Protein 5HZD (pdb70)

Sequence (476 aa):
VRLYSCDACPHAVVFTTHAALLAHAEEEHHADLLLPDHARLRRIAQKLNPVWNRALNARRNTITSSWGKKIFHVAAQRRDAGESSKMQEAHRARAQLECCVVRRRWHDKARVFIFGSSSVAMGVWDGTTADIDFAVVDVDAMMERGSWPPLEKNAVRSITELLRRVGFSFVNLEPISHARVPIIKHHASSPDVVARSIRFILNGPATREDRLLLEGSSVRDAVGPTGVQQVWWNRTSDMMSATLESTTAAVRAAMCSPALASASLRTKVQPAHDECCRPELYNIDFDLSFRAFFGIRNSTLLRRKYLLSHPCARPGAIVLKDWSKTTSGVNNSVNGYFTSYAINIIMWIIYYLVQKGYVPYVDPLEIPESLVNYTDFDPRYTPMIDPEITNTEREELYKAAGDMLVGFFYFYSFEFDWGHNVISLNRPGITTKRMLGWHVVEDVRHPTRYELCIEDPYEENLNLGRHIGVTKSLRVRTELYRGLLSLLKECVFAA

Radius of gyration: 26.88 Å; Cα contacts (8 Å, |Δi|>4): 848; chains: 1; bounding box: 76×57×68 Å

GO terms:
  GO:0005739 mitochondrion (C, IDA)
  GO:0032991 protein-containing complex (C, IDA)
  GO:0031123 RNA 3'-end processing (P, IDA)
  GO:0051260 protein homooligomerization (P, IDA)
  GO:0050265 RNA uridylyltransferase activity (F, IDA)
  GO:0005739 mitochondrion (C, EXP)
  GO:0031123 RNA 3'-end processing (P, IMP)
  GO:0080156 mitochondrial mRNA modification (P, IMP)
  GO:0000154 rRNA modification (P, IMP)
  GO:0050265 RNA uridylyltransferase activity (F, IMP)
  GO:0005515 protein binding (F, IPI)

InterPro domains:
  IPR002058 PAP/25A-associated [PF03828] (583-659)
  IPR043519 Nucleotidyltransferase superfamily [SSF81301] (247-491)
  IPR054708 Poly(A) RNA polymerase, mitochondrial-like, central palm domain [PF22600] (266-366)

Foldseek 3Di:
DFWADFPPDADDIDDDPVVNLVCCCVPPCVLQVCLVVLLVVVVVCVVVVVVLCVVLLVLLLVVLVVLLVLLQLQAQDDVLLVLVVLLQLLLQLLCCVVPVQKHKFWFDDCQLQQGGNNAPAIEIAIERQVCVVVVRPDDQQLVSLVVSVVSCVQQPADPVFWDFQSPDPFTKIWGHADDDPFQQQKKKKFKPAAADPQQVVQLVVQLCVQQDDQFWDDWDADPRRGMIMTTTPDLSSSSSSQSGAGDGDDPPIDIGMYRNDDRRYRSNNHYIYMYGHDCVRVLLSNVSNVQQVFALLSSSLLSLQLLLCVLLVQDDPVQQHFHSSLSSLLLSLLCLVVVVGDADASVVRPPRCVVPDPSSRHHDRSDDPPDDPVVVSVSSSVNSVSNLVSLVCVQPPDDLLFWASESNDRDTHTCVNLPNNHWDGVQTQHSSGAYADNPDRPDGSNRRQGNSNVSSVSSSSSVSNVCSSDDPSSDD

Secondary structure (DSSP, 8-state):
---EE-SSSSS-EESSHHHHHHHHHHHHGGGSTTHHHHHHHHHHHGGGHHHHHHHTHHHHHHHHHHHHHHHHHH---HHHHHHHHHHHHHHHHHHHHH-TT-EEEEESHHHHSS---S-SPEEEEEE-HHHHHTT--S--HHHHHHHHHHHHHHTT--TTTEEEETTSSS-EEEE------TGGGEEEEEESSPPPHHHHHHHHHHHHHHH-TTSEEEEEE-TTSSEEEEEESSHHHHHHHHT-----SSTT--EEEEESSSSS--GGGGS-EEEE--SHHHHHHHHHHHHHTTSTTHHHHHHHHHHHHHHHTSB-GGGTSB-HHHHHHHHHHHHHHTTSS----GGGS-S--TT---SSPPP-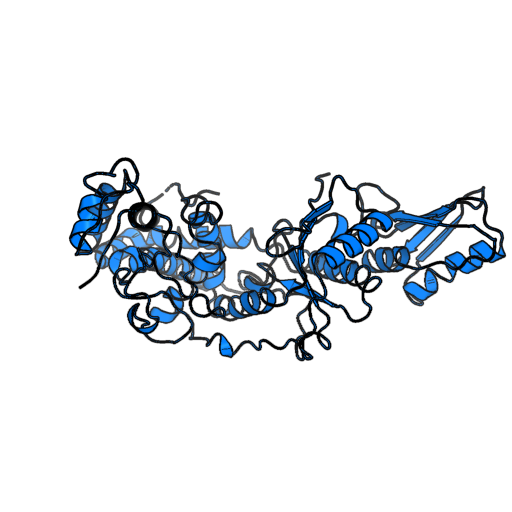-SS-TT--HHHHHHHHHHHHHHHHHHHHIIIIIS-TTTEEB-SSSSS-EEHHHHT-SS-----PPP-SS-BB-SSSTT-BTTTT--HHHHHHHHHHHHHHHHHTT---TT--

Organism: Trypanosoma brucei brucei (NCBI:txid5702)

Nearest PDB structures (foldseek):
  5hzd-assembly1_A  TM=1.002E+00  e=4.423E-84  Trypanosoma brucei
  5i49-assembly1_A  TM=1.001E+00  e=6.399E-80  Trypanosoma brucei
  5ido-assembly1_A  TM=9.994E-01  e=1.415E-78  Trypanosoma brucei
  5w0m-assembly1_A  TM=7.090E-01  e=1.244E-11  Homo sapiens
  5w0b-assembly4_B  TM=6.913E-01  e=3.608E-11  Homo sapiens

Solvent-accessible surface area: 22736 Å² total; per-residue (Å²): 180,46,93,34,15,5,47,34,22,130,136,11,87,47,87,71,55,74,36,4,64,44,14,0,66,132,123,22,39,113,64,3,93,38,19,40,107,12,94,130,75,0,67,128,44,55,111,50,24,122,178,12,57,93,69,106,134,117,21,4,36,38,20,0,126,96,4,11,119,43,0,46,109,51,31,47,23,94,84,62,0,72,48,0,36,90,0,24,24,0,0,29,18,0,0,86,114,63,62,88,97,0,73,0,0,0,31,17,30,2,9,4,11,0,1,4,31,26,100,22,77,2,37,0,0,0,0,4,29,74,4,36,93,161,69,66,36,49,52,142,22,80,68,2,0,129,43,0,23,65,14,0,130,140,2,11,7,44,175,105,23,14,72,65,44,18,141,44,207,42,13,30,0,53,5,79,30,79,103,151,122,77,58,10,50,6,3,73,2,82,9,104,19,98,6,71,155,108,0,58,92,71,0,36,26,25,0,114,129,33,20,25,141,101,0,19,102,100,32,110,47,26,212,86,22,45,46,0,7,0,4,0,75,39,20,16,3,0,4,93,0,9,16,20,87,41,76,31,56,38,100,78,14,150,35,161,21,78,3,30,82,108,109,47,37,2,26,1,18,78,14,54,2,29,0,12,0,63,18,143,17,3,43,36,7,38,0,12,44,97,0,0,59,52,33,76,1,0,15,0,3,1,6,11,0,63,69,4,0,106,89,22,29,4,7,49,59,136,84,8,28,0,52,30,38,0,3,19,0,3,2,0,2,4,0,19,58,93,62,78,6,92,63,11,46,0,136,104,13,89,116,44,11,92,138,46,110,49,58,49,3,139,54,41,52,7,53,76,111,152,41,76,111,91,79,88,91,110,31,24,121,29,4,0,64,1,2,2,19,0,0,38,16,0,4,56,75,17,60,12,32,129,22,0,0,1,2,40,68,84,39,92,1,48,15,172,103,40,42,2,60,73,13,120,55,180,180,7,69,11,27,20,4,0,0,7,16,6,53,100,156,101,37,2,19,0,77,102,0,2,2,3,61,2,13,107,3,39,6,24,0,0,62,0,0,18,24,0,7,111,161,117,32,29,64,148

Structure (mmCIF, N/CA/C/O backbone):
data_5HZD
#
_entry.id   5HZD
#
_cell.length_a   129.800
_cell.length_b   58.130
_cell.length_c   66.640
_cell.angle_alpha   90.000
_cell.angle_beta   90.000
_cell.angle_gamma   90.000
#
_symmetry.space_group_name_H-M   'P 21 21 2'
#
loop_
_entity.id
_entity.type
_entity.pdbx_description
1 polymer "3' terminal uridylyl transferase"
2 non-polymer 'ZINC ION'
3 non-polymer 'SULFATE ION'
4 non-polymer 'CHLORIDE ION'
5 water water
#
loop_
_atom_site.group_PDB
_atom_site.id
_atom_site.type_symbol
_atom_site.label_atom_id
_atom_site.label_alt_id
_atom_site.label_comp_id
_atom_site.label_asym_id
_atom_site.label_entity_id
_atom_site.label_seq_id
_atom_site.pdbx_PDB_ins_code
_atom_site.Cartn_x
_atom_site.Cartn_y
_atom_site.Cartn_z
_atom_site.occupancy
_atom_site.B_iso_or_equiv
_atom_site.auth_seq_id
_atom_site.auth_comp_id
_atom_site.auth_asym_id
_atom_site.auth_atom_id
_atom_site.pdbx_PDB_model_num
ATOM 1 N N . VAL A 1 3 ? 59.933 123.016 66.153 1.00 51.13 190 VAL A N 1
ATOM 2 C CA . VAL A 1 3 ? 60.687 122.178 67.084 1.00 46.12 190 VAL A CA 1
ATOM 3 C C . VAL A 1 3 ? 61.820 121.440 66.361 1.00 37.50 190 VAL A C 1
ATOM 4 O O . VAL A 1 3 ? 61.679 121.039 65.201 1.00 40.01 190 VAL A O 1
ATOM 8 N N . ARG A 1 4 ? 62.952 121.267 67.038 1.00 29.33 191 ARG A N 1
ATOM 9 C CA . ARG A 1 4 ? 64.105 120.616 66.411 1.00 26.60 191 ARG A CA 1
ATOM 10 C C . ARG A 1 4 ? 65.119 120.119 67.430 1.00 25.88 191 ARG A C 1
ATOM 11 O O . ARG A 1 4 ? 65.044 120.455 68.611 1.00 26.57 191 ARG A O 1
ATOM 19 N N . LEU A 1 5 ? 66.063 119.320 66.941 1.00 24.77 192 LEU A N 1
ATOM 20 C CA . LEU A 1 5 ? 67.204 118.865 67.730 1.00 26.75 192 LEU A CA 1
ATOM 21 C C . LEU A 1 5 ? 68.372 119.847 67.749 1.00 22.82 192 LEU A C 1
ATOM 22 O O . LEU A 1 5 ? 68.716 120.503 66.728 1.00 21.31 192 LEU A O 1
ATOM 27 N N . TYR A 1 6 ? 69.007 119.927 68.920 1.00 20.37 193 TYR A N 1
ATOM 28 C CA . TYR A 1 6 ? 70.230 120.690 69.099 1.00 19.65 193 TYR A CA 1
ATOM 29 C C . TYR A 1 6 ? 71.210 119.744 69.756 1.00 23.94 193 TYR A C 1
ATOM 30 O O . TYR A 1 6 ? 70.831 118.969 70.626 1.00 29.63 193 TYR A O 1
ATOM 39 N N . SER A 1 7 ? 72.462 119.773 69.318 1.00 19.82 194 SER A N 1
ATOM 40 C CA . SER A 1 7 ? 73.442 118.879 69.911 1.00 20.61 194 SER A CA 1
ATOM 41 C C . SER A 1 7 ? 74.671 119.676 70.33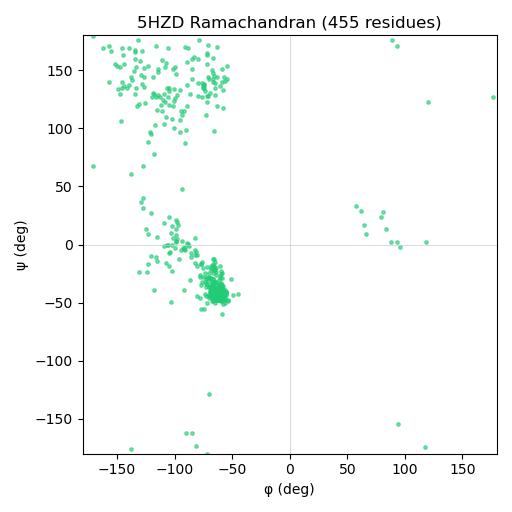3 1.00 19.23 194 SER A C 1
ATOM 42 O O . SER A 1 7 ? 75.058 120.666 69.700 1.00 18.61 194 SER A O 1
ATOM 45 N N . CYS A 1 8 ? 75.268 119.213 71.431 1.00 19.65 195 CYS A N 1
ATOM 46 C CA . CYS A 1 8 ? 76.513 119.781 71.958 1.00 19.30 195 CYS A CA 1
ATOM 47 C C . CYS A 1 8 ? 77.705 119.434 71.068 1.00 22.83 195 CYS A C 1
ATOM 48 O O . CYS A 1 8 ? 77.753 118.346 70.479 1.00 23.05 195 CYS A O 1
ATOM 51 N N . ASP A 1 9 ? 78.658 120.371 70.938 1.00 18.29 196 ASP A N 1
ATOM 52 C CA . ASP A 1 9 ? 79.883 120.142 70.162 1.00 19.72 196 ASP A CA 1
ATOM 53 C C . ASP A 1 9 ? 81.074 119.737 71.046 1.00 22.29 196 ASP A C 1
ATOM 54 O O . ASP A 1 9 ? 82.186 119.589 70.542 1.00 25.93 196 ASP A O 1
ATOM 59 N N . ALA A 1 10 ? 80.837 119.557 72.340 1.00 22.11 197 ALA A N 1
ATOM 60 C CA . ALA A 1 10 ? 81.926 119.318 73.303 1.00 23.52 197 ALA A CA 1
ATOM 61 C C . ALA A 1 10 ? 81.784 117.995 74.032 1.00 27.09 197 ALA A C 1
ATOM 62 O O . ALA A 1 10 ? 82.673 117.576 74.771 1.00 31.56 197 ALA A O 1
ATOM 64 N N . CYS A 1 11 ? 80.641 117.344 73.868 1.00 23.29 198 CYS A N 1
ATOM 65 C CA . CYS A 1 11 ? 80.513 115.973 74.328 1.00 24.71 198 CYS A CA 1
ATOM 66 C C . CYS A 1 11 ? 79.627 115.246 73.333 1.00 29.41 198 CYS A C 1
ATOM 67 O O . CYS A 1 11 ? 78.859 115.880 72.615 1.00 30.38 198 CYS A O 1
ATOM 70 N N . PRO A 1 12 ? 79.763 113.918 73.251 1.00 36.93 199 PRO A N 1
ATOM 71 C CA . PRO A 1 12 ? 79.122 113.246 72.117 1.00 40.16 199 PRO A CA 1
ATOM 72 C C . PRO A 1 12 ? 77.676 112.842 72.377 1.00 39.51 199 PRO A C 1
ATOM 73 O O . PRO A 1 12 ? 77.047 112.322 71.465 1.00 46.31 199 PRO A O 1
ATOM 77 N N . HIS A 1 13 ? 77.150 113.091 73.571 1.00 38.77 200 HIS A N 1
ATOM 78 C CA . HIS A 1 13 ? 75.868 112.507 73.961 1.00 45.20 200 HIS A CA 1
ATOM 79 C C . HIS A 1 13 ? 74.725 113.488 74.227 1.00 40.84 200 HIS A C 1
ATOM 80 O O . HIS A 1 13 ? 73.577 113.074 74.370 1.00 44.06 200 HIS A O 1
ATOM 87 N N . ALA A 1 14 ? 75.016 114.778 74.308 1.00 31.13 201 ALA A N 1
ATOM 88 C CA . ALA A 1 14 ? 74.019 115.706 74.809 1.00 26.89 201 ALA A CA 1
ATOM 89 C C . ALA A 1 14 ? 73.201 116.328 73.673 1.00 23.99 201 ALA A C 1
ATOM 90 O O . ALA A 1 14 ? 73.718 117.069 72.851 1.00 23.52 201 ALA A O 1
ATOM 92 N N . VAL A 1 15 ? 71.920 115.953 73.633 1.00 26.41 202 VAL A N 1
ATOM 93 C CA A VAL A 1 15 ? 71.007 116.503 72.644 0.54 26.13 202 VAL A CA 1
ATOM 94 C CA B VAL A 1 15 ? 70.994 116.466 72.633 0.46 26.08 202 VAL A CA 1
ATOM 95 C C . VAL A 1 15 ? 69.790 117.098 73.326 1.00 24.38 202 VAL A C 1
ATOM 96 O O . VAL A 1 15 ? 69.313 116.596 74.345 1.00 26.43 202 VAL A O 1
ATOM 103 N N . PHE A 1 16 ? 69.308 118.202 72.777 1.00 22.22 203 PHE A N 1
ATOM 104 C CA . PHE A 1 16 ? 68.210 118.906 73.412 1.00 23.15 203 PHE A CA 1
ATOM 105 C C . PHE A 1 16 ? 67.168 119.293 72.396 1.00 24.56 203 PHE A C 1
ATOM 106 O O . PHE A 1 16 ? 67.428 119.276 71.188 1.00 25.09 203 PHE A O 1
ATOM 114 N N . THR A 1 17 ? 65.997 119.675 72.889 1.00 26.75 204 THR A N 1
ATOM 115 C CA . THR A 1 17 ? 64.928 120.083 71.994 1.00 28.31 204 THR A CA 1
ATOM 116 C C . THR A 1 17 ? 64.703 121.584 71.986 1.00 28.41 204 THR A C 1
ATOM 117 O O . THR A 1 17 ? 63.837 122.064 71.266 1.00 28.04 204 THR A O 1
ATOM 121 N N . THR A 1 18 ? 65.482 122.326 72.777 1.00 25.82 205 THR A N 1
ATOM 122 C CA . THR A 1 18 ? 65.447 123.789 72.745 1.00 23.88 205 THR A CA 1
ATOM 123 C C . THR A 1 18 ? 66.839 124.389 72.747 1.00 24.42 205 THR A C 1
ATOM 124 O O . THR A 1 18 ? 67.787 123.812 73.309 1.00 24.57 205 THR A O 1
ATOM 128 N N . HIS A 1 19 ? 66.967 125.552 72.114 1.00 24.23 206 HIS A N 1
ATOM 129 C CA . HIS A 1 19 ? 68.226 126.249 72.118 1.00 20.02 206 HIS A CA 1
ATOM 130 C C . HIS A 1 19 ? 68.643 126.676 73.519 1.00 23.60 206 HIS A C 1
ATOM 131 O O . HIS A 1 19 ? 69.824 126.621 73.854 1.00 21.06 206 HIS A O 1
ATOM 138 N N . ALA A 1 20 ? 67.679 127.125 74.318 1.00 26.83 207 ALA A N 1
ATOM 139 C CA . ALA A 1 20 ? 67.940 127.530 75.696 1.00 29.12 207 ALA A CA 1
ATOM 140 C C . ALA A 1 20 ? 68.617 126.404 76.465 1.00 28.55 207 ALA A C 1
ATOM 141 O O . ALA A 1 20 ? 69.572 126.626 77.211 1.00 26.69 207 ALA A O 1
ATOM 143 N N . ALA A 1 21 ? 68.132 125.187 76.264 1.00 28.30 208 ALA A N 1
ATOM 144 C CA . ALA A 1 21 ? 68.668 124.036 76.980 1.00 24.45 208 ALA A CA 1
ATOM 145 C C . ALA A 1 21 ? 70.098 123.742 76.512 1.00 24.54 208 ALA A C 1
ATOM 146 O O . ALA A 1 21 ? 70.955 123.335 77.310 1.00 24.41 208 ALA A O 1
ATOM 148 N N . LEU A 1 22 ? 70.345 123.931 75.219 1.00 22.25 209 LEU A N 1
ATOM 149 C CA . LEU A 1 22 ? 71.682 123.737 74.673 1.00 19.63 209 LEU A CA 1
ATOM 150 C C . LEU A 1 22 ? 72.659 124.738 75.281 1.00 22.08 209 LEU A C 1
ATOM 151 O O . LEU A 1 22 ? 73.749 124.365 75.711 1.00 20.90 209 LEU A O 1
ATOM 156 N N . LEU A 1 23 ? 72.259 126.004 75.338 1.00 20.68 210 LEU A N 1
ATOM 157 C CA . LEU A 1 23 ? 73.150 127.055 75.845 1.00 22.37 210 LEU A CA 1
ATOM 158 C C . LEU A 1 23 ? 73.420 126.836 77.329 1.00 24.37 210 LEU A C 1
ATOM 159 O O . LEU A 1 23 ? 74.563 126.966 77.791 1.00 24.25 210 LEU A O 1
ATOM 164 N N . ALA A 1 24 ? 72.367 126.523 78.083 1.00 26.70 211 ALA A N 1
ATOM 165 C CA . ALA A 1 24 ? 72.520 126.211 79.502 1.00 25.40 211 ALA A CA 1
ATOM 166 C C . ALA A 1 24 ? 73.447 125.029 79.713 1.00 26.81 211 ALA A C 1
ATOM 167 O O . ALA A 1 24 ? 74.265 125.038 80.628 1.00 26.40 211 ALA A O 1
ATOM 169 N N . HIS A 1 25 ? 73.341 124.016 78.858 1.00 24.97 212 HIS A N 1
ATOM 170 C CA . HIS A 1 25 ? 74.222 122.865 78.978 1.00 27.51 212 HIS A CA 1
ATOM 171 C C . HIS A 1 25 ? 75.676 123.286 78.762 1.00 26.96 212 HIS A C 1
ATOM 172 O O . HIS A 1 25 ? 76.584 122.831 79.466 1.00 24.62 212 HIS A O 1
ATOM 179 N N . ALA A 1 26 ? 75.894 124.147 77.782 1.00 23.33 213 ALA A N 1
ATOM 180 C CA . ALA A 1 26 ? 77.261 124.617 77.472 1.00 19.25 213 ALA A CA 1
ATOM 181 C C . ALA A 1 26 ? 77.925 125.325 78.673 1.00 25.86 213 ALA A C 1
ATOM 182 O O . ALA A 1 26 ? 79.058 125.010 79.025 1.00 24.59 213 ALA A O 1
ATOM 184 N N . GLU A 1 27 ? 77.228 126.242 79.341 1.00 28.26 214 GLU A N 1
ATOM 185 C CA A GLU A 1 27 ? 77.780 126.884 80.535 0.50 31.76 214 GLU A CA 1
ATOM 186 C CA B GLU A 1 27 ? 77.813 126.881 80.523 0.50 31.65 214 GLU A CA 1
ATOM 187 C C . GLU A 1 27 ? 77.926 125.922 81.712 1.00 32.69 214 GLU A C 1
ATOM 188 O O . GLU A 1 27 ? 78.953 125.901 82.401 1.00 33.31 214 GLU A O 1
ATOM 199 N N . GLU A 1 28 ? 76.893 125.121 81.955 1.00 26.44 215 GLU A N 1
ATOM 200 C CA . GLU A 1 28 ? 76.907 124.235 83.122 1.00 29.56 215 GLU A CA 1
ATOM 201 C C . GLU A 1 28 ? 77.915 123.071 83.044 1.00 29.19 215 GLU A C 1
ATOM 202 O O . GLU A 1 28 ? 78.522 122.692 84.049 1.00 35.19 215 GLU A O 1
ATOM 208 N N . HIS A 1 29 ? 78.097 122.500 81.864 1.00 24.72 216 HIS A N 1
ATOM 209 C CA . HIS A 1 29 ? 78.976 121.345 81.724 1.00 30.45 216 HIS A CA 1
ATOM 210 C C . HIS A 1 29 ? 80.315 121.664 81.070 1.00 28.76 216 HIS A C 1
ATOM 211 O O . HIS A 1 29 ? 81.275 120.890 81.186 1.00 27.41 216 HIS A O 1
ATOM 218 N N . HIS A 1 30 ? 80.398 122.796 80.382 1.00 26.18 217 HIS A N 1
ATOM 219 C CA . HIS A 1 30 ? 81.610 123.093 79.627 1.00 20.40 217 HIS A CA 1
ATOM 220 C C . HIS A 1 30 ? 82.193 124.444 79.931 1.00 21.30 217 HIS A C 1
ATOM 221 O O . HIS A 1 30 ? 82.841 125.051 79.075 1.00 22.08 217 HIS A O 1
ATOM 228 N N . ALA A 1 31 ? 82.007 124.897 81.165 1.00 22.98 218 ALA A N 1
ATOM 229 C CA . ALA A 1 31 ? 82.542 126.213 81.508 1.00 26.47 218 ALA A CA 1
ATOM 230 C C . ALA A 1 31 ? 84.062 126.248 81.339 1.00 26.83 218 ALA A C 1
ATOM 231 O O . ALA A 1 31 ? 84.614 127.298 81.033 1.00 27.90 218 ALA A O 1
ATOM 233 N N . ASP A 1 32 ? 84.730 125.103 81.476 1.00 27.67 219 ASP A N 1
ATOM 234 C CA . ASP A 1 32 ? 86.179 125.047 81.196 1.00 28.81 219 ASP A CA 1
ATOM 235 C C . ASP A 1 32 ? 86.553 125.452 79.770 1.00 29.49 219 ASP A C 1
ATOM 236 O O . ASP A 1 32 ? 87.682 125.882 79.501 1.00 29.71 219 ASP A O 1
ATOM 241 N N . LEU A 1 33 ? 85.610 125.323 78.841 1.00 23.77 220 LEU A N 1
ATOM 242 C CA A LEU A 1 33 ? 85.868 125.626 77.440 0.38 23.90 220 LEU A CA 1
ATOM 243 C CA B LEU A 1 33 ? 85.882 125.627 77.451 0.62 23.80 220 LEU A CA 1
ATOM 244 C C . LEU A 1 33 ? 85.582 127.087 77.129 1.00 23.68 220 LEU A C 1
ATOM 245 O O . LEU A 1 33 ? 86.055 127.620 76.129 1.00 26.09 220 LEU A O 1
ATOM 254 N N . LEU A 1 34 ? 84.790 127.722 77.985 1.00 23.57 221 LEU A N 1
ATOM 255 C CA . LEU A 1 34 ? 84.414 129.105 77.766 1.00 26.42 221 LEU A CA 1
ATOM 256 C C . LEU A 1 34 ? 84.479 129.836 79.103 1.00 25.70 221 LEU A C 1
ATOM 257 O O . LEU A 1 34 ? 83.475 130.378 79.578 1.00 28.37 221 LEU A O 1
ATOM 262 N N . PRO A 1 35 ? 85.681 129.869 79.717 1.00 23.26 222 PRO A N 1
ATOM 263 C CA . PRO A 1 35 ? 85.811 130.278 81.119 1.00 27.48 222 PRO A CA 1
ATOM 264 C C . PRO A 1 35 ? 85.469 131.735 81.423 1.00 29.04 222 PRO A C 1
ATOM 265 O O . PRO A 1 35 ? 85.173 132.043 82.579 1.00 29.93 222 PRO A O 1
ATOM 269 N N . ASP A 1 36 ? 85.516 132.613 80.425 1.00 25.93 223 ASP A N 1
ATOM 270 C CA . ASP A 1 36 ? 85.257 134.032 80.683 1.00 25.02 223 ASP A CA 1
ATOM 271 C C . ASP A 1 36 ? 83.906 134.473 80.159 1.00 23.54 223 ASP A C 1
ATOM 272 O O . ASP A 1 36 ? 83.546 135.642 80.300 1.00 25.00 223 ASP A O 1
ATOM 277 N N . HIS A 1 37 ? 83.155 133.564 79.546 1.00 21.90 224 HIS A N 1
ATOM 278 C CA . HIS A 1 37 ? 81.900 133.961 78.906 1.00 19.66 224 HIS A CA 1
ATOM 279 C C . HIS A 1 37 ? 80.900 134.607 79.860 1.00 25.36 224 HIS A C 1
ATOM 280 O O . HIS A 1 37 ? 80.469 135.741 79.645 1.00 23.14 224 HIS A O 1
ATOM 287 N N . ALA A 1 38 ? 80.496 133.878 80.894 1.00 31.31 225 ALA A N 1
ATOM 288 C CA . ALA A 1 38 ? 79.453 134.367 81.787 1.00 30.17 225 ALA A CA 1
ATOM 289 C C . ALA A 1 38 ? 79.860 135.671 82.471 1.00 27.08 225 ALA A C 1
ATOM 290 O O . ALA A 1 38 ? 79.045 136.579 82.620 1.00 25.69 225 ALA A O 1
ATOM 292 N N . ARG A 1 39 ? 81.130 135.758 82.849 1.00 24.79 226 ARG A N 1
ATOM 293 C CA . ARG A 1 39 ? 81.694 136.914 83.543 1.00 26.23 226 ARG A CA 1
ATOM 294 C C . ARG A 1 39 ? 81.744 138.181 82.695 1.00 27.08 226 ARG A C 1
ATOM 295 O O . ARG A 1 39 ? 81.339 139.261 83.136 1.00 29.66 226 ARG A O 1
ATOM 303 N N . LEU A 1 40 ? 82.255 138.064 81.476 1.00 24.80 227 LEU A N 1
ATOM 304 C CA . LEU A 1 40 ? 82.316 139.245 80.621 1.00 21.71 227 LEU A CA 1
ATOM 305 C C . LEU A 1 40 ? 80.929 139.636 80.132 1.00 24.49 227 LEU A C 1
ATOM 306 O O . LEU A 1 40 ? 80.655 140.821 79.926 1.00 23.37 227 LEU A O 1
ATOM 311 N N . ARG A 1 41 ? 80.062 138.647 79.909 1.00 22.17 228 ARG A N 1
ATOM 312 C CA . ARG A 1 41 ? 78.678 138.927 79.525 1.00 21.42 228 ARG A CA 1
ATOM 313 C C . ARG A 1 41 ? 78.005 139.745 80.598 1.00 21.20 228 ARG A C 1
ATOM 314 O O . ARG A 1 41 ? 77.275 140.696 80.300 1.00 25.41 228 ARG A O 1
ATOM 322 N N . ARG A 1 42 ? 78.226 139.362 81.852 1.00 23.71 229 ARG A N 1
ATOM 323 C CA . ARG A 1 42 ? 77.626 140.100 82.959 1.00 26.24 229 ARG A CA 1
ATOM 324 C C . ARG A 1 42 ? 78.133 141.533 83.037 1.00 27.39 229 ARG A C 1
ATOM 325 O O . ARG A 1 42 ? 77.342 142.463 83.240 1.00 28.96 229 ARG A O 1
ATOM 333 N N . ILE A 1 43 ? 79.443 141.721 82.875 1.00 23.60 230 ILE A N 1
ATOM 334 C CA . ILE A 1 43 ? 80.009 143.077 82.869 1.00 20.69 230 ILE A CA 1
ATOM 335 C C . ILE A 1 43 ? 79.406 143.922 81.753 1.00 24.88 230 ILE A C 1
ATOM 336 O O . ILE A 1 43 ? 78.955 145.052 81.988 1.00 25.13 230 ILE A O 1
ATOM 341 N N . ALA A 1 44 ? 79.362 143.376 80.539 1.00 24.15 231 ALA A N 1
ATOM 342 C CA . ALA A 1 44 ? 78.829 144.141 79.416 1.00 23.35 231 ALA A CA 1
ATOM 343 C C . ALA A 1 44 ? 77.339 144.406 79.591 1.00 24.96 231 ALA A C 1
ATOM 344 O O . ALA A 1 44 ? 76.857 145.468 79.214 1.00 29.96 231 ALA A O 1
ATOM 346 N N . GLN A 1 45 ? 76.606 143.458 80.176 1.00 23.92 232 GLN A N 1
ATOM 347 C CA . GLN A 1 45 ? 75.172 143.662 80.439 1.00 23.68 232 GLN A CA 1
ATOM 348 C C . GLN A 1 45 ? 74.873 144.782 81.426 1.00 27.14 232 GLN A C 1
ATOM 349 O O . GLN A 1 45 ? 73.777 145.361 81.391 1.00 28.82 232 GLN A O 1
ATOM 355 N N . LYS A 1 46 ? 75.818 145.083 82.312 1.00 28.79 233 LYS A N 1
ATOM 356 C CA . LYS A 1 46 ? 75.634 146.212 83.226 1.00 31.71 233 LYS A CA 1
ATOM 357 C C . LYS A 1 46 ? 75.661 147.521 82.439 1.00 31.26 233 LYS A C 1
ATOM 358 O O . LYS A 1 46 ? 74.959 148.479 82.76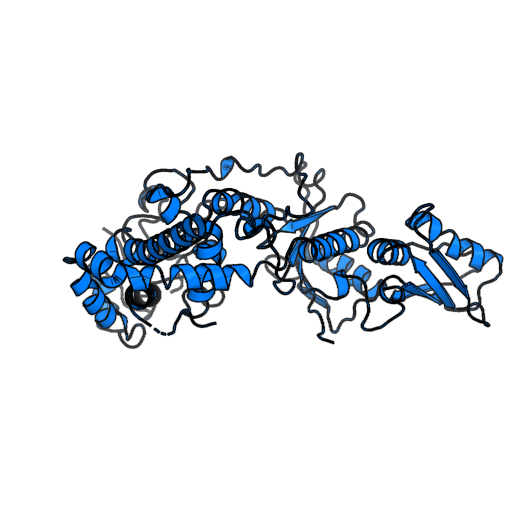5 1.00 31.23 233 LYS A O 1
ATOM 364 N N . LEU A 1 47 ? 7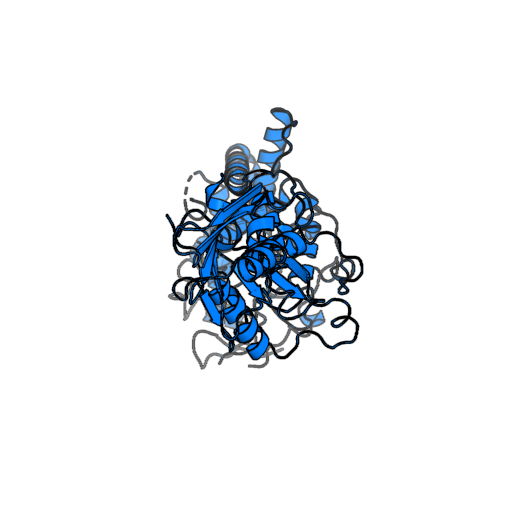6.480 147.550 81.398 1.00 29.36 234 LEU A N 1
ATOM 365 C CA . LEU A 1 47 ? 76.653 148.751 80.583 1.00 29.18 234 LEU A CA 1
ATOM 366 C C . LEU A 1 47 ? 75.482 149.027 79.644 1.00 30.86 234 LEU A C 1
ATOM 367 O O . LEU A 1 47 ? 75.194 150.178 79.309 1.00 28.81 234 LEU A O 1
ATOM 372 N N . ASN A 1 48 ? 74.785 147.973 79.235 1.00 29.49 235 ASN A N 1
ATOM 373 C CA . ASN A 1 48 ? 73.723 148.125 78.247 1.00 33.07 235 ASN A CA 1
ATOM 374 C C . ASN A 1 48 ? 72.596 149.133 78.602 1.00 29.48 235 ASN A C 1
ATOM 375 O O . ASN A 1 48 ? 72.282 150.016 77.798 1.00 31.60 235 ASN A O 1
ATOM 380 N N . PRO A 1 49 ? 72.005 149.038 79.800 1.00 31.76 236 PRO A N 1
ATOM 381 C CA . PRO A 1 49 ? 70.958 150.029 80.087 1.00 33.30 236 PRO A CA 1
ATOM 382 C C . PRO A 1 49 ? 71.466 151.468 80.202 1.00 34.77 236 PRO A C 1
ATOM 383 O O . PRO A 1 49 ? 70.654 152.391 80.208 1.00 35.25 236 PRO A O 1
ATOM 387 N N . VAL A 1 50 ? 72.783 151.653 80.296 1.00 29.87 237 VAL A N 1
ATOM 388 C CA . VAL A 1 50 ? 73.367 152.986 80.407 1.00 27.46 237 VAL A CA 1
ATOM 389 C C . VAL A 1 50 ? 74.331 153.249 79.251 1.00 26.36 237 VAL A C 1
ATOM 390 O O . VAL A 1 50 ? 75.248 154.066 79.357 1.00 26.36 237 VAL A O 1
ATOM 394 N N . TRP A 1 51 ? 74.097 152.587 78.124 1.00 25.53 238 TRP A N 1
ATOM 395 C CA . TRP A 1 51 ? 75.025 152.675 77.001 1.00 24.51 238 TRP A CA 1
ATOM 396 C C . TRP A 1 51 ? 75.305 154.086 76.486 1.00 24.93 238 TRP A C 1
ATOM 397 O O . TRP A 1 51 ? 76.463 154.451 76.297 1.00 22.65 238 TRP A O 1
ATOM 408 N N . ASN A 1 52 ? 74.272 154.887 76.260 1.00 25.10 239 ASN A N 1
ATOM 409 C CA . ASN A 1 52 ? 74.532 156.236 75.784 1.00 25.08 239 ASN A CA 1
ATOM 410 C C . ASN A 1 52 ? 75.336 157.055 76.784 1.00 21.75 239 ASN A C 1
ATOM 411 O O . ASN A 1 52 ? 76.215 157.812 76.386 1.00 23.63 239 ASN A O 1
ATOM 416 N N . ARG A 1 53 ? 75.030 156.897 78.064 1.00 22.99 240 ARG A N 1
ATOM 417 C CA . ARG A 1 53 ? 75.804 157.550 79.114 1.00 25.23 240 ARG A CA 1
ATOM 418 C C . ARG A 1 53 ? 77.272 157.115 79.061 1.00 22.05 240 ARG A C 1
ATOM 419 O O . ARG A 1 53 ? 78.176 157.931 79.262 1.00 22.09 240 ARG A O 1
ATOM 427 N N . ALA A 1 54 ? 77.502 155.830 78.811 1.00 21.77 241 ALA A N 1
ATOM 428 C CA . ALA A 1 54 ? 78.859 155.302 78.772 1.00 20.40 241 ALA A CA 1
ATOM 429 C C . ALA A 1 54 ? 79.602 155.894 77.584 1.00 20.17 241 ALA A C 1
ATOM 430 O O . ALA A 1 54 ? 80.748 156.335 77.702 1.00 19.99 241 ALA A O 1
ATOM 432 N N . LEU A 1 55 ? 78.962 155.894 76.414 1.00 19.96 242 LEU A N 1
ATOM 433 C CA . LEU A 1 55 ? 79.571 156.490 75.232 1.00 19.09 242 LEU A CA 1
ATOM 434 C C . LEU A 1 55 ? 79.930 157.944 75.454 1.00 18.62 242 LEU A C 1
ATOM 435 O O . LEU A 1 55 ? 80.982 158.416 75.022 1.00 19.50 242 LEU A O 1
ATOM 440 N N . ASN A 1 56 ? 79.057 158.667 76.140 1.00 18.27 243 ASN A N 1
ATOM 441 C CA . ASN A 1 56 ? 79.343 160.067 76.375 1.00 20.46 243 ASN A CA 1
ATOM 442 C C . ASN A 1 56 ? 80.537 160.226 77.310 1.00 19.19 243 ASN A C 1
ATOM 443 O O . ASN A 1 56 ? 81.443 161.026 77.047 1.00 20.48 243 ASN A O 1
ATOM 448 N N . ALA A 1 57 ? 80.521 159.496 78.416 1.00 18.30 244 ALA A N 1
ATOM 449 C CA . ALA A 1 57 ? 81.600 159.642 79.392 1.00 18.72 244 ALA A CA 1
ATOM 450 C C . ALA A 1 57 ? 82.939 159.243 78.807 1.00 18.38 244 ALA A C 1
ATOM 451 O O . ALA A 1 57 ? 83.962 159.866 79.120 1.00 18.75 244 ALA A O 1
ATOM 453 N N . ARG A 1 58 ? 82.935 158.208 77.964 1.00 17.73 245 ARG A N 1
ATOM 454 C CA . ARG A 1 58 ? 84.180 157.656 77.434 1.00 17.40 245 ARG A CA 1
ATOM 455 C C . ARG A 1 58 ? 84.491 158.201 76.045 1.00 17.95 245 ARG A C 1
ATOM 456 O O . ARG A 1 58 ? 85.327 157.650 75.331 1.00 16.68 245 ARG A O 1
ATOM 464 N N . ARG A 1 59 ? 83.878 159.325 75.686 1.00 17.28 246 ARG A N 1
ATOM 465 C CA . ARG A 1 59 ? 84.118 159.911 74.353 1.00 18.19 246 ARG A CA 1
ATOM 466 C C . ARG A 1 59 ? 85.593 160.197 74.009 1.00 17.10 246 ARG A C 1
ATOM 467 O O . ARG A 1 59 ? 86.029 159.890 72.907 1.00 16.67 246 ARG A O 1
ATOM 475 N N . ASN A 1 60 ? 86.371 160.707 74.962 1.00 17.64 247 ASN A N 1
ATOM 476 C CA . ASN A 1 60 ? 87.776 161.001 74.689 1.00 17.77 247 ASN A CA 1
ATOM 477 C C . ASN A 1 60 ? 88.555 159.724 74.440 1.00 18.72 247 ASN A C 1
ATOM 478 O O . ASN A 1 60 ? 89.438 159.688 73.583 1.00 17.42 247 ASN A O 1
ATOM 483 N N . THR A 1 61 ? 88.224 158.681 75.194 1.00 17.17 248 THR A N 1
ATOM 484 C CA . THR A 1 61 ? 88.908 157.397 75.051 1.00 16.77 248 THR A CA 1
ATOM 485 C C . THR A 1 61 ? 88.566 156.770 73.714 1.00 16.57 248 THR A C 1
ATOM 486 O O . THR A 1 61 ? 89.429 156.209 73.027 1.00 15.78 248 THR A O 1
ATOM 490 N N . ILE A 1 62 ? 87.296 156.863 73.324 1.00 16.60 249 ILE A N 1
ATOM 491 C CA . ILE A 1 62 ? 86.869 156.269 72.074 1.00 15.69 249 ILE A CA 1
ATOM 492 C C . ILE A 1 62 ? 87.547 156.972 70.886 1.00 15.70 249 ILE A C 1
ATOM 493 O O . ILE A 1 62 ? 88.042 156.327 69.959 1.00 16.57 249 ILE A O 1
ATOM 498 N N . THR A 1 63 ? 87.658 158.293 70.957 1.00 15.65 250 THR A N 1
ATOM 499 C CA . THR A 1 63 ? 88.407 159.028 69.943 1.00 15.84 250 THR A CA 1
ATOM 500 C C . THR A 1 63 ? 89.889 158.655 69.908 1.00 15.67 250 THR A C 1
ATOM 501 O O . THR A 1 63 ? 90.495 158.544 68.846 1.00 17.81 250 THR A O 1
ATOM 505 N N . SER A 1 64 ? 90.471 158.457 71.083 1.00 16.31 251 SER A N 1
ATOM 506 C CA A SER A 1 64 ? 91.849 158.000 71.172 0.56 17.52 251 SER A CA 1
ATOM 507 C CA B SER A 1 64 ? 91.850 158.017 71.138 0.44 17.38 251 SER A CA 1
ATOM 508 C C . SER A 1 64 ? 91.995 156.656 70.482 1.00 17.42 251 SER A C 1
ATOM 509 O O . SER A 1 64 ? 92.980 156.417 69.785 1.00 15.98 251 SER A O 1
ATOM 514 N N . TRP A 1 65 ? 91.002 155.774 70.654 1.00 15.55 252 TRP A N 1
ATOM 515 C CA . TRP A 1 65 ? 91.059 154.485 69.956 1.00 16.86 252 TRP A CA 1
ATOM 516 C C . TRP A 1 65 ? 90.991 154.705 68.438 1.00 14.77 252 TRP A C 1
ATOM 517 O O . TRP A 1 65 ? 91.709 154.049 67.689 1.00 14.62 252 TRP A O 1
ATOM 528 N N . GLY A 1 66 ? 90.205 155.671 67.960 1.00 14.25 253 GLY A N 1
ATOM 529 C CA . GLY A 1 66 ? 90.222 155.992 66.536 1.00 14.02 253 GLY A CA 1
ATOM 530 C C . GLY A 1 66 ? 91.569 156.455 65.999 1.00 15.17 253 GLY A C 1
ATOM 531 O O . GLY A 1 66 ? 91.953 156.122 64.887 1.00 14.53 253 GLY A O 1
ATOM 532 N N . LYS A 1 67 ? 92.287 157.238 66.784 1.00 14.68 254 LYS A N 1
ATOM 533 C CA . LYS A 1 67 ? 93.635 157.629 66.391 1.00 15.20 254 LYS A CA 1
ATOM 534 C C . LYS A 1 67 ? 94.535 156.403 66.284 1.00 16.22 254 LYS A C 1
ATOM 535 O O . LYS A 1 67 ? 95.342 156.283 65.352 1.00 14.51 254 LYS A O 1
ATOM 541 N N . LYS A 1 68 ? 94.419 155.496 67.248 1.00 14.52 255 LYS A N 1
ATOM 542 C CA . LYS A 1 68 ? 95.191 154.244 67.197 1.00 15.13 255 LYS A CA 1
ATOM 543 C C . LYS A 1 68 ? 94.849 153.378 66.008 1.00 16.80 255 LYS A C 1
ATOM 544 O O . LYS A 1 68 ? 95.739 152.774 65.393 1.00 17.74 255 LYS A O 1
ATOM 550 N N . ILE A 1 69 ? 93.557 153.311 65.674 1.00 13.42 256 ILE A N 1
ATOM 551 C CA . ILE A 1 69 ? 93.079 152.584 64.499 1.00 14.82 256 ILE A CA 1
ATOM 552 C C . ILE A 1 69 ? 93.726 153.112 63.227 1.00 12.90 256 ILE A C 1
ATOM 553 O O . ILE A 1 69 ? 94.239 152.331 62.412 1.00 14.36 256 ILE A O 1
ATOM 558 N N . PHE A 1 70 ? 93.764 154.437 63.074 1.00 13.45 257 PHE A N 1
ATOM 559 C CA . PHE A 1 70 ? 94.387 154.993 61.881 1.00 13.55 257 PHE A CA 1
ATOM 560 C C . PHE A 1 70 ? 95.901 154.779 61.875 1.00 14.60 257 PHE A C 1
ATOM 561 O O . PHE A 1 70 ? 96.494 154.633 60.799 1.00 16.81 257 PHE A O 1
ATOM 569 N N . HIS A 1 71 ? 96.529 154.711 63.046 1.00 13.71 258 HIS A N 1
ATOM 570 C CA . HIS A 1 71 ? 97.972 154.466 63.094 1.00 18.15 258 HIS A CA 1
ATOM 571 C C . HIS A 1 71 ? 98.288 153.045 62.632 1.00 16.85 258 HIS A C 1
ATOM 572 O O . HIS A 1 71 ? 99.215 152.835 61.842 1.00 18.48 258 HIS A O 1
ATOM 579 N N . VAL A 1 72 ? 97.529 152.072 63.124 1.00 13.71 259 VAL A N 1
ATOM 580 C CA . VAL A 1 72 ? 97.683 150.686 62.681 1.00 15.87 259 VAL A CA 1
ATOM 581 C C . VAL A 1 72 ? 97.461 150.593 61.172 1.00 19.81 259 VAL A C 1
ATOM 582 O O . VAL A 1 72 ? 98.241 149.949 60.454 1.00 18.84 259 VAL A O 1
ATOM 586 N N . ALA A 1 73 ? 96.422 151.257 60.672 1.00 14.18 260 ALA A N 1
ATOM 587 C CA . ALA A 1 73 ? 96.130 151.203 59.231 1.00 14.29 260 ALA A CA 1
ATOM 588 C C . ALA A 1 73 ? 97.248 151.843 58.410 1.00 18.73 260 ALA A C 1
ATOM 589 O O . ALA A 1 73 ? 97.583 151.367 57.306 1.00 17.33 260 ALA A O 1
ATOM 591 N N . ALA A 1 74 ? 97.835 152.920 58.924 1.00 15.09 261 ALA A N 1
ATOM 592 C CA . ALA A 1 74 ? 98.923 153.598 58.220 1.00 17.54 261 ALA A CA 1
ATOM 593 C C . ALA A 1 74 ? 100.140 152.681 58.031 1.00 19.71 261 ALA A C 1
ATOM 594 O O . ALA A 1 74 ? 100.830 152.780 57.018 1.00 18.79 261 ALA A O 1
ATOM 596 N N . GLN A 1 75 ? 100.400 151.786 58.986 1.00 17.77 262 GLN A N 1
ATOM 597 C CA . GLN A 1 75 ? 101.505 150.833 58.834 1.00 19.05 262 GLN A CA 1
ATOM 598 C C . GLN A 1 75 ? 101.321 149.854 57.699 1.00 20.59 262 GLN A C 1
ATOM 599 O O . GLN A 1 75 ? 102.308 149.255 57.223 1.00 20.85 262 GLN A O 1
ATOM 605 N N . ARG A 1 76 ? 100.071 149.635 57.274 1.00 15.02 263 ARG A N 1
ATOM 606 C CA A ARG A 1 76 ? 99.825 148.730 56.165 0.51 15.54 263 ARG A CA 1
ATOM 607 C CA B ARG A 1 76 ? 99.815 148.741 56.163 0.49 15.55 263 ARG A CA 1
ATOM 608 C C . ARG A 1 76 ? 99.993 149.441 54.813 1.00 15.78 263 ARG A C 1
ATOM 609 O O . ARG A 1 76 ? 100.063 148.783 53.767 1.00 19.73 263 ARG A O 1
ATOM 624 N N . ASP A 1 77 ? 100.045 150.771 54.839 1.00 14.17 264 ASP A N 1
ATOM 625 C CA . ASP A 1 77 ? 100.122 151.596 53.620 1.00 15.53 264 ASP A CA 1
ATOM 626 C C . ASP A 1 77 ? 101.565 152.040 53.414 1.00 14.53 264 ASP A C 1
ATOM 627 O O . ASP A 1 77 ? 102.014 153.004 54.044 1.00 20.04 264 ASP A O 1
ATOM 632 N N . ALA A 1 78 ? 102.276 151.348 52.523 1.00 14.43 265 ALA A N 1
ATOM 633 C CA . ALA A 1 78 ? 103.681 151.649 52.294 1.00 16.80 265 ALA A CA 1
ATOM 634 C C . ALA A 1 78 ? 103.887 152.525 51.058 1.00 19.38 265 ALA A C 1
ATOM 635 O O . ALA A 1 78 ? 105.014 152.686 50.579 1.00 21.79 265 ALA A O 1
ATOM 637 N N . GLY A 1 79 ? 102.799 153.108 50.545 1.00 16.51 266 GLY A N 1
ATOM 638 C CA . GLY A 1 79 ? 102.901 154.076 49.470 1.00 13.64 266 GLY A CA 1
ATOM 639 C C . GLY A 1 79 ? 102.766 153.443 48.090 1.00 13.46 266 GLY A C 1
ATOM 640 O O . GLY A 1 79 ? 102.828 152.223 47.936 1.00 13.30 266 GLY A O 1
ATOM 641 N N . GLU A 1 80 ? 102.659 154.299 47.083 1.00 14.99 267 GLU A N 1
ATOM 642 C CA . GLU A 1 80 ? 102.387 153.786 45.737 1.00 14.35 267 GLU A CA 1
ATOM 643 C C . GLU A 1 80 ? 103.606 153.048 45.180 1.00 14.75 267 GLU A C 1
ATOM 644 O O . GLU A 1 80 ? 103.473 152.054 44.448 1.00 16.31 267 GLU A O 1
ATOM 650 N N . SER A 1 81 ? 104.807 153.518 45.496 1.00 14.31 268 SER A N 1
ATOM 651 C CA A SER A 1 81 ? 106.005 152.870 44.951 0.55 15.73 268 SER A CA 1
ATOM 652 C CA B SER A 1 81 ? 105.990 152.875 44.925 0.45 15.65 268 SER A CA 1
ATOM 653 C C . SER A 1 81 ? 106.147 151.432 45.393 1.00 14.94 268 SER A C 1
ATOM 654 O O . SER A 1 81 ? 106.564 150.567 44.622 1.00 15.61 268 SER A O 1
ATOM 659 N N . LYS A 1 82 ? 105.809 151.160 46.647 1.00 14.93 269 LYS A N 1
ATOM 660 C CA . LYS A 1 82 ? 105.817 149.794 47.142 1.00 15.93 269 LYS A CA 1
ATOM 661 C C . LYS A 1 82 ? 104.755 148.953 46.437 1.00 14.79 269 LYS A C 1
ATOM 662 O O . LYS A 1 82 ? 105.005 147.816 46.068 1.00 14.95 269 LYS A O 1
ATOM 668 N N . MET A 1 83 ? 103.566 149.508 46.219 1.00 12.58 270 MET A N 1
ATOM 669 C CA . MET A 1 83 ? 102.562 148.770 45.453 1.00 13.36 270 MET A CA 1
ATOM 670 C C . MET A 1 83 ? 103.091 148.422 44.063 1.00 13.30 270 MET A C 1
ATOM 671 O O . MET A 1 83 ? 102.832 147.318 43.535 1.00 15.05 270 MET A O 1
ATOM 676 N N . GLN A 1 84 ? 103.834 149.345 43.464 1.00 13.59 271 GLN A N 1
ATOM 677 C CA . GLN A 1 84 ? 104.329 149.094 42.113 1.00 15.65 271 GLN A CA 1
ATOM 678 C C . GLN A 1 84 ? 105.387 147.984 42.077 1.00 15.42 271 GLN A C 1
ATOM 679 O O . GLN A 1 84 ? 105.569 147.341 41.035 1.00 13.03 271 GLN A O 1
ATOM 685 N N . GLU A 1 85 ? 106.030 147.680 43.216 1.00 13.63 272 GLU A N 1
ATOM 686 C CA . GLU A 1 85 ? 106.885 146.510 43.252 1.00 14.73 272 GLU A CA 1
ATOM 687 C C . GLU A 1 85 ? 106.111 145.224 43.033 1.00 13.62 272 GLU A C 1
ATOM 688 O O . GLU A 1 85 ? 106.601 144.315 42.338 1.00 13.44 272 GLU A O 1
ATOM 694 N N . ALA A 1 86 ? 104.898 145.138 43.601 1.00 12.28 273 ALA A N 1
ATOM 695 C CA . ALA A 1 86 ? 104.030 143.981 43.348 1.00 12.67 273 ALA A CA 1
ATOM 696 C C . ALA A 1 86 ? 103.588 143.937 41.871 1.00 11.91 273 ALA A C 1
ATOM 697 O O . ALA A 1 86 ? 103.496 142.864 41.284 1.00 12.37 273 ALA A O 1
ATOM 699 N N . HIS A 1 87 ? 103.323 145.099 41.285 1.00 12.16 274 HIS A N 1
ATOM 700 C CA . HIS A 1 87 ? 102.997 145.174 39.858 1.00 13.78 274 HIS A CA 1
ATOM 701 C C . HIS A 1 87 ? 104.123 144.593 39.003 1.00 15.09 274 HIS A C 1
ATOM 702 O O . HIS A 1 87 ? 103.878 143.854 38.030 1.00 14.05 274 HIS A O 1
ATOM 709 N N . ARG A 1 88 ? 105.355 144.942 39.338 1.00 12.78 275 ARG A N 1
ATOM 710 C CA . ARG A 1 88 ? 106.477 144.423 38.569 1.00 13.03 275 ARG A CA 1
ATOM 711 C C . ARG A 1 88 ? 106.599 142.917 38.758 1.00 13.12 275 ARG A C 1
ATOM 712 O O . ARG A 1 88 ? 106.854 142.171 37.788 1.00 14.09 275 ARG A O 1
ATOM 720 N N . ALA A 1 89 ? 106.432 142.437 39.998 1.00 12.46 276 ALA A N 1
ATOM 721 C CA . ALA A 1 89 ? 106.472 140.998 40.222 1.00 12.25 276 ALA A CA 1
ATOM 722 C C . ALA A 1 89 ? 105.421 140.251 39.408 1.00 12.12 276 ALA A C 1
ATOM 723 O O . ALA A 1 89 ? 105.684 139.172 38.871 1.00 12.87 276 ALA A O 1
ATOM 725 N N . ARG A 1 90 ? 104.223 140.834 39.306 1.00 12.66 277 ARG A N 1
ATOM 726 C CA . ARG A 1 90 ? 103.134 140.235 38.539 1.00 13.65 277 ARG A CA 1
ATOM 727 C C . ARG A 1 90 ? 103.538 140.115 37.072 1.00 12.30 277 ARG A C 1
ATOM 728 O O . ARG A 1 90 ? 103.325 139.077 36.462 1.00 12.33 277 ARG A O 1
ATOM 736 N N . ALA A 1 91 ? 104.105 141.188 36.502 1.00 12.61 278 ALA A N 1
ATOM 737 C CA . ALA A 1 91 ? 104.516 141.144 35.104 1.00 14.05 278 ALA A CA 1
ATOM 738 C C . ALA A 1 91 ? 105.610 140.119 34.911 1.00 13.08 278 ALA A C 1
ATOM 739 O O . ALA A 1 91 ? 105.627 139.419 33.880 1.00 13.66 278 ALA A O 1
ATOM 741 N N . GLN A 1 92 ? 106.517 140.013 35.880 1.00 12.97 279 GLN A N 1
ATOM 742 C CA . GLN A 1 92 ? 107.580 138.988 35.821 1.00 13.08 279 GLN A CA 1
ATOM 743 C C . GLN A 1 92 ? 106.994 137.586 35.797 1.00 12.89 279 GLN A C 1
ATOM 744 O O . GLN A 1 92 ? 107.361 136.750 34.974 1.00 13.73 279 GLN A O 1
ATOM 750 N N . LEU A 1 93 ? 106.056 137.322 36.701 1.00 12.53 280 LEU A N 1
ATOM 751 C CA . LEU A 1 93 ? 105.419 136.015 36.738 1.00 12.39 280 LEU A CA 1
ATOM 752 C C . LEU A 1 93 ? 104.679 135.737 35.438 1.00 12.58 280 LEU A C 1
ATOM 753 O O . LEU A 1 93 ? 104.699 134.605 34.944 1.00 12.69 280 LEU A O 1
ATOM 758 N N . GLU A 1 94 ? 104.092 136.767 34.828 1.00 12.68 281 GLU A N 1
ATOM 759 C CA . GLU A 1 94 ? 103.333 136.519 33.607 1.00 12.92 281 GLU A CA 1
ATOM 760 C C . GLU A 1 94 ? 104.242 136.066 32.488 1.00 13.31 281 GLU A C 1
ATOM 761 O O . GLU A 1 94 ? 103.868 135.201 31.695 1.00 13.81 281 GLU A O 1
ATOM 767 N N . CYS A 1 95 ? 105.465 136.581 32.438 1.00 13.47 282 CYS A N 1
ATOM 768 C CA A CYS A 1 95 ? 106.341 136.100 31.377 0.44 13.88 282 CYS A CA 1
ATOM 769 C CA B CYS A 1 95 ? 106.471 136.122 31.463 0.56 13.87 282 CYS A CA 1
ATOM 770 C C . CYS A 1 95 ? 106.755 134.650 31.611 1.00 14.76 282 CYS A C 1
ATOM 771 O O . CYS A 1 95 ? 106.952 133.917 30.632 1.00 18.61 282 CYS A O 1
ATOM 776 N N . VAL A 1 96 ? 106.815 134.209 32.863 1.00 13.49 283 VAL A N 1
ATOM 777 C CA . VAL A 1 96 ? 107.128 132.813 33.118 1.00 13.50 283 VAL A CA 1
ATOM 778 C C . VAL A 1 96 ? 105.942 131.944 32.719 1.00 13.49 283 VAL A C 1
ATOM 779 O O . VAL A 1 96 ? 106.101 130.958 31.966 1.00 13.86 283 VAL A O 1
ATOM 783 N N . VAL A 1 97 ? 104.730 132.289 33.185 1.00 13.21 284 VAL A N 1
ATOM 784 C CA . VAL A 1 97 ? 103.615 131.375 32.941 1.00 13.55 284 VAL A CA 1
ATOM 785 C C . VAL A 1 97 ? 103.194 131.330 31.482 1.00 13.62 284 VAL A C 1
ATOM 786 O O . VAL A 1 97 ? 102.655 130.311 31.049 1.00 14.14 284 VAL A O 1
ATOM 790 N N . ARG A 1 98 ? 103.457 132.389 30.710 1.00 13.82 285 ARG A N 1
ATOM 791 C CA . ARG A 1 98 ? 103.138 132.310 29.273 1.00 14.32 285 ARG A CA 1
ATOM 792 C C . ARG A 1 98 ? 103.974 131.302 28.519 1.00 14.65 285 ARG A C 1
ATOM 793 O O . ARG A 1 98 ? 103.599 130.893 27.437 1.00 17.16 285 ARG A O 1
ATOM 801 N N . ARG A 1 99 ? 105.104 130.879 29.061 1.00 14.57 286 ARG A N 1
ATOM 802 C CA A ARG A 1 99 ? 105.874 129.809 28.430 0.46 14.94 286 ARG A CA 1
ATOM 803 C CA B ARG A 1 99 ? 105.869 129.809 28.411 0.54 14.94 286 ARG A CA 1
ATOM 804 C C . ARG A 1 99 ? 105.143 128.472 28.553 1.00 14.97 286 ARG A C 1
ATOM 805 O O . ARG A 1 99 ? 105.259 127.608 27.690 1.00 19.63 286 ARG A O 1
ATOM 820 N N . TRP A 1 100 ? 104.362 128.323 29.628 1.00 14.88 287 TRP A N 1
ATOM 821 C CA . TRP A 1 100 ? 103.539 127.137 29.832 1.00 16.04 287 TRP A CA 1
ATOM 822 C C . TRP A 1 100 ? 102.240 127.226 29.021 1.00 19.05 287 TRP A C 1
ATOM 823 O O . TRP A 1 100 ? 101.835 126.277 28.336 1.00 21.05 287 TRP A O 1
ATOM 834 N N . HIS A 1 101 ? 101.611 128.386 29.056 1.00 14.63 288 HIS A N 1
ATOM 835 C CA . HIS A 1 101 ? 100.349 128.566 28.355 1.00 16.32 288 HIS A CA 1
ATOM 836 C C . HIS A 1 101 ? 100.261 129.995 27.854 1.00 14.88 288 HIS A C 1
ATOM 837 O O . HIS A 1 101 ? 100.059 130.918 28.631 1.00 15.46 288 HIS A O 1
ATOM 844 N N . ASP A 1 102 ? 100.425 130.180 26.538 1.00 17.56 289 ASP A N 1
ATOM 845 C CA . ASP A 1 102 ? 100.609 131.524 26.011 1.00 15.51 289 ASP A CA 1
ATOM 846 C C . ASP A 1 102 ? 99.474 132.493 26.305 1.00 15.35 289 ASP A C 1
ATOM 847 O O . ASP A 1 102 ? 99.695 133.711 26.440 1.00 17.20 289 ASP A O 1
ATOM 852 N N . LYS A 1 103 ? 98.266 131.964 26.439 1.00 17.54 290 LYS A N 1
ATOM 853 C CA . LYS A 1 103 ? 97.121 132.836 26.638 1.00 16.02 290 LYS A CA 1
ATOM 854 C C . LYS A 1 103 ? 96.795 133.079 28.116 1.00 15.53 290 LYS A C 1
ATOM 855 O O . LYS A 1 103 ? 95.882 133.834 28.419 1.00 18.44 290 LYS A O 1
ATOM 861 N N . ALA A 1 104 ? 97.533 132.443 29.014 1.00 15.11 291 ALA A N 1
ATOM 862 C CA . ALA A 1 104 ? 97.371 132.737 30.434 1.00 15.34 291 ALA A CA 1
ATOM 863 C C . ALA A 1 104 ? 97.821 134.156 30.789 1.00 14.04 291 ALA A C 1
ATOM 864 O O . ALA A 1 104 ? 98.831 134.657 30.273 1.00 15.73 291 ALA A O 1
ATOM 866 N N . ARG A 1 105 ? 97.083 134.782 31.709 1.00 14.38 292 ARG A N 1
ATOM 867 C CA . ARG A 1 105 ? 97.452 136.080 32.248 1.00 13.63 292 ARG A CA 1
ATOM 868 C C . ARG A 1 105 ? 97.399 135.999 33.761 1.00 13.31 292 ARG A C 1
ATOM 869 O O . ARG A 1 105 ? 96.746 135.115 34.320 1.00 13.84 292 ARG A O 1
ATOM 877 N N . VAL A 1 106 ? 98.119 136.896 34.416 1.00 12.45 293 VAL A N 1
ATOM 878 C CA . VAL A 1 106 ? 98.268 136.843 35.871 1.00 12.05 293 VAL A CA 1
ATOM 879 C C . VAL A 1 106 ? 97.481 137.993 36.494 1.00 11.91 293 VAL A C 1
ATOM 880 O O . VAL A 1 106 ? 97.628 139.143 36.092 1.00 12.60 293 VAL A O 1
ATOM 884 N N . PHE A 1 107 ? 96.640 137.667 37.482 1.00 11.65 294 PHE A N 1
ATOM 885 C CA . PHE A 1 107 ? 95.811 138.660 38.174 1.00 12.22 294 PHE A CA 1
ATOM 886 C C . PHE A 1 107 ? 96.227 138.667 39.633 1.00 13.48 294 PHE A C 1
ATOM 887 O O . PHE A 1 107 ? 96.284 137.599 40.244 1.00 13.14 294 PHE A O 1
ATOM 895 N N . ILE A 1 108 ? 96.517 139.829 40.219 1.00 11.78 295 ILE A N 1
ATOM 896 C CA . ILE A 1 108 ? 96.722 139.878 41.680 1.00 12.07 295 ILE A CA 1
ATOM 897 C C . ILE A 1 108 ? 95.368 139.883 42.396 1.00 14.85 295 ILE A C 1
ATOM 898 O O . ILE A 1 108 ? 94.437 140.572 41.965 1.00 14.16 295 ILE A O 1
ATOM 903 N N . PHE A 1 109 ? 95.259 139.132 43.488 1.00 12.21 296 PHE A N 1
ATOM 904 C CA . PHE A 1 109 ? 94.080 139.305 44.362 1.00 10.83 296 PHE A CA 1
ATOM 905 C C . PHE A 1 109 ? 94.509 139.287 45.803 1.00 10.25 296 PHE A C 1
ATOM 906 O O . PHE A 1 109 ? 95.704 139.271 46.088 1.00 12.70 296 PHE A O 1
ATOM 914 N N . GLY A 1 110 ? 93.533 139.351 46.713 1.00 11.75 297 GLY A N 1
ATOM 915 C CA . GLY A 1 110 ? 93.863 139.496 48.118 1.00 14.27 297 GLY A CA 1
ATOM 916 C C . GLY A 1 110 ? 93.871 140.919 48.622 1.00 12.90 297 GLY A C 1
ATOM 917 O O . GLY A 1 110 ? 93.202 141.784 48.061 1.00 12.40 297 GLY A O 1
ATOM 918 N N . SER A 1 111 ? 94.640 141.161 49.685 1.00 13.47 298 SER A N 1
ATOM 919 C CA A SER A 1 111 ? 94.531 142.438 50.390 0.77 15.16 298 SER A CA 1
ATOM 920 C CA B SER A 1 111 ? 94.540 142.436 50.390 0.23 15.12 298 SER A CA 1
ATOM 921 C C . SER A 1 111 ? 95.002 143.654 49.603 1.00 13.90 298 SER A C 1
ATOM 922 O O . SER A 1 111 ? 94.566 144.763 49.879 1.00 14.35 298 SER A O 1
ATOM 927 N N . SER A 1 112 ? 95.886 143.473 48.611 1.00 13.91 299 SER A N 1
ATOM 928 C CA . SER A 1 112 ? 96.323 144.643 47.877 1.00 14.29 299 SER A CA 1
ATOM 929 C C . SER A 1 112 ? 95.185 145.161 47.018 1.00 11.21 299 SER A C 1
ATOM 930 O O . SER A 1 112 ? 95.127 146.378 46.755 1.00 13.75 299 SER A O 1
ATOM 933 N N . VAL A 1 113 ? 94.272 144.262 46.603 1.00 11.15 300 VAL A N 1
ATOM 934 C CA . VAL A 1 113 ? 93.056 144.659 45.925 1.00 10.70 300 VAL A CA 1
ATOM 935 C C . VAL A 1 113 ? 92.063 145.193 46.942 1.00 12.00 300 VAL A C 1
ATOM 936 O O . VAL A 1 113 ? 91.612 146.325 46.822 1.00 15.03 300 VAL A O 1
ATOM 940 N N . ALA A 1 114 ? 91.757 144.398 47.953 1.00 14.27 301 ALA A N 1
ATOM 941 C CA . ALA A 1 114 ? 90.709 144.763 48.911 1.00 14.32 301 ALA A CA 1
ATOM 942 C C . ALA A 1 114 ? 90.994 146.070 49.656 1.00 14.97 301 ALA A C 1
ATOM 943 O O . ALA A 1 114 ? 90.059 146.852 49.876 1.00 14.74 301 ALA A O 1
ATOM 945 N N . MET A 1 115 ? 92.259 146.328 50.004 1.00 13.37 302 MET A N 1
ATOM 946 C CA . MET A 1 115 ? 92.623 147.510 50.813 1.00 14.09 302 MET A CA 1
ATOM 947 C C . MET A 1 115 ? 93.282 148.605 50.005 1.00 18.45 302 MET A C 1
ATOM 948 O O . MET A 1 115 ? 93.543 149.678 50.541 1.00 17.75 302 MET A O 1
ATOM 953 N N . GLY A 1 116 ? 93.587 148.346 48.734 1.00 12.76 303 GLY A N 1
ATOM 954 C CA . GLY A 1 116 ? 94.186 149.357 47.874 1.00 12.61 303 GLY A CA 1
ATOM 955 C C . GLY A 1 116 ? 95.570 149.815 48.294 1.00 14.59 303 GLY A C 1
ATOM 956 O O . GLY A 1 116 ? 96.041 150.845 47.834 1.00 13.91 303 GLY A O 1
ATOM 957 N N . VAL A 1 117 ? 96.223 149.029 49.154 1.00 13.22 304 VAL A N 1
ATOM 958 C CA . VAL A 1 117 ? 97.586 149.309 49.586 1.00 13.03 304 VAL A CA 1
ATOM 959 C C . VAL A 1 117 ? 98.311 147.974 49.783 1.00 13.25 304 VAL A C 1
ATOM 960 O O . VAL A 1 117 ? 97.662 146.922 49.910 1.00 14.27 304 VAL A O 1
ATOM 964 N N . TRP A 1 118 ? 99.647 148.024 49.828 1.00 13.96 305 TRP A N 1
ATOM 965 C CA . TRP A 1 118 ? 100.448 146.840 50.164 1.00 12.22 305 TRP A CA 1
ATOM 966 C C . TRP A 1 118 ? 101.660 147.281 50.993 1.00 16.50 305 TRP A C 1
ATOM 967 O O . TRP A 1 118 ? 102.303 148.271 50.658 1.00 22.02 305 TRP A O 1
ATOM 978 N N . ASP A 1 119 ? 101.975 146.549 52.070 1.00 18.16 306 ASP A N 1
ATOM 979 C CA . ASP A 1 119 ? 103.038 146.968 52.988 1.00 20.75 306 ASP A CA 1
ATOM 980 C C . ASP A 1 119 ? 104.413 146.409 52.632 1.00 23.81 306 ASP A C 1
ATOM 981 O O . ASP A 1 119 ? 105.441 146.758 53.244 1.00 23.38 306 ASP A O 1
ATOM 986 N N . GLY A 1 120 ? 104.441 145.555 51.622 1.00 20.88 307 GLY A N 1
ATOM 987 C CA . GLY A 1 120 ? 105.702 145.053 51.110 1.00 20.38 307 GLY A CA 1
ATOM 988 C C . GLY A 1 120 ? 106.007 143.722 51.760 1.00 20.84 307 GLY A C 1
ATOM 989 O O . GLY A 1 120 ? 107.000 143.078 51.435 1.00 27.13 307 GLY A O 1
ATOM 990 N N . THR A 1 121 ? 105.141 143.292 52.663 1.00 18.44 308 THR A N 1
ATOM 991 C CA A THR A 1 121 ? 105.370 142.058 53.424 0.60 20.16 308 THR A CA 1
ATOM 992 C CA B THR A 1 121 ? 105.400 142.042 53.368 0.40 18.37 308 THR A CA 1
ATOM 993 C C . THR A 1 121 ? 104.229 141.048 53.343 1.00 20.12 308 THR A C 1
ATOM 994 O O . THR A 1 121 ? 104.464 139.835 53.297 1.00 24.57 308 THR A O 1
ATOM 1001 N N . ALA A 1 122 ? 102.982 141.533 53.335 1.00 18.86 309 ALA A N 1
ATOM 1002 C CA . ALA A 1 122 ? 101.817 140.643 53.253 1.00 19.21 309 ALA A CA 1
ATOM 1003 C C . ALA A 1 122 ? 101.926 139.726 52.029 1.00 19.01 309 ALA A C 1
ATOM 1004 O O . ALA A 1 122 ? 102.388 140.158 50.965 1.00 18.71 309 ALA A O 1
ATOM 1006 N N . ASP A 1 123 ? 101.502 138.471 52.165 1.00 20.16 310 ASP A N 1
ATOM 1007 C CA . ASP A 1 123 ? 101.519 137.570 51.003 1.00 18.57 310 ASP A CA 1
ATOM 1008 C C . ASP A 1 123 ? 100.714 138.165 49.838 1.00 16.96 310 ASP A C 1
ATOM 1009 O O . ASP A 1 123 ? 99.654 138.744 50.042 1.00 21.45 310 ASP A O 1
ATOM 1014 N N . ILE A 1 124 ? 101.216 137.994 48.604 1.00 15.29 311 ILE A N 1
ATOM 1015 C CA . ILE A 1 124 ? 100.484 138.400 47.406 1.00 12.22 311 ILE A CA 1
ATOM 1016 C C . ILE A 1 124 ? 99.856 137.143 46.839 1.00 14.28 311 ILE A C 1
ATOM 1017 O O . ILE A 1 124 ? 100.519 136.116 46.784 1.00 14.26 311 ILE A O 1
ATOM 1022 N N . ASP A 1 125 ? 98.579 137.199 46.471 1.00 11.02 312 ASP A N 1
ATOM 1023 C CA . ASP A 1 125 ? 97.958 136.090 45.737 1.00 11.79 312 ASP A CA 1
ATOM 1024 C C . ASP A 1 125 ? 97.996 136.368 44.248 1.00 10.50 312 ASP A C 1
ATOM 1025 O O . ASP A 1 125 ? 97.646 137.465 43.801 1.00 12.04 312 ASP A O 1
ATOM 1030 N N . PHE A 1 126 ? 98.415 135.371 43.473 1.00 12.03 313 PHE A N 1
ATOM 1031 C CA . PHE A 1 126 ? 98.423 135.509 42.018 1.00 11.66 313 PHE A CA 1
ATOM 1032 C C . PHE A 1 126 ? 97.507 134.436 41.470 1.00 14.19 313 PHE A C 1
ATOM 1033 O O . PHE A 1 126 ? 97.669 133.254 41.794 1.00 14.60 313 PHE A O 1
ATOM 1041 N N . ALA A 1 127 ? 96.545 134.827 40.647 1.00 11.00 314 ALA A N 1
ATOM 1042 C CA . ALA A 1 127 ? 95.707 133.860 39.928 1.00 11.18 314 ALA A CA 1
ATOM 1043 C C . ALA A 1 127 ? 96.161 133.819 38.476 1.00 11.47 314 ALA A C 1
ATOM 1044 O O . ALA A 1 127 ? 96.348 134.861 37.859 1.00 12.25 314 ALA A O 1
ATOM 1046 N N . VAL A 1 128 ? 96.310 132.624 37.920 1.00 11.67 315 VAL A N 1
ATOM 1047 C CA . VAL A 1 128 ? 96.753 132.466 36.525 1.00 12.00 315 VAL A CA 1
ATOM 1048 C C . VAL A 1 128 ? 95.570 131.926 35.730 1.00 13.05 315 VAL A C 1
ATOM 1049 O O . VAL A 1 128 ? 95.132 130.805 35.962 1.00 13.87 315 VAL A O 1
ATOM 1053 N N . VAL A 1 129 ? 95.050 132.713 34.785 1.00 12.59 316 VAL A N 1
ATOM 1054 C CA . VAL A 1 129 ? 93.803 132.393 34.108 1.00 12.81 316 VAL A CA 1
ATOM 1055 C C . VAL A 1 129 ? 93.898 132.770 32.634 1.00 13.24 316 VAL A C 1
ATOM 1056 O O . VAL A 1 129 ? 94.370 133.878 32.291 1.00 13.94 316 VAL A O 1
ATOM 1060 N N . ASP A 1 130 ? 93.433 131.851 31.786 1.00 13.77 317 ASP A N 1
ATOM 1061 C CA . ASP A 1 130 ? 93.185 132.087 30.366 1.00 16.91 317 ASP A CA 1
ATOM 1062 C C . ASP A 1 130 ? 91.709 132.431 30.277 1.00 16.60 317 ASP A C 1
ATOM 1063 O O . ASP A 1 130 ? 90.841 131.548 30.408 1.00 17.51 317 ASP A O 1
ATOM 1068 N N . VAL A 1 131 ? 91.444 133.710 30.039 1.00 15.92 318 VAL A N 1
ATOM 1069 C CA . VAL A 1 131 ? 90.076 134.239 30.070 1.00 15.69 318 VAL A CA 1
ATOM 1070 C C . VAL A 1 131 ? 89.198 133.645 28.968 1.00 17.88 318 VAL A C 1
ATOM 1071 O O . VAL A 1 131 ? 88.053 133.265 29.251 1.00 17.35 318 VAL A O 1
ATOM 1075 N N . ASP A 1 132 ? 89.717 133.538 27.744 1.00 19.78 319 ASP A N 1
ATOM 1076 C CA . ASP A 1 132 ? 88.999 132.871 26.657 1.00 22.84 319 ASP A CA 1
ATOM 1077 C C . ASP A 1 132 ? 88.573 131.469 27.090 1.00 20.03 319 ASP A C 1
ATOM 1078 O O . ASP A 1 132 ? 87.416 131.072 26.896 1.00 22.02 319 ASP A O 1
ATOM 1083 N N . ALA A 1 133 ? 89.508 130.720 27.676 1.00 16.65 320 ALA A N 1
ATOM 1084 C CA . ALA A 1 133 ? 89.207 129.344 28.068 1.00 17.89 320 ALA A CA 1
ATOM 1085 C C . ALA A 1 133 ? 88.168 129.309 29.178 1.00 17.77 320 ALA A C 1
ATOM 1086 O O . ALA A 1 133 ? 87.254 128.472 29.139 1.00 20.10 320 ALA A O 1
ATOM 1088 N N . MET A 1 134 ? 88.286 130.222 30.138 1.00 16.44 321 MET A N 1
ATOM 1089 C CA A MET A 1 134 ? 87.323 130.301 31.226 0.54 16.07 321 MET A CA 1
ATOM 1090 C CA B MET A 1 134 ? 87.326 130.279 31.229 0.46 16.11 321 MET A CA 1
ATOM 1091 C C . MET A 1 134 ? 85.926 130.529 30.655 1.00 19.78 321 MET A C 1
ATOM 1092 O O . MET A 1 134 ? 84.953 129.913 31.092 1.00 22.44 321 MET A O 1
ATOM 1101 N N . GLU A 1 135 ? 85.832 131.402 29.651 1.00 20.25 322 GLU A N 1
ATOM 1102 C CA . GLU A 1 135 ? 84.537 131.689 29.031 1.00 21.49 322 GLU A CA 1
ATOM 1103 C C . GLU A 1 135 ? 83.929 130.469 28.327 1.00 25.20 322 GLU A C 1
ATOM 1104 O O . GLU A 1 135 ? 82.695 130.321 28.294 1.00 27.66 322 GLU A O 1
ATOM 1110 N N . ARG A 1 136 ? 84.778 129.591 27.782 1.00 20.51 323 ARG A N 1
ATOM 1111 C CA . ARG A 1 136 ? 84.290 128.371 27.138 1.00 25.04 323 ARG A CA 1
ATOM 1112 C C . ARG A 1 136 ? 83.996 127.273 28.147 1.00 24.15 323 ARG A C 1
ATOM 1113 O O . ARG A 1 136 ? 83.550 126.193 27.760 1.00 28.09 323 ARG A O 1
ATOM 1121 N N . GLY A 1 137 ? 84.296 127.516 29.419 1.00 24.49 324 GLY A N 1
ATOM 1122 C CA . GLY A 1 137 ? 84.108 126.516 30.457 1.00 24.26 324 GLY A CA 1
ATOM 1123 C C . GLY A 1 137 ? 85.233 125.497 30.524 1.00 25.24 324 GLY A C 1
ATOM 1124 O O . GLY A 1 137 ? 85.024 124.363 30.936 1.00 27.46 324 GLY A O 1
ATOM 1125 N N . SER A 1 138 ? 86.439 125.898 30.120 1.00 21.20 325 SER A N 1
ATOM 1126 C CA . SER A 1 138 ? 87.586 124.992 30.077 1.00 19.58 325 SER A CA 1
ATOM 1127 C C . SER A 1 138 ? 88.784 125.561 30.821 1.00 21.84 325 SER A C 1
ATOM 1128 O O . SER A 1 138 ? 89.911 125.425 30.358 1.00 24.99 325 SER A O 1
ATOM 1131 N N . TRP A 1 139 ? 88.554 126.197 31.963 1.00 19.12 326 TRP A N 1
ATOM 1132 C CA . TRP A 1 139 ? 89.653 126.661 32.810 1.00 17.96 326 TRP A CA 1
ATOM 1133 C C . TRP A 1 139 ? 89.274 126.394 34.258 1.00 20.50 326 TRP A C 1
ATOM 1134 O O . TRP A 1 139 ? 88.120 126.612 34.645 1.00 23.31 326 TRP A O 1
ATOM 1145 N N . PRO A 1 140 ? 90.220 125.902 35.070 1.00 19.83 327 PRO A N 1
ATOM 1146 C CA . PRO A 1 140 ? 91.622 125.596 34.790 1.00 17.74 327 PRO A CA 1
ATOM 1147 C C . PRO A 1 140 ? 91.838 124.231 34.159 1.00 14.56 327 PRO A C 1
ATOM 1148 O O . PRO A 1 140 ? 90.956 123.343 34.234 1.00 17.33 327 PRO A O 1
ATOM 1152 N N . PRO A 1 141 ? 93.016 124.044 33.539 1.00 16.52 328 PRO A N 1
ATOM 1153 C CA . PRO A 1 141 ? 93.390 122.699 33.117 1.00 16.32 328 PRO A CA 1
ATOM 1154 C C . PRO A 1 141 ? 93.733 121.898 34.363 1.00 17.21 328 PRO A C 1
ATOM 1155 O O . PRO A 1 141 ? 93.680 122.464 35.450 1.00 20.38 328 PRO A O 1
ATOM 1159 N N . LEU A 1 142 ? 94.106 120.631 34.223 1.00 17.15 329 LEU A N 1
ATOM 1160 C CA . LEU A 1 142 ? 94.313 119.826 35.430 1.00 18.68 329 LEU A CA 1
ATOM 1161 C C . LEU A 1 142 ? 95.365 120.461 36.315 1.00 16.22 329 LEU A C 1
ATOM 1162 O O . LEU A 1 142 ? 96.526 120.667 35.914 1.00 15.93 329 LEU A O 1
ATOM 1167 N N . GLU A 1 143 ? 94.939 120.851 37.509 1.00 15.23 330 GLU A N 1
ATOM 1168 C CA . GLU A 1 143 ? 95.758 121.745 38.301 1.00 15.98 330 GLU A CA 1
ATOM 1169 C C . GLU A 1 143 ? 97.000 121.111 38.896 1.00 14.04 330 GLU A C 1
ATOM 1170 O O . GLU A 1 143 ? 97.989 121.812 39.092 1.00 13.41 330 GLU A O 1
ATOM 1176 N N . LYS A 1 144 ? 96.963 119.807 39.198 1.00 14.29 331 LYS A N 1
ATOM 1177 C CA . LYS A 1 144 ? 98.169 119.169 39.699 1.00 14.16 331 LYS A CA 1
ATOM 1178 C C . LYS A 1 144 ? 99.292 119.302 38.654 1.00 14.28 331 LYS A C 1
ATOM 1179 O O . LYS A 1 144 ? 100.480 119.497 38.980 1.00 14.19 331 LYS A O 1
ATOM 1185 N N . ASN A 1 145 ? 98.909 119.199 37.380 1.00 14.86 332 ASN A N 1
ATOM 1186 C CA . ASN A 1 145 ? 99.939 119.250 36.344 1.00 14.71 332 ASN A CA 1
ATOM 1187 C C . ASN A 1 145 ? 100.405 120.667 36.104 1.00 14.32 332 ASN A C 1
ATOM 1188 O O . ASN A 1 145 ? 101.592 120.904 35.847 1.00 14.48 332 ASN A O 1
ATOM 1193 N N . ALA A 1 146 ? 99.485 121.626 36.209 1.00 14.00 333 ALA A N 1
ATOM 1194 C CA . ALA A 1 146 ? 99.818 123.037 36.089 1.00 13.65 333 ALA A CA 1
ATOM 1195 C C . ALA A 1 146 ? 100.818 123.425 37.186 1.00 13.36 333 ALA A C 1
ATOM 1196 O O . ALA A 1 146 ? 101.816 124.113 36.940 1.00 13.29 333 ALA A O 1
ATOM 1198 N N . VAL A 1 147 ? 100.558 122.969 38.410 1.00 13.25 334 VAL A N 1
ATOM 1199 C CA . VAL A 1 147 ? 101.481 123.252 39.510 1.00 13.06 334 VAL A CA 1
ATOM 1200 C C . VAL A 1 147 ? 102.875 122.712 39.219 1.00 13.34 334 VAL A C 1
ATOM 1201 O O . VAL A 1 147 ? 103.866 123.437 39.413 1.00 13.39 334 VAL A O 1
ATOM 1205 N N . ARG A 1 148 ? 102.965 121.473 38.725 1.00 13.76 335 ARG A N 1
ATOM 1206 C CA . ARG A 1 148 ? 104.283 120.869 38.439 1.00 14.09 335 ARG A CA 1
ATOM 1207 C C . ARG A 1 148 ? 104.952 121.599 37.267 1.00 14.68 335 ARG A C 1
ATOM 1208 O O . ARG A 1 148 ? 106.141 121.879 37.330 1.00 15.73 335 ARG A O 1
ATOM 1216 N N . SER A 1 149 ? 104.180 121.938 36.235 1.00 14.13 336 SER A N 1
ATOM 1217 C CA . SER A 1 149 ? 104.758 122.634 35.069 1.00 14.23 336 SER A CA 1
ATOM 1218 C C . SER A 1 149 ? 105.347 123.974 35.436 1.00 13.90 336 SER A C 1
ATOM 1219 O O . SER A 1 149 ? 106.493 124.289 35.047 1.00 14.14 336 SER A O 1
ATOM 1222 N N . ILE A 1 150 ? 104.600 124.781 36.179 1.00 13.50 337 ILE A N 1
ATOM 1223 C CA . ILE A 1 150 ? 105.089 126.118 36.510 1.00 13.23 337 ILE A CA 1
ATOM 1224 C C . ILE A 1 150 ? 106.221 126.067 37.545 1.00 13.20 337 ILE A C 1
ATOM 1225 O O . ILE A 1 150 ? 107.158 126.870 37.490 1.00 13.86 337 ILE A O 1
ATOM 1230 N N . THR A 1 151 ? 106.155 125.106 38.472 1.00 13.24 338 THR A N 1
ATOM 1231 C CA . THR A 1 151 ? 107.284 124.920 39.384 1.00 13.33 338 THR A CA 1
ATOM 1232 C C . THR A 1 151 ? 108.589 124.707 38.626 1.00 13.92 338 THR A C 1
ATOM 1233 O O . THR A 1 151 ? 109.587 125.330 38.956 1.00 15.04 338 THR A O 1
ATOM 1237 N N . GLU A 1 152 ? 108.554 123.886 37.584 1.00 14.01 339 GLU A N 1
ATOM 1238 C CA . GLU A 1 152 ? 109.772 123.594 36.828 1.00 14.40 339 GLU A CA 1
ATOM 1239 C C . GLU A 1 152 ? 110.269 124.819 36.075 1.00 15.34 339 GLU A C 1
ATOM 1240 O O . GLU A 1 152 ? 111.466 125.074 36.021 1.00 15.70 339 GLU A O 1
ATOM 1246 N N . LEU A 1 153 ? 109.356 125.587 35.502 1.00 14.13 340 LEU A N 1
ATOM 1247 C CA . LEU A 1 153 ? 109.772 126.827 34.833 1.00 14.12 340 LEU A CA 1
ATOM 1248 C C . LEU A 1 153 ? 110.426 127.806 35.807 1.00 13.93 340 LEU A C 1
ATOM 1249 O O . LEU A 1 153 ? 111.447 128.459 35.480 1.00 16.09 340 LEU A O 1
ATOM 1254 N N . LEU A 1 154 ? 109.861 127.927 37.006 1.00 13.60 341 LEU A N 1
ATOM 1255 C CA . LEU A 1 154 ? 110.452 128.792 38.016 1.00 15.21 341 LEU A CA 1
ATOM 1256 C C . LEU A 1 154 ? 111.847 128.310 38.452 1.00 16.21 341 LEU A C 1
ATOM 1257 O O . LEU A 1 154 ? 112.764 129.106 38.560 1.00 14.80 341 LEU A O 1
ATOM 1262 N N . ARG A 1 155 ? 112.014 127.007 38.639 1.00 14.00 342 ARG A N 1
ATOM 1263 C CA . ARG A 1 155 ? 113.314 126.429 38.984 1.00 16.99 342 ARG A CA 1
ATOM 1264 C C . ARG A 1 155 ? 114.331 126.808 37.898 1.00 17.70 342 ARG A C 1
ATOM 1265 O O . ARG A 1 155 ? 115.472 127.157 38.202 1.00 20.87 342 ARG A O 1
ATOM 1273 N N . ARG A 1 156 ? 113.909 126.778 36.641 1.00 16.19 343 ARG A N 1
ATOM 1274 C CA . ARG A 1 156 ? 114.853 126.963 35.527 1.00 19.22 343 ARG A CA 1
ATOM 1275 C C . ARG A 1 156 ? 115.232 128.440 35.335 1.00 23.19 343 ARG A C 1
ATOM 1276 O O . ARG A 1 156 ? 116.213 128.761 34.658 1.00 29.40 343 ARG A O 1
ATOM 1284 N N . VAL A 1 157 ? 114.454 129.351 35.903 1.00 17.75 344 VAL A N 1
ATOM 1285 C CA . VAL A 1 157 ? 114.781 130.792 35.796 1.00 21.11 344 VAL A CA 1
ATOM 1286 C C . VAL A 1 157 ? 115.487 131.263 37.072 1.00 26.42 344 VAL A C 1
ATOM 1287 O O . VAL A 1 157 ? 115.810 132.446 37.212 1.00 31.15 344 VAL A O 1
ATOM 1291 N N . GLY A 1 158 ? 115.744 130.334 37.991 1.00 22.89 345 GLY A N 1
ATOM 1292 C CA . GLY A 1 158 ? 116.564 130.599 39.162 1.00 26.02 345 GLY A CA 1
ATOM 1293 C C . GLY A 1 158 ? 115.945 130.458 40.544 1.00 24.28 345 GLY A C 1
ATOM 1294 O O . GLY A 1 158 ? 116.606 130.714 41.552 1.00 29.08 345 GLY A O 1
ATOM 1295 N N . PHE A 1 159 ? 114.681 130.052 40.624 1.00 19.59 346 PHE A N 1
ATOM 1296 C CA . PHE A 1 159 ? 114.091 129.823 41.946 1.00 19.40 346 PHE A CA 1
ATOM 1297 C C . PHE A 1 159 ? 114.632 128.529 42.535 1.00 24.59 346 PHE A C 1
ATOM 1298 O O . PHE A 1 159 ? 114.716 127.521 41.838 1.00 26.40 346 PHE A O 1
ATOM 1306 N N . SER A 1 160 ? 115.016 128.567 43.810 1.00 23.53 347 SER A N 1
ATOM 1307 C CA . SER A 1 160 ? 115.509 127.383 44.508 1.00 23.44 347 SER A CA 1
ATOM 1308 C C . SER A 1 160 ? 114.420 126.494 45.121 1.00 24.04 347 SER A C 1
ATOM 1309 O O . SER A 1 160 ? 113.379 126.989 45.557 1.00 18.50 347 SER A O 1
ATOM 1312 N N . PHE A 1 161 ? 114.667 125.190 45.229 1.00 24.06 348 PHE A N 1
ATOM 1313 C CA . PHE A 1 161 ? 113.743 124.324 45.948 1.00 26.04 348 PHE A CA 1
ATOM 1314 C C . PHE A 1 161 ? 113.570 124.732 47.419 1.00 22.40 348 PHE A C 1
ATOM 1315 O O . PHE A 1 161 ? 112.567 124.405 48.037 1.00 26.76 348 PHE A O 1
ATOM 1323 N N . VAL A 1 162 ? 114.547 125.441 47.984 1.00 18.30 349 VAL A N 1
ATOM 1324 C CA . VAL A 1 162 ? 114.446 125.983 49.347 1.00 23.11 349 VAL A CA 1
ATOM 1325 C C . VAL A 1 162 ? 113.232 126.925 49.460 1.00 21.48 349 VAL A C 1
ATOM 1326 O O . VAL A 1 162 ? 112.557 126.999 50.485 1.00 23.57 349 VAL A O 1
ATOM 1330 N N . ASN A 1 163 ? 112.944 127.640 48.383 1.00 17.07 350 ASN A N 1
ATOM 1331 C CA . ASN A 1 163 ? 111.944 128.692 48.431 1.00 15.07 350 ASN A CA 1
ATOM 1332 C C . ASN A 1 163 ? 110.602 128.290 47.833 1.00 15.83 350 ASN A C 1
ATOM 1333 O O . ASN A 1 163 ? 109.557 128.908 48.127 1.00 19.12 350 ASN A O 1
ATOM 1338 N N . LEU A 1 164 ? 110.608 127.296 46.958 1.00 16.47 351 LEU A N 1
ATOM 1339 C CA . LEU A 1 164 ? 109.384 126.896 46.269 1.00 15.87 351 LEU A CA 1
ATOM 1340 C C . LEU A 1 164 ? 108.711 125.704 46.899 1.00 16.63 351 LEU A C 1
ATOM 1341 O O . LEU A 1 164 ? 109.343 124.651 47.092 1.00 23.66 351 LEU A O 1
ATOM 1346 N N . GLU A 1 165 ? 107.427 125.835 47.185 1.00 15.26 352 GLU A N 1
ATOM 1347 C CA . GLU A 1 165 ? 106.665 124.698 47.710 1.00 15.74 352 GLU A CA 1
ATOM 1348 C C . GLU A 1 165 ? 105.496 124.402 46.774 1.00 16.03 352 GLU A C 1
ATOM 1349 O O . GLU A 1 165 ? 104.458 125.037 46.872 1.00 16.64 352 GLU A O 1
ATOM 1355 N N . PRO A 1 166 ? 105.660 123.430 45.866 1.00 16.50 353 PRO A N 1
ATOM 1356 C CA . PRO A 1 166 ? 104.525 122.983 45.045 1.00 12.99 353 PRO A CA 1
ATOM 1357 C C . PRO A 1 166 ? 103.553 122.221 45.927 1.00 18.60 353 PRO A C 1
ATOM 1358 O O . PRO A 1 166 ? 103.981 121.327 46.656 1.00 24.71 353 PRO A O 1
ATOM 1362 N N . ILE A 1 167 ? 102.288 122.588 45.903 1.00 15.18 354 ILE A N 1
ATOM 1363 C CA . ILE A 1 167 ? 101.265 121.837 46.625 1.00 15.44 354 ILE A CA 1
ATOM 1364 C C . ILE A 1 167 ? 100.269 121.289 45.628 1.00 17.84 354 ILE A C 1
ATOM 1365 O O . ILE A 1 167 ? 99.194 121.836 45.453 1.00 21.46 354 ILE A O 1
ATOM 1370 N N . SER A 1 168 ? 100.645 120.212 44.955 1.00 23.38 355 SER A N 1
ATOM 1371 C CA . SER A 1 168 ? 99.874 119.752 43.790 1.00 25.82 355 SER A CA 1
ATOM 1372 C C . SER A 1 168 ? 98.597 119.025 44.194 1.00 32.53 355 SER A C 1
ATOM 1373 O O . SER A 1 168 ? 97.671 118.878 43.375 1.00 29.78 355 SER A O 1
ATOM 1376 N N . HIS A 1 169 ? 98.535 118.610 45.461 1.00 30.30 356 HIS A N 1
ATOM 1377 C CA . HIS A 1 169 ? 97.458 117.735 45.932 1.00 38.11 356 HIS A CA 1
ATOM 1378 C C . HIS A 1 169 ? 96.507 118.321 46.989 1.00 40.33 356 HIS A C 1
ATOM 1379 O O . HIS A 1 169 ? 95.644 117.616 47.501 1.00 46.92 356 HIS A O 1
ATOM 1386 N N . ALA A 1 170 ? 96.647 119.603 47.302 1.00 34.27 357 ALA A N 1
ATOM 1387 C CA . ALA A 1 170 ? 95.662 120.281 48.137 1.00 32.62 357 ALA A CA 1
ATOM 1388 C C . ALA A 1 170 ? 94.305 120.297 47.425 1.00 34.04 357 ALA A C 1
ATOM 1389 O O . ALA A 1 170 ? 94.218 119.967 46.241 1.00 34.04 357 ALA A O 1
ATOM 1391 N N . ARG A 1 171 ? 93.251 120.692 48.136 1.00 36.92 358 ARG A N 1
ATOM 1392 C CA . ARG A 1 171 ? 91.917 120.749 47.543 1.00 38.72 358 ARG A CA 1
ATOM 1393 C C . ARG A 1 171 ? 91.943 121.737 46.382 1.00 35.04 358 ARG A C 1
ATOM 1394 O O . ARG A 1 171 ? 91.305 121.533 45.344 1.00 34.81 358 ARG A O 1
ATOM 1402 N N . VAL A 1 172 ? 92.696 122.812 46.578 1.00 32.22 359 VAL A N 1
ATOM 1403 C CA . VAL A 1 172 ? 92.997 123.754 45.514 1.00 30.85 359 VAL A CA 1
ATOM 1404 C C . VAL A 1 172 ? 94.517 123.698 45.338 1.00 22.67 359 VAL A C 1
ATOM 1405 O O . VAL A 1 172 ? 95.248 124.237 46.169 1.00 21.91 359 VAL A O 1
ATOM 1409 N N . PRO A 1 173 ? 95.004 123.006 44.288 1.00 20.65 360 PRO A N 1
ATOM 1410 C CA . PRO A 1 173 ? 96.463 122.953 44.148 1.00 16.21 360 PRO A CA 1
ATOM 1411 C C . PRO A 1 173 ? 97.047 124.324 43.871 1.00 16.83 360 PRO A C 1
ATOM 1412 O O . PRO A 1 173 ? 96.481 125.119 43.115 1.00 18.14 360 PRO A O 1
ATOM 1416 N N . ILE A 1 174 ? 98.175 124.618 44.508 1.00 13.87 361 ILE A N 1
ATOM 1417 C CA . ILE A 1 174 ? 98.808 125.927 44.382 1.00 13.08 361 ILE A CA 1
ATOM 1418 C C . ILE A 1 174 ? 100.318 125.755 44.434 1.00 12.18 361 ILE A C 1
ATOM 1419 O O . ILE A 1 174 ? 100.825 124.666 44.722 1.00 13.65 361 ILE A O 1
ATOM 1424 N N . ILE A 1 175 ? 101.029 126.832 44.100 1.00 11.73 362 ILE A N 1
ATOM 1425 C CA . ILE A 1 175 ? 102.458 126.929 44.361 1.00 11.84 362 ILE A CA 1
ATOM 1426 C C . ILE A 1 175 ? 102.651 128.006 45.407 1.00 14.32 362 ILE A C 1
ATOM 1427 O O . ILE A 1 175 ? 102.165 129.112 45.252 1.00 14.10 362 ILE A O 1
ATOM 1432 N N . LYS A 1 176 ? 103.345 127.687 46.489 1.00 13.03 363 LYS A N 1
ATOM 1433 C CA . LYS A 1 176 ? 103.676 128.703 47.487 1.00 13.93 363 LYS A CA 1
ATOM 1434 C C . LYS A 1 176 ? 105.127 129.062 47.336 1.00 13.51 363 LYS A C 1
ATOM 1435 O O . LYS A 1 176 ? 105.997 128.183 47.245 1.00 18.09 363 LYS A O 1
ATOM 1441 N N . HIS A 1 177 ? 105.426 130.356 47.296 1.00 11.65 364 HIS A N 1
ATOM 1442 C CA . HIS A 1 177 ? 106.805 130.795 47.311 1.00 11.87 364 HIS A CA 1
ATOM 1443 C C . HIS A 1 177 ? 107.126 131.477 48.628 1.00 14.55 364 HIS A C 1
ATOM 1444 O O . HIS A 1 177 ? 106.421 132.403 49.055 1.00 14.63 364 HIS A O 1
ATOM 1451 N N . HIS A 1 178 ? 108.153 130.976 49.305 1.00 14.26 365 HIS A N 1
ATOM 1452 C CA . HIS A 1 178 ? 108.577 131.511 50.597 1.00 15.17 365 HIS A CA 1
ATOM 1453 C C . HIS A 1 178 ? 109.884 132.276 50.400 1.00 15.78 365 HIS A C 1
ATOM 1454 O O . HIS A 1 178 ? 110.931 131.681 50.173 1.00 20.51 365 HIS A O 1
ATOM 1461 N N . ALA A 1 179 ? 109.838 133.600 50.516 1.00 17.14 366 ALA A N 1
ATOM 1462 C CA . ALA A 1 179 ? 111.037 134.403 50.289 1.00 18.67 366 ALA A CA 1
ATOM 1463 C C . ALA A 1 179 ? 112.019 134.307 51.420 1.00 17.53 366 ALA A C 1
ATOM 1464 O O . ALA A 1 179 ? 111.636 134.347 52.589 1.00 21.22 366 ALA A O 1
ATOM 1466 N N . SER A 1 180 ? 113.290 134.197 51.071 1.00 15.43 367 SER A N 1
ATOM 1467 C CA . SER A 1 180 ? 114.358 134.263 52.060 1.00 18.69 367 SER A CA 1
ATOM 1468 C C . SER A 1 180 ? 114.507 135.698 52.560 1.00 25.29 367 SER A C 1
ATOM 1469 O O . SER A 1 180 ? 114.135 136.653 51.874 1.00 28.52 367 SER A O 1
ATOM 1472 N N . SER A 1 181 ? 115.039 135.864 53.758 1.00 25.43 368 SER A N 1
ATOM 1473 C CA . SER A 1 181 ? 115.307 137.216 54.237 1.00 35.46 368 SER A CA 1
ATOM 1474 C C . SER A 1 181 ? 116.804 137.421 54.179 1.00 41.81 368 SER A C 1
ATOM 1475 O O . SER A 1 181 ? 117.563 136.538 54.564 1.00 45.76 368 SER A O 1
ATOM 1478 N N . PRO A 1 182 ? 117.238 138.580 53.668 1.00 47.99 369 PRO A N 1
ATOM 1479 C CA . PRO A 1 182 ? 118.665 138.838 53.444 1.00 51.26 369 PRO A CA 1
ATOM 1480 C C . PRO A 1 182 ? 119.439 138.998 54.752 1.00 52.22 369 PRO A C 1
ATOM 1481 O O . PRO A 1 182 ? 120.388 138.245 54.985 1.00 54.35 369 PRO A O 1
ATOM 1485 N N . ASP A 1 193 ? 118.925 149.592 40.386 1.00 45.53 380 ASP A N 1
ATOM 1486 C CA . ASP A 1 193 ? 120.072 148.773 40.735 1.00 46.76 380 ASP A CA 1
ATOM 1487 C C . ASP A 1 193 ? 120.405 147.781 39.623 1.00 43.04 380 ASP A C 1
ATOM 1488 O O . ASP A 1 193 ? 119.581 146.942 39.223 1.00 38.08 380 ASP A O 1
ATOM 1493 N N . VAL A 1 194 ? 121.638 147.880 39.152 1.00 37.62 381 VAL A N 1
ATOM 1494 C CA . VAL A 1 194 ? 122.074 147.187 37.949 1.00 32.98 381 VAL A CA 1
ATOM 1495 C C . VAL A 1 194 ? 122.170 145.658 38.120 1.00 31.11 381 VAL A C 1
ATOM 1496 O O . VAL A 1 194 ? 121.806 144.906 37.221 1.00 28.91 381 VAL A O 1
ATOM 1500 N N . VAL A 1 195 ? 122.660 145.207 39.265 1.00 27.82 382 VAL A N 1
ATOM 1501 C CA . VAL A 1 195 ? 122.844 143.775 39.518 1.00 31.16 382 VAL A CA 1
ATOM 1502 C C . VAL A 1 195 ? 121.510 143.017 39.499 1.00 26.32 382 VAL A C 1
ATOM 1503 O O . VAL A 1 195 ? 121.409 141.904 38.974 1.00 24.59 382 VAL A O 1
ATOM 1507 N N . ALA A 1 196 ? 120.484 143.629 40.073 1.00 23.25 383 ALA A N 1
ATOM 1508 C CA . ALA A 1 196 ? 119.166 143.005 40.115 1.00 24.17 383 ALA A CA 1
ATOM 1509 C C . ALA A 1 196 ? 118.522 142.866 38.732 1.00 23.21 383 ALA A C 1
ATOM 1510 O O . ALA A 1 196 ? 117.662 142.002 38.525 1.00 20.54 383 ALA A O 1
ATOM 1512 N N . ARG A 1 197 ? 118.921 143.707 37.781 1.00 23.68 384 ARG A N 1
ATOM 1513 C CA . ARG A 1 197 ? 118.391 143.578 36.428 1.00 22.22 384 ARG A CA 1
ATOM 1514 C C . ARG A 1 197 ? 119.408 142.965 35.481 1.00 21.30 384 ARG A C 1
ATOM 1515 O O . ARG A 1 197 ? 119.303 143.123 34.265 1.00 21.17 384 ARG A O 1
ATOM 1523 N N . SER A 1 198 ? 120.353 142.225 36.046 1.00 21.68 385 SER A N 1
ATOM 1524 C CA . SER A 1 198 ? 121.320 141.472 35.243 1.00 19.09 385 SER A CA 1
ATOM 1525 C C . SER A 1 198 ? 121.155 139.969 35.408 1.00 21.15 385 SER A C 1
ATOM 1526 O O . SER A 1 198 ? 120.771 139.484 36.478 1.00 20.08 385 SER A O 1
ATOM 1529 N N . ILE A 1 199 ? 121.466 139.238 34.346 1.00 19.56 386 ILE A N 1
ATOM 1530 C CA . ILE A 1 199 ? 121.364 137.777 34.359 1.00 20.18 386 ILE A CA 1
ATOM 1531 C C . ILE A 1 199 ? 122.618 137.169 33.746 1.00 21.40 386 ILE A C 1
ATOM 1532 O O . ILE A 1 199 ? 123.417 137.857 33.109 1.00 19.84 386 ILE A O 1
ATOM 1537 N N . ARG A 1 200 ? 122.784 135.866 33.919 1.00 18.42 387 ARG A N 1
ATOM 1538 C CA . ARG A 1 200 ? 123.938 135.173 33.413 1.00 19.87 387 ARG A CA 1
ATOM 1539 C C . ARG A 1 200 ? 123.488 133.897 32.732 1.00 19.65 387 ARG A C 1
ATOM 1540 O O . ARG A 1 200 ? 122.748 133.115 33.322 1.00 20.09 387 ARG A O 1
ATOM 1548 N N . PHE A 1 201 ? 123.958 133.677 31.514 1.00 18.63 388 PHE A N 1
ATOM 1549 C CA . PHE A 1 201 ? 123.749 132.387 30.885 1.00 18.66 388 PHE A CA 1
ATOM 1550 C C . PHE A 1 201 ? 125.025 131.560 31.010 1.00 20.80 388 PHE A C 1
ATOM 1551 O O . PHE A 1 201 ? 126.074 131.987 30.537 1.00 22.27 388 PHE A O 1
ATOM 1559 N N . ILE A 1 202 ? 124.952 130.362 31.607 1.00 20.66 389 ILE A N 1
ATOM 1560 C CA . ILE A 1 202 ? 126.091 129.449 31.606 1.00 19.62 389 ILE A CA 1
ATOM 1561 C C . ILE A 1 202 ? 125.869 128.416 30.512 1.00 20.84 389 ILE A C 1
ATOM 1562 O O . ILE A 1 202 ? 124.815 127.771 30.487 1.00 21.21 389 ILE A O 1
ATOM 1567 N N . LEU A 1 203 ? 126.840 128.276 29.624 1.00 20.91 390 LEU A N 1
ATOM 1568 C CA . LEU A 1 203 ? 126.728 127.331 28.517 1.00 20.69 390 LEU A CA 1
ATOM 1569 C C . LEU A 1 203 ? 127.476 126.057 28.832 1.00 23.93 390 LEU A C 1
ATOM 1570 O O . LEU A 1 203 ? 128.471 126.076 29.568 1.00 26.24 390 LEU A O 1
ATOM 1575 N N . ASN A 1 204 ? 127.045 124.944 28.238 1.00 21.34 391 ASN A N 1
ATOM 1576 C CA . ASN A 1 204 ? 127.722 123.671 28.478 1.00 22.42 391 ASN A CA 1
ATOM 1577 C C . ASN A 1 204 ? 128.979 123.409 27.641 1.00 22.95 391 ASN A C 1
ATOM 1578 O O . ASN A 1 204 ? 129.573 122.328 27.693 1.00 26.65 391 ASN A O 1
ATOM 1583 N N . GLY A 1 205 ? 129.398 124.402 26.856 1.00 22.63 392 GLY A N 1
ATOM 1584 C CA . GLY A 1 205 ? 130.620 124.323 26.090 1.00 23.40 392 GLY A CA 1
ATOM 1585 C C . GLY A 1 205 ? 130.856 125.709 25.535 1.00 23.48 392 GLY A C 1
ATOM 1586 O O . GLY A 1 205 ? 130.060 126.602 25.778 1.00 23.24 392 GLY A O 1
ATOM 1587 N N . PRO A 1 206 ? 131.947 125.889 24.803 1.00 25.57 393 PRO A N 1
ATOM 1588 C CA . PRO A 1 206 ? 132.269 127.204 24.238 1.00 30.13 393 PRO A CA 1
ATOM 1589 C C . PRO A 1 206 ? 131.382 127.509 23.028 1.00 25.67 393 PRO A C 1
ATOM 1590 O O . PRO A 1 206 ? 131.126 126.614 22.212 1.00 31.87 393 PRO A O 1
ATOM 1594 N N . ALA A 1 207 ? 130.928 128.758 22.931 1.00 24.85 394 ALA A N 1
ATOM 1595 C CA . ALA A 1 207 ? 130.099 129.210 21.823 1.00 23.97 394 ALA A CA 1
ATOM 1596 C C . ALA A 1 207 ? 130.978 129.723 20.693 1.00 24.76 394 ALA A C 1
ATOM 1597 O O . ALA A 1 207 ? 131.940 130.449 20.937 1.00 26.49 394 ALA A O 1
ATOM 1599 N N . THR A 1 208 ? 130.645 129.365 19.462 1.00 25.06 395 THR A N 1
ATOM 1600 C CA . THR A 1 208 ? 131.277 129.987 18.309 1.00 25.80 395 THR A CA 1
ATOM 1601 C C . THR A 1 208 ? 130.785 131.419 18.172 1.00 25.64 395 THR A C 1
ATOM 1602 O O . THR A 1 208 ? 129.870 131.848 18.858 1.00 24.96 395 THR A O 1
ATOM 1606 N N . ARG A 1 209 ? 131.402 132.168 17.268 1.00 26.33 396 ARG A N 1
ATOM 1607 C CA . ARG A 1 209 ? 130.955 133.531 17.022 1.00 26.30 396 ARG A CA 1
ATOM 1608 C C . ARG A 1 209 ? 129.492 133.563 16.568 1.00 25.84 396 ARG A C 1
ATOM 1609 O O . ARG A 1 209 ? 128.722 134.423 17.002 1.00 25.38 396 ARG A O 1
ATOM 1617 N N . GLU A 1 210 ? 129.102 132.610 15.728 1.00 26.00 397 GLU A N 1
ATOM 1618 C CA . GLU A 1 210 ? 127.734 132.544 15.252 1.00 25.66 397 GLU A CA 1
ATOM 1619 C C . GLU A 1 210 ? 126.821 132.247 16.433 1.00 24.73 397 GLU A C 1
ATOM 1620 O O . GLU A 1 210 ? 125.750 132.840 16.556 1.00 24.29 397 GLU A O 1
ATOM 1626 N N . ASP A 1 211 ? 127.253 131.340 17.310 1.00 24.48 398 ASP A N 1
ATOM 1627 C CA . ASP A 1 211 ? 126.449 130.996 18.502 1.00 23.64 398 ASP A CA 1
ATOM 1628 C C . ASP A 1 211 ? 126.236 132.218 19.393 1.00 23.21 398 ASP A C 1
ATOM 1629 O O . ASP A 1 211 ? 125.124 132.436 19.914 1.00 22.57 398 ASP A O 1
ATOM 1634 N N . ARG A 1 212 ? 127.297 132.997 19.606 1.00 23.58 399 ARG A N 1
ATOM 1635 C CA . ARG A 1 212 ? 127.205 134.198 20.453 1.00 23.28 399 ARG A CA 1
ATOM 1636 C C . ARG A 1 212 ? 126.182 135.178 19.890 1.00 23.16 399 ARG A C 1
ATOM 1637 O O . ARG A 1 212 ? 125.388 135.750 20.648 1.00 22.59 399 ARG A O 1
ATOM 1645 N N . LEU A 1 213 ? 126.187 135.368 18.575 1.00 23.73 400 LEU A N 1
ATOM 1646 C CA . LEU A 1 213 ? 125.224 136.279 17.950 1.00 23.73 400 LEU A CA 1
ATOM 1647 C C . LEU A 1 213 ? 123.799 135.763 18.063 1.00 23.10 400 LEU A C 1
ATOM 1648 O O . LEU A 1 213 ? 122.855 136.550 18.220 1.00 24.85 400 LEU A O 1
ATOM 1653 N N . LEU A 1 214 ? 123.636 134.447 18.025 1.00 22.95 401 LEU A N 1
ATOM 1654 C CA . LEU A 1 214 ? 122.310 133.860 18.151 1.00 22.41 401 LEU A CA 1
ATOM 1655 C C . LEU A 1 214 ? 121.780 134.039 19.561 1.00 21.69 401 LEU A C 1
ATOM 1656 O O . LEU A 1 214 ? 120.606 134.371 19.747 1.00 21.78 401 LEU A O 1
ATOM 1661 N N . LEU A 1 215 ? 122.618 133.819 20.575 1.00 21.46 402 LEU A N 1
ATOM 1662 C CA . LEU A 1 215 ? 122.142 133.976 21.950 1.00 20.75 402 LEU A CA 1
ATOM 1663 C C . LEU A 1 215 ? 121.774 135.430 22.214 1.00 20.62 402 LEU A C 1
ATOM 1664 O O . LEU A 1 215 ? 120.726 135.725 22.806 1.00 20.06 402 LEU A O 1
ATOM 1669 N N . GLU A 1 216 ? 122.644 136.346 21.799 1.00 21.16 403 GLU A N 1
ATOM 1670 C CA . GLU A 1 216 ? 122.355 137.769 22.011 1.00 21.13 403 GLU A CA 1
ATOM 1671 C C . GLU A 1 216 ? 121.072 138.164 21.287 1.00 21.04 403 GLU A C 1
ATOM 1672 O O . GLU A 1 216 ? 120.258 138.953 21.815 1.00 21.19 403 GLU A O 1
ATOM 1678 N N . GLY A 1 217 ? 120.899 137.612 20.092 1.00 21.43 404 GLY A N 1
ATOM 1679 C CA . GLY A 1 217 ? 119.705 137.829 19.292 1.00 25.78 404 GLY A CA 1
ATOM 1680 C C . GLY A 1 217 ? 118.448 137.368 20.002 1.00 25.33 404 GLY A C 1
ATOM 1681 O O . GLY A 1 217 ? 117.428 138.057 19.968 1.00 27.82 404 GLY A O 1
ATOM 1682 N N . SER A 1 218 ? 118.511 136.193 20.628 1.00 21.57 405 SER A N 1
ATOM 1683 C CA A SER A 1 218 ? 117.380 135.660 21.383 0.51 22.13 405 SER A CA 1
ATOM 1684 C CA B SER A 1 218 ? 117.365 135.668 21.367 0.49 22.08 405 SER A CA 1
ATOM 1685 C C . SER A 1 218 ? 116.996 136.578 22.524 1.00 23.93 405 SER A C 1
ATOM 1686 O O . SER A 1 218 ? 115.798 136.807 22.791 1.00 24.00 405 SER A O 1
ATOM 1691 N N . VAL A 1 219 ? 118.005 137.092 23.217 1.00 19.19 406 VAL A N 1
ATOM 1692 C CA . VAL A 1 219 ? 117.742 138.015 24.314 1.00 18.79 406 VAL A CA 1
ATOM 1693 C C . VAL A 1 219 ? 117.103 139.302 23.789 1.00 25.49 406 VAL A C 1
ATOM 1694 O O . VAL A 1 219 ? 116.079 139.769 24.323 1.00 24.04 406 VAL A O 1
ATOM 1698 N N . ARG A 1 220 ? 117.690 139.864 22.735 1.00 22.41 407 ARG A N 1
ATOM 1699 C CA . ARG A 1 220 ? 117.161 141.111 22.167 1.00 22.43 407 ARG A CA 1
ATOM 1700 C C . ARG A 1 220 ? 115.736 140.955 21.664 1.00 24.01 407 ARG A C 1
ATOM 1701 O O . ARG A 1 220 ? 114.906 141.860 21.831 1.00 26.38 407 ARG A O 1
ATOM 1709 N N . ASP A 1 221 ? 115.436 139.805 21.084 1.00 23.97 408 ASP A N 1
ATOM 1710 C CA . ASP A 1 221 ? 114.115 139.580 20.521 1.00 28.61 408 ASP A CA 1
ATOM 1711 C C . ASP A 1 221 ? 113.083 139.447 21.631 1.00 30.58 408 ASP A C 1
ATOM 1712 O O . ASP A 1 221 ? 111.913 139.782 21.428 1.00 32.57 408 ASP A O 1
ATOM 1717 N N . ALA A 1 222 ? 113.512 138.965 22.799 1.00 26.92 409 ALA A N 1
ATOM 1718 C CA . ALA A 1 222 ? 112.588 138.776 23.920 1.00 23.29 409 ALA A CA 1
ATOM 1719 C C . ALA A 1 222 ? 112.198 140.085 24.558 1.00 28.80 409 ALA A C 1
ATOM 1720 O O . ALA A 1 222 ? 111.082 140.207 25.067 1.00 35.86 409 ALA A O 1
ATOM 1722 N N . VAL A 1 223 ? 113.099 141.064 24.568 1.00 23.13 410 VAL A N 1
ATOM 1723 C CA . VAL A 1 223 ? 112.849 142.262 25.361 1.00 25.33 410 VAL A CA 1
ATOM 1724 C C . VAL A 1 223 ? 112.504 143.472 24.505 1.00 34.05 410 VAL A C 1
ATOM 1725 O O . VAL A 1 223 ? 111.991 144.472 25.009 1.00 37.40 410 VAL A O 1
ATOM 1729 N N . GLY A 1 224 ? 112.786 143.386 23.209 1.00 34.23 411 GLY A N 1
ATOM 1730 C CA . GLY A 1 224 ? 112.563 144.529 22.339 1.00 41.18 411 GLY A CA 1
ATOM 1731 C C . GLY A 1 224 ? 113.772 145.440 22.270 1.00 44.95 411 GLY A C 1
ATOM 1732 O O . GLY A 1 224 ? 114.754 145.215 22.974 1.00 43.05 411 GLY A O 1
ATOM 1733 N N . PRO A 1 225 ? 113.697 146.487 21.423 1.00 49.24 412 PRO A N 1
ATOM 1734 C CA . PRO A 1 225 ? 114.831 147.338 21.035 1.00 49.78 412 PRO A CA 1
ATOM 1735 C C . PRO A 1 225 ? 115.439 148.178 22.159 1.00 45.21 412 PRO A C 1
ATOM 1736 O O . PRO A 1 225 ? 116.592 148.585 22.043 1.00 40.55 412 PRO A O 1
ATOM 1740 N N . THR A 1 226 ? 114.697 148.442 23.225 1.00 45.56 413 THR A N 1
ATOM 1741 C CA . THR A 1 226 ? 115.256 149.241 24.315 1.00 48.82 413 THR A CA 1
ATOM 1742 C C . THR A 1 226 ? 115.640 148.391 25.524 1.00 41.31 413 THR A C 1
ATOM 1743 O O . THR A 1 226 ? 116.245 148.890 26.479 1.00 41.42 413 THR A O 1
ATOM 1747 N N . GLY A 1 227 ? 115.302 147.106 25.472 1.00 36.58 414 GLY A N 1
ATOM 1748 C CA . GLY A 1 227 ? 115.430 146.246 26.638 1.00 31.85 414 GLY A CA 1
ATOM 1749 C C . GLY A 1 227 ? 116.839 145.854 27.050 1.00 29.23 414 GLY A C 1
ATOM 1750 O O . GLY A 1 227 ? 117.086 145.566 28.209 1.00 30.81 414 GLY A O 1
ATOM 1751 N N . VAL A 1 228 ? 117.770 145.810 26.108 1.00 31.27 415 VAL A N 1
ATOM 1752 C CA . VAL A 1 228 ? 119.107 145.339 26.435 1.00 29.05 415 VAL A CA 1
ATOM 1753 C C . VAL A 1 228 ? 120.070 146.495 26.602 1.00 32.03 415 VAL A C 1
ATOM 1754 O O . VAL A 1 228 ? 120.309 147.256 25.656 1.00 38.37 415 VAL A O 1
ATOM 1758 N N . GLN A 1 229 ? 120.648 146.629 27.790 1.00 28.91 416 GLN A N 1
ATOM 1759 C CA . GLN A 1 229 ? 121.603 147.711 28.021 1.00 31.36 416 GLN A CA 1
ATOM 1760 C C . GLN A 1 229 ? 123.041 147.315 27.746 1.00 34.73 416 GLN A C 1
ATOM 1761 O O . GLN A 1 229 ? 123.800 148.100 27.186 1.00 33.37 416 GLN A O 1
ATOM 1767 N N . GLN A 1 230 ? 123.419 146.092 28.109 1.00 27.44 417 GLN A N 1
ATOM 1768 C CA . GLN A 1 230 ? 124.790 145.670 27.946 1.00 25.86 417 GLN A CA 1
ATOM 1769 C C . GLN A 1 230 ? 124.806 144.152 27.885 1.00 26.02 417 GLN A C 1
ATOM 1770 O O . GLN A 1 230 ? 124.052 143.499 28.611 1.00 26.27 417 GLN A O 1
ATOM 1776 N N . VAL A 1 231 ? 125.626 143.608 27.004 1.00 25.42 418 VAL A N 1
ATOM 1777 C CA . VAL A 1 231 ? 125.822 142.171 26.922 1.00 26.57 418 VAL A CA 1
ATOM 1778 C C . VAL A 1 231 ? 127.321 141.928 26.845 1.00 27.31 418 VAL A C 1
ATOM 1779 O O . VAL A 1 231 ? 128.015 142.634 26.097 1.00 31.24 418 VAL A O 1
ATOM 1783 N N . TRP A 1 232 ? 127.833 140.963 27.614 1.00 25.67 419 TRP A N 1
ATOM 1784 C CA . TRP A 1 232 ? 129.259 140.639 27.550 1.00 27.69 419 TRP A CA 1
ATOM 1785 C C . TRP A 1 232 ? 129.595 139.161 27.809 1.00 29.08 419 TRP A C 1
ATOM 1786 O O . TRP A 1 232 ? 128.861 138.458 28.501 1.00 29.24 419 TRP A O 1
ATOM 1797 N N . TRP A 1 233 ? 130.701 138.696 27.240 1.00 27.58 420 TRP A N 1
ATOM 1798 C CA . TRP A 1 233 ? 131.083 137.289 27.337 1.00 25.43 420 TRP A CA 1
ATOM 1799 C C . TRP A 1 233 ? 132.371 137.084 28.119 1.00 31.02 420 TRP A C 1
ATOM 1800 O O . TRP A 1 233 ? 133.250 137.951 28.127 1.00 33.16 420 TRP A O 1
ATOM 1811 N N . ASN A 1 234 ? 132.501 135.926 28.761 1.00 30.25 421 ASN A N 1
ATOM 1812 C CA . ASN A 1 234 ? 133.768 135.603 29.410 1.00 30.95 421 ASN A CA 1
ATOM 1813 C C . ASN A 1 234 ? 134.837 135.112 28.433 1.00 34.60 421 ASN A C 1
ATOM 1814 O O . ASN A 1 234 ? 134.577 134.936 27.235 1.00 36.94 421 ASN A O 1
ATOM 1819 N N . ARG A 1 235 ? 136.040 134.882 28.943 1.00 34.50 422 ARG A N 1
ATOM 1820 C CA . ARG A 1 235 ? 137.204 134.710 28.073 1.00 35.11 422 ARG A CA 1
ATOM 1821 C C . ARG A 1 235 ? 137.065 133.398 27.309 1.00 36.11 422 ARG A C 1
ATOM 1822 O O . ARG A 1 235 ? 137.554 133.263 26.193 1.00 40.07 422 ARG A O 1
ATOM 1830 N N . THR A 1 236 ? 136.372 132.438 27.922 1.00 35.68 423 THR A N 1
ATOM 1831 C CA . THR A 1 236 ? 136.217 131.101 27.351 1.00 30.52 423 THR A CA 1
ATOM 1832 C C . THR A 1 236 ? 134.934 130.932 26.516 1.00 33.53 423 THR A C 1
ATOM 1833 O O . THR A 1 236 ? 134.660 129.832 26.011 1.00 32.69 423 THR A O 1
ATOM 1837 N N . SER A 1 237 ? 134.179 132.020 26.362 1.00 31.95 424 SER A N 1
ATOM 1838 C CA . SER A 1 237 ? 132.956 132.027 25.557 1.00 30.46 424 SER A CA 1
ATOM 1839 C C . SER A 1 237 ? 131.932 131.010 26.028 1.00 27.53 424 SER A C 1
ATOM 1840 O O . SER A 1 237 ? 131.196 130.443 25.203 1.00 25.72 424 SER A O 1
ATOM 1843 N N . ASP A 1 238 ? 131.876 130.764 27.332 1.00 23.47 425 ASP A N 1
ATOM 1844 C CA . ASP A 1 238 ? 130.887 129.823 27.872 1.00 23.98 425 ASP A CA 1
ATOM 1845 C C . ASP A 1 238 ? 130.018 130.422 28.957 1.00 24.46 425 ASP A C 1
ATOM 1846 O O . ASP A 1 238 ? 129.278 129.723 29.654 1.00 24.63 425 ASP A O 1
ATOM 1851 N N . MET A 1 239 ? 130.074 131.744 29.078 1.00 24.40 426 MET A N 1
ATOM 1852 C CA . MET A 1 239 ? 129.157 132.452 29.922 1.00 24.68 426 MET A CA 1
ATOM 1853 C C . MET A 1 239 ? 128.883 133.805 29.302 1.00 25.84 426 MET A C 1
ATOM 1854 O O . MET A 1 239 ? 129.806 134.520 28.928 1.00 26.53 426 MET A O 1
ATOM 1859 N N . MET A 1 240 ? 127.612 134.145 29.174 1.00 20.77 427 MET A N 1
ATOM 1860 C CA . MET A 1 240 ? 127.224 135.465 28.690 1.00 22.47 427 MET A CA 1
ATOM 1861 C C . MET A 1 240 ? 126.428 136.154 29.775 1.00 23.56 427 MET A C 1
ATOM 1862 O O . MET A 1 240 ? 125.481 135.606 30.323 1.00 19.94 427 MET A O 1
ATOM 1867 N N . SER A 1 241 ? 126.797 137.386 30.089 1.00 24.20 428 SER A N 1
ATOM 1868 C CA . SER A 1 241 ? 126.020 138.167 31.041 1.00 26.82 428 SER A CA 1
ATOM 1869 C C . SER A 1 241 ? 125.278 139.263 30.291 1.00 24.84 428 SER A C 1
ATOM 1870 O O . SER A 1 241 ? 125.724 139.703 29.233 1.00 22.99 428 SER A O 1
ATOM 1873 N N . ALA A 1 242 ? 124.153 139.698 30.836 1.00 22.65 429 ALA A N 1
ATOM 1874 C CA . ALA A 1 242 ? 123.372 140.741 30.191 1.00 21.87 429 ALA A CA 1
ATOM 1875 C C . ALA A 1 242 ? 122.731 141.604 31.254 1.00 23.34 429 ALA A C 1
ATOM 1876 O O . ALA A 1 242 ? 122.166 141.093 32.240 1.00 22.77 429 ALA A O 1
ATOM 1878 N N . THR A 1 243 ? 122.816 142.913 31.050 1.00 22.94 430 THR A N 1
ATOM 1879 C CA . THR A 1 243 ? 122.087 143.867 31.868 1.00 21.92 430 THR A CA 1
ATOM 1880 C C . THR A 1 243 ? 120.925 144.405 31.056 1.00 23.52 430 THR A C 1
ATOM 1881 O O . THR A 1 243 ? 121.101 144.895 29.940 1.00 25.61 430 THR A O 1
ATOM 1885 N N . LEU A 1 244 ? 119.735 144.313 31.619 1.00 18.36 431 LEU A N 1
ATOM 1886 C CA . LEU A 1 244 ? 118.527 144.694 30.916 1.00 19.47 431 LEU A CA 1
ATOM 1887 C C . LEU A 1 244 ? 118.058 146.018 31.493 1.00 20.97 431 LEU A C 1
ATOM 1888 O O . LEU A 1 244 ? 118.551 146.437 32.532 1.00 24.28 431 LEU A O 1
ATOM 1893 N N . GLU A 1 245 ? 117.095 146.654 30.835 1.00 22.85 432 GLU A N 1
ATOM 1894 C CA . GLU A 1 245 ? 116.679 148.013 31.224 1.00 27.31 432 GLU A CA 1
ATOM 1895 C C . GLU A 1 245 ? 115.893 148.042 32.534 1.00 29.72 432 GLU A C 1
ATOM 1896 O O . GLU A 1 245 ? 115.784 149.096 33.186 1.00 28.28 432 GLU A O 1
ATOM 1902 N N . SER A 1 246 ? 115.350 146.892 32.924 1.00 23.73 433 SER A N 1
ATOM 1903 C CA . SER A 1 246 ? 114.522 146.812 34.124 1.00 20.67 433 SER A CA 1
ATOM 1904 C C . SER A 1 246 ? 114.566 145.390 34.659 1.00 19.87 433 SER A C 1
ATOM 1905 O O . SER A 1 246 ? 115.020 144.480 33.976 1.00 21.20 433 SER A O 1
ATOM 1908 N N . THR A 1 247 ? 114.101 145.207 35.889 1.00 19.37 434 THR A N 1
ATOM 1909 C CA . THR A 1 247 ? 113.996 143.859 36.454 1.00 18.85 434 THR A CA 1
ATOM 1910 C C . THR A 1 247 ? 112.987 143.012 35.703 1.00 16.70 434 THR A C 1
ATOM 1911 O O . THR A 1 247 ? 113.130 141.799 35.623 1.00 16.23 434 THR A O 1
ATOM 1915 N N . THR A 1 248 ? 111.935 143.621 35.168 1.00 16.58 435 THR A N 1
ATOM 1916 C CA . THR A 1 248 ? 110.967 142.851 34.407 1.00 17.81 435 THR A CA 1
ATOM 1917 C C . THR A 1 248 ? 111.585 142.394 33.076 1.00 16.76 435 THR A C 1
ATOM 1918 O O . THR A 1 248 ? 111.418 141.231 32.676 1.00 18.84 435 THR A O 1
ATOM 1922 N N . ALA A 1 249 ? 112.299 143.292 32.398 1.00 17.63 436 ALA A N 1
ATOM 1923 C CA . ALA A 1 249 ? 113.003 142.870 31.189 1.00 17.53 436 ALA A CA 1
ATOM 1924 C C . ALA A 1 249 ? 114.004 141.761 31.494 1.00 17.95 436 ALA A C 1
ATOM 1925 O O . ALA A 1 249 ? 114.233 140.892 30.656 1.00 19.47 436 ALA A O 1
ATOM 1927 N N . ALA A 1 250 ? 114.601 141.780 32.683 1.00 17.21 437 ALA A N 1
ATOM 1928 C CA . ALA A 1 250 ? 115.589 140.771 33.037 1.00 15.84 437 ALA A CA 1
ATOM 1929 C C . ALA A 1 250 ? 114.939 139.391 33.142 1.00 18.40 437 ALA A C 1
ATOM 1930 O O . ALA A 1 250 ? 115.507 138.395 32.700 1.00 16.82 437 ALA A O 1
ATOM 1932 N N . VAL A 1 251 ? 113.744 139.319 33.716 1.00 16.44 438 VAL A N 1
ATOM 1933 C CA . VAL A 1 251 ? 113.035 138.041 33.745 1.00 15.22 438 VAL A CA 1
ATOM 1934 C C . VAL A 1 251 ? 112.555 137.623 32.342 1.00 18.07 438 VAL A C 1
ATOM 1935 O O . VAL A 1 251 ? 112.636 136.459 31.972 1.00 19.02 438 VAL A O 1
ATOM 1939 N N . ARG A 1 252 ? 112.059 138.583 31.565 1.00 17.85 439 ARG A N 1
ATOM 1940 C CA . ARG A 1 252 ? 111.630 138.324 30.198 1.00 17.53 439 ARG A CA 1
ATOM 1941 C C . ARG A 1 252 ? 112.807 137.764 29.389 1.00 19.04 439 ARG A C 1
ATOM 1942 O O . ARG A 1 252 ? 112.629 136.787 28.638 1.00 19.11 439 ARG A O 1
ATOM 1950 N N . ALA A 1 253 ? 114.007 138.320 29.572 1.00 18.21 440 ALA A N 1
ATOM 1951 C CA . ALA A 1 253 ? 115.210 137.793 28.906 1.00 23.51 440 ALA A CA 1
ATOM 1952 C C . ALA A 1 253 ? 115.576 136.380 29.371 1.00 21.36 440 ALA A C 1
ATOM 1953 O O . ALA A 1 253 ? 115.951 135.533 28.564 1.00 20.77 440 ALA A O 1
ATOM 1955 N N . ALA A 1 254 ? 115.489 136.116 30.670 1.00 16.88 441 ALA A N 1
ATOM 1956 C CA . ALA A 1 254 ? 115.800 134.772 31.202 1.00 15.84 44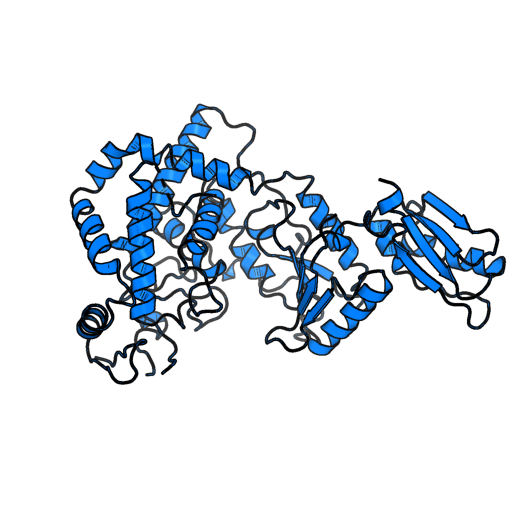1 ALA A CA 1
ATOM 1957 C C . ALA A 1 254 ? 114.807 133.715 30.731 1.00 17.75 441 ALA A C 1
ATOM 1958 O O . ALA A 1 254 ? 115.115 132.512 30.727 1.00 20.99 441 ALA A O 1
ATOM 1960 N N . MET A 1 255 ? 113.641 134.159 30.278 1.00 18.16 442 MET A N 1
ATOM 1961 C CA . MET A 1 255 ? 112.633 133.246 29.718 1.00 18.01 442 MET A CA 1
ATOM 1962 C C . MET A 1 255 ? 112.787 132.998 28.225 1.00 24.19 442 MET A C 1
ATOM 1963 O O . MET A 1 255 ? 111.992 132.265 27.645 1.00 25.41 442 MET A O 1
ATOM 1968 N N . CYS A 1 256 ? 113.795 133.594 27.587 1.00 23.89 443 CYS A N 1
ATOM 1969 C CA . CYS A 1 256 ? 113.958 133.379 26.148 1.00 25.76 443 CYS A CA 1
ATOM 1970 C C . CYS A 1 256 ? 114.328 131.922 25.889 1.00 25.40 443 CYS A C 1
ATOM 1971 O O . CYS A 1 256 ? 114.752 131.195 26.791 1.00 23.02 443 CYS A O 1
ATOM 1974 N N . SER A 1 257 ? 114.129 131.467 24.662 1.00 26.67 444 SER A N 1
ATOM 1975 C CA . SER A 1 257 ? 114.559 130.119 24.348 1.00 29.03 444 SER A CA 1
ATOM 1976 C C . SER A 1 257 ? 115.577 130.160 23.221 1.00 27.66 444 SER A C 1
ATOM 1977 O O . SER A 1 257 ? 115.219 130.189 22.036 1.00 28.32 444 SER A O 1
ATOM 1980 N N . PRO A 1 258 ? 116.869 130.157 23.586 1.00 27.45 445 PRO A N 1
ATOM 1981 C CA . PRO A 1 258 ? 117.925 130.262 22.569 1.00 26.85 445 PRO A CA 1
ATOM 1982 C C . PRO A 1 258 ? 117.923 129.080 21.609 1.00 28.23 445 PRO A C 1
ATOM 1983 O O . PRO A 1 258 ? 117.636 127.963 22.011 1.00 30.97 445 PRO A O 1
ATOM 1987 N N . ALA A 1 259 ? 118.223 129.336 20.346 1.00 24.13 446 ALA A N 1
ATOM 1988 C CA . ALA A 1 259 ? 118.380 128.285 19.358 1.00 27.23 446 ALA A CA 1
ATOM 1989 C C . ALA A 1 259 ? 119.766 128.450 18.785 1.00 30.51 446 ALA A C 1
ATOM 1990 O O . ALA A 1 259 ? 119.962 129.147 17.785 1.00 35.26 446 ALA A O 1
ATOM 1992 N N . LEU A 1 260 ? 120.738 127.818 19.423 1.00 27.85 447 LEU A N 1
ATOM 1993 C CA . LEU A 1 260 ? 122.106 128.022 19.022 1.00 25.88 447 LEU A CA 1
ATOM 1994 C C . LEU A 1 260 ? 122.409 127.072 17.877 1.00 33.21 447 LEU A C 1
ATOM 1995 O O . LEU A 1 260 ? 121.701 126.083 17.662 1.00 36.55 447 LEU A O 1
ATOM 2000 N N . ALA A 1 261 ? 123.448 127.396 17.130 1.00 23.27 448 ALA A N 1
ATOM 2001 C CA . ALA A 1 261 ? 123.815 126.621 15.939 1.00 24.84 448 ALA A CA 1
ATOM 2002 C C . ALA A 1 261 ? 124.548 125.318 16.295 1.00 28.77 448 ALA A C 1
ATOM 2003 O O . ALA A 1 261 ? 124.213 124.263 15.746 1.00 30.02 448 ALA A O 1
ATOM 2005 N N . SER A 1 262 ? 125.526 125.393 17.211 1.00 24.12 449 SER A N 1
ATOM 2006 C CA . SER A 1 262 ? 126.396 124.243 17.521 1.00 25.34 449 SER A CA 1
ATOM 2007 C C . SER A 1 262 ? 125.593 123.125 18.138 1.00 24.04 449 SER A C 1
ATOM 2008 O O . SER A 1 262 ? 124.859 123.326 19.093 1.00 23.36 449 SER A O 1
ATOM 2011 N N . ALA A 1 263 ? 125.746 121.937 17.574 1.00 24.52 450 ALA A N 1
ATOM 2012 C CA . ALA A 1 263 ? 124.990 120.804 18.061 1.00 24.27 450 ALA A CA 1
ATOM 2013 C C . ALA A 1 263 ? 125.260 120.563 19.539 1.00 23.83 450 ALA A C 1
ATOM 2014 O O . ALA A 1 263 ? 126.427 120.510 19.966 1.00 27.33 450 ALA A O 1
ATOM 2016 N N . SER A 1 264 ? 124.172 120.375 20.278 1.00 23.21 451 SER A N 1
ATOM 2017 C CA . SER A 1 264 ? 124.155 120.061 21.708 1.00 22.76 451 SER A CA 1
ATOM 2018 C C . SER A 1 264 ? 124.662 121.154 22.623 1.00 26.47 451 SER A C 1
ATOM 2019 O O . SER A 1 264 ? 124.841 120.923 23.815 1.00 23.08 451 SER A O 1
ATOM 2022 N N . LEU A 1 265 ? 124.888 122.343 22.078 1.00 22.43 452 LEU A N 1
ATOM 2023 C CA . LEU A 1 265 ? 125.203 123.474 22.945 1.00 22.07 452 LEU A CA 1
ATOM 2024 C C . LEU A 1 265 ? 123.944 123.973 23.629 1.00 22.43 452 LEU A C 1
ATOM 2025 O O . LEU A 1 265 ? 122.943 124.285 22.976 1.00 21.13 452 LEU A O 1
ATOM 2030 N N . ARG A 1 266 ? 123.987 124.075 24.953 1.00 20.90 453 ARG A N 1
ATOM 2031 C CA . ARG A 1 266 ? 122.800 124.396 25.735 1.00 20.20 453 ARG A CA 1
ATOM 2032 C C . ARG A 1 266 ? 123.155 125.465 26.752 1.00 21.43 453 ARG A C 1
ATOM 2033 O O . ARG A 1 266 ? 124.339 125.626 27.084 1.00 21.00 453 ARG A O 1
ATOM 2041 N N . THR A 1 267 ? 122.140 126.158 27.235 1.00 20.52 454 THR A N 1
ATOM 2042 C CA . THR A 1 267 ? 122.303 127.201 28.252 1.00 18.98 454 THR A CA 1
ATOM 2043 C C . THR A 1 267 ? 121.466 126.953 29.485 1.00 19.97 454 THR A C 1
ATOM 2044 O O . THR A 1 267 ? 120.419 126.296 29.431 1.00 22.35 454 THR A O 1
ATOM 2048 N N . LYS A 1 268 ? 121.930 127.480 30.615 1.00 18.27 455 LYS A N 1
ATOM 2049 C CA . LYS A 1 268 ? 121.090 127.623 31.800 1.00 17.84 455 LYS A CA 1
ATOM 2050 C C . LYS A 1 268 ? 121.208 129.083 32.200 1.00 18.47 455 LYS A C 1
ATOM 2051 O O . LYS A 1 268 ? 122.235 129.713 31.906 1.00 22.87 455 LYS A O 1
ATOM 2057 N N . VAL A 1 269 ? 120.176 129.622 32.837 1.00 17.00 456 VAL A N 1
ATOM 2058 C CA . VAL A 1 269 ? 120.164 131.062 33.134 1.00 16.86 456 VAL A CA 1
ATOM 2059 C C . VAL A 1 269 ? 119.641 131.316 34.536 1.00 25.92 456 VAL A C 1
ATOM 2060 O O . VAL A 1 269 ? 118.744 130.615 35.028 1.00 28.02 456 VAL A O 1
ATOM 2064 N N . GLN A 1 270 ? 120.209 132.316 35.201 1.00 22.15 457 GLN A N 1
ATOM 2065 C CA . GLN A 1 270 ? 119.633 132.761 36.463 1.00 23.30 457 GLN A CA 1
ATOM 2066 C C . GLN A 1 270 ? 120.064 134.196 36.715 1.00 23.47 457 GLN A C 1
ATOM 2067 O O . GLN A 1 270 ? 120.883 134.724 35.975 1.00 20.13 457 GLN A O 1
ATOM 2073 N N . PRO A 1 271 ? 119.482 134.857 37.728 1.00 21.12 458 PRO A N 1
ATOM 2074 C CA . PRO A 1 271 ? 119.960 136.224 37.991 1.00 17.45 458 PRO A CA 1
ATOM 2075 C C . PRO A 1 271 ? 121.452 136.247 38.309 1.00 21.04 458 PRO A C 1
ATOM 2076 O O . PRO A 1 271 ? 121.986 135.263 38.836 1.00 23.01 458 PRO A O 1
ATOM 2080 N N . ALA A 1 272 ? 122.119 137.358 37.985 1.00 20.51 459 ALA A N 1
ATOM 2081 C CA . ALA A 1 272 ? 123.560 137.472 38.188 1.00 22.82 459 ALA A CA 1
ATOM 2082 C C . ALA A 1 272 ? 123.964 137.415 39.665 1.00 26.72 459 ALA A C 1
ATOM 2083 O O . ALA A 1 272 ? 125.104 137.101 39.981 1.00 30.69 459 ALA A O 1
ATOM 2085 N N . HIS A 1 273 ? 123.021 137.693 40.561 1.00 24.72 460 HIS A N 1
ATOM 2086 C CA . HIS A 1 273 ? 123.294 137.684 41.999 1.00 27.99 460 HIS A CA 1
ATOM 2087 C C . HIS A 1 273 ? 122.323 136.806 42.770 1.00 29.24 460 HIS A C 1
ATOM 2088 O O . HIS A 1 273 ? 121.136 136.755 42.449 1.00 30.48 460 HIS A O 1
ATOM 2095 N N . ASP A 1 274 ? 122.822 136.137 43.805 1.00 26.86 461 ASP A N 1
ATOM 2096 C CA . ASP A 1 274 ? 122.015 135.184 44.568 1.00 31.86 461 ASP A CA 1
ATOM 2097 C C . ASP A 1 274 ? 120.969 135.804 45.481 1.00 31.50 461 ASP A C 1
ATOM 2098 O O . ASP A 1 274 ? 119.987 135.143 45.815 1.00 34.28 461 ASP A O 1
ATOM 2103 N N . GLU A 1 275 ? 121.173 137.051 45.899 1.00 32.38 462 GLU A N 1
ATOM 2104 C CA . GLU A 1 275 ? 120.212 137.712 46.789 1.00 36.10 462 GLU A CA 1
ATOM 2105 C C . GLU A 1 275 ? 119.568 138.958 46.179 1.00 34.50 462 GLU A C 1
ATOM 2106 O O . GLU A 1 275 ? 118.374 139.208 46.375 1.00 38.34 462 GLU A O 1
ATOM 2112 N N . CYS A 1 276 ? 120.362 139.733 45.446 1.00 29.41 463 CYS A N 1
ATOM 2113 C CA A CYS A 1 276 ? 119.880 140.949 44.804 0.54 27.30 463 CYS A CA 1
ATOM 2114 C CA B CYS A 1 276 ? 119.869 140.950 44.800 0.46 27.32 463 CYS A CA 1
ATOM 2115 C C . CYS A 1 276 ? 119.232 140.625 43.453 1.00 25.31 463 CYS A C 1
ATOM 2116 O O . CYS A 1 276 ? 119.921 140.500 42.437 1.00 26.96 463 CYS A O 1
ATOM 2121 N N . ARG A 1 277 ? 117.907 140.515 43.449 1.00 20.86 464 ARG A N 1
ATOM 2122 C CA . ARG A 1 277 ? 117.194 139.916 42.319 1.00 14.95 464 ARG A CA 1
ATOM 2123 C C . ARG A 1 277 ? 115.919 140.685 42.003 1.00 15.55 464 ARG A C 1
ATOM 2124 O O . ARG A 1 277 ? 115.483 141.546 42.796 1.00 17.96 464 ARG A O 1
ATOM 2132 N N . PRO A 1 278 ? 115.296 140.378 40.855 1.00 15.01 465 PRO A N 1
ATOM 2133 C CA . PRO A 1 278 ? 113.982 140.942 40.528 1.00 14.64 465 PRO A CA 1
ATOM 2134 C C . PRO A 1 278 ? 112.908 140.708 41.618 1.00 13.63 465 PRO A C 1
ATOM 2135 O O . PRO A 1 278 ? 112.989 139.731 42.392 1.00 14.59 465 PRO A O 1
ATOM 2139 N N . GLU A 1 279 ? 111.926 141.603 41.665 1.00 14.65 466 GLU A N 1
ATOM 2140 C CA . GLU A 1 279 ? 110.861 141.606 42.696 1.00 14.79 466 GLU A CA 1
ATOM 2141 C C . GLU A 1 279 ? 110.231 140.241 43.003 1.00 15.63 466 GLU A C 1
ATOM 2142 O O . GLU A 1 279 ? 109.995 139.895 44.174 1.00 16.53 466 GLU A O 1
ATOM 2148 N N . LEU A 1 280 ? 109.957 139.451 41.965 1.00 14.38 467 LEU A N 1
ATOM 2149 C CA . LEU A 1 280 ? 109.242 138.193 42.146 1.00 12.54 467 LEU A CA 1
ATOM 2150 C C . LEU A 1 280 ? 110.005 137.238 43.073 1.00 15.15 467 LEU A C 1
ATOM 2151 O O . LEU A 1 280 ? 109.401 136.417 43.789 1.00 15.63 467 LEU A O 1
ATOM 2156 N N . TYR A 1 281 ? 111.325 137.360 43.093 1.00 13.31 468 TYR A N 1
ATOM 2157 C CA . TYR A 1 281 ? 112.149 136.469 43.925 1.00 15.86 468 TYR A CA 1
ATOM 2158 C C . TYR A 1 281 ? 112.098 136.849 45.393 1.00 18.26 468 TYR A C 1
ATOM 2159 O O . TYR A 1 281 ? 112.495 136.071 46.262 1.00 19.43 468 TYR A O 1
ATOM 2168 N N . ASN A 1 282 ? 111.618 138.045 45.689 1.00 15.66 469 ASN A N 1
ATOM 2169 C CA . ASN A 1 282 ? 111.781 138.633 47.001 1.00 16.55 469 ASN A CA 1
ATOM 2170 C C . ASN A 1 282 ? 110.492 138.698 47.808 1.00 15.96 469 ASN A C 1
ATOM 2171 O O . ASN A 1 282 ? 110.493 139.175 48.944 1.00 23.01 469 ASN A O 1
ATOM 2176 N N . ILE A 1 283 ? 109.390 138.244 47.227 1.00 15.13 470 ILE A N 1
ATOM 2177 C CA . ILE A 1 283 ? 108.107 138.351 47.873 1.00 14.97 470 ILE A CA 1
ATOM 2178 C C . ILE A 1 283 ? 107.468 136.989 48.137 1.00 16.88 470 ILE A C 1
ATOM 2179 O O . ILE A 1 283 ? 107.588 136.066 47.332 1.00 18.58 470 ILE A O 1
ATOM 2184 N N . ASP A 1 284 ? 106.774 136.868 49.261 1.00 13.34 471 ASP A N 1
ATOM 2185 C CA . ASP A 1 284 ? 105.975 135.683 49.530 1.00 12.20 471 ASP A CA 1
ATOM 2186 C C . ASP A 1 284 ? 104.741 135.733 48.663 1.00 16.30 471 ASP A C 1
ATOM 2187 O O . ASP A 1 284 ? 104.068 136.775 48.601 1.00 17.31 471 ASP A O 1
ATOM 2192 N N . PHE A 1 285 ? 104.426 134.632 47.994 1.00 12.15 472 PHE A N 1
ATOM 2193 C CA . PHE A 1 285 ? 103.202 134.561 47.179 1.00 10.91 472 PHE A CA 1
ATOM 2194 C C . PHE A 1 285 ? 102.619 133.181 47.088 1.00 13.67 472 PHE A C 1
ATOM 2195 O O . PHE A 1 285 ? 103.325 132.179 47.288 1.00 15.10 472 PHE A O 1
ATOM 2203 N N . ASP A 1 286 ? 101.301 133.135 46.859 1.00 11.45 473 ASP A N 1
ATOM 2204 C CA . ASP A 1 286 ? 100.612 131.889 46.540 1.00 12.03 473 ASP A CA 1
ATOM 2205 C C . ASP A 1 286 ? 100.114 132.037 45.110 1.00 13.00 473 ASP A C 1
ATOM 2206 O O . ASP A 1 286 ? 99.445 133.026 44.779 1.00 14.12 473 ASP A O 1
ATOM 2211 N N . LEU A 1 287 ? 100.427 131.050 44.276 1.00 11.51 474 LEU A N 1
ATOM 2212 C CA . LEU A 1 287 ? 100.009 131.026 42.871 1.00 11.29 474 LEU A CA 1
ATOM 2213 C C . LEU A 1 287 ? 98.932 129.953 42.672 1.00 12.94 474 LEU A C 1
ATOM 2214 O O . LEU A 1 287 ? 99.130 128.790 42.983 1.00 13.29 474 LEU A O 1
ATOM 2219 N N . SER A 1 288 ? 97.772 130.365 42.174 1.00 11.16 475 SER A N 1
ATOM 2220 C CA . SER A 1 288 ? 96.650 129.476 41.934 1.00 11.82 475 SER A CA 1
ATOM 2221 C C . SER A 1 288 ? 96.100 129.705 40.547 1.00 12.14 475 SER A C 1
ATOM 2222 O O . SER A 1 288 ? 96.561 130.610 39.829 1.00 13.06 475 SER A O 1
ATOM 2225 N N . PHE A 1 289 ? 95.115 128.885 40.169 1.00 15.24 476 PHE A N 1
ATOM 2226 C CA . PHE A 1 289 ? 94.662 128.848 38.782 1.00 13.89 476 PHE A CA 1
ATOM 2227 C C . PHE A 1 289 ? 93.181 129.139 38.621 1.00 15.53 476 PHE A C 1
ATOM 2228 O O . PHE A 1 289 ? 92.612 128.963 37.533 1.00 15.95 476 PHE A O 1
ATOM 2236 N N . ARG A 1 290 ? 92.555 129.570 39.711 1.00 19.09 477 ARG A N 1
ATOM 2237 C CA . ARG A 1 290 ? 91.122 129.840 39.690 1.00 16.43 477 ARG A CA 1
ATOM 2238 C C . ARG A 1 290 ? 90.795 131.314 39.820 1.00 16.12 477 ARG A C 1
ATOM 2239 O O . ARG A 1 290 ? 91.592 132.102 40.318 1.00 18.69 477 ARG A O 1
ATOM 2247 N N . ALA A 1 291 ? 89.599 131.694 39.388 1.00 19.48 478 ALA A N 1
ATOM 2248 C CA . ALA A 1 291 ? 89.221 133.108 39.357 1.00 18.71 478 ALA A CA 1
ATOM 2249 C C . ALA A 1 291 ? 88.432 133.576 40.570 1.00 16.96 478 ALA A C 1
ATOM 2250 O O . ALA A 1 291 ? 88.270 134.783 40.762 1.00 18.31 478 ALA A O 1
ATOM 2252 N N . PHE A 1 292 ? 87.942 132.662 41.408 1.00 18.07 479 PHE A N 1
ATOM 2253 C CA A PHE A 1 292 ? 87.033 133.038 42.501 0.47 19.35 479 PHE A CA 1
ATOM 2254 C CA B PHE A 1 292 ? 87.003 133.071 42.451 0.53 19.12 479 PHE A CA 1
ATOM 2255 C C . PHE A 1 292 ? 87.547 134.137 43.405 1.00 19.15 479 PHE A C 1
ATOM 2256 O O . PHE A 1 292 ? 86.800 135.028 43.815 1.00 17.40 479 PHE A O 1
ATOM 2271 N N . GLY A 1 293 ? 88.826 134.060 43.755 1.00 14.21 480 GLY A N 1
ATOM 2272 C CA . GLY A 1 293 ? 89.382 135.010 44.693 1.00 13.43 480 GLY A CA 1
ATOM 2273 C C . GLY A 1 293 ? 89.436 136.423 44.150 1.00 15.03 480 GLY A C 1
ATOM 2274 O O . GLY A 1 293 ? 89.374 137.401 44.904 1.00 14.07 480 GLY A O 1
ATOM 2275 N N . ILE A 1 294 ? 89.582 136.555 42.840 1.00 12.93 481 ILE A N 1
ATOM 2276 C CA . ILE A 1 294 ? 89.538 137.872 42.206 1.00 11.33 481 ILE A CA 1
ATOM 2277 C C . ILE A 1 294 ? 88.212 138.569 42.484 1.00 13.87 481 ILE A C 1
ATOM 2278 O O . ILE A 1 294 ? 88.169 139.742 42.889 1.00 13.86 481 ILE A O 1
ATOM 2283 N N . ARG A 1 295 ? 87.120 137.846 42.265 1.00 14.52 482 ARG A N 1
ATOM 2284 C CA . ARG A 1 295 ? 85.793 138.410 42.461 1.00 12.30 482 ARG A CA 1
ATOM 2285 C C . ARG A 1 295 ? 85.576 138.773 43.927 1.00 12.17 482 ARG A C 1
ATOM 2286 O O . ARG A 1 295 ? 85.020 139.854 44.219 1.00 14.65 482 ARG A O 1
ATOM 2294 N N . ASN A 1 296 ? 86.010 137.897 44.835 1.00 13.10 483 ASN A N 1
ATOM 2295 C CA . ASN A 1 296 ? 85.854 138.154 46.271 1.00 12.99 483 ASN A CA 1
ATOM 2296 C C . ASN A 1 296 ? 86.588 139.447 46.639 1.00 14.09 483 ASN A C 1
ATOM 2297 O O . ASN A 1 296 ? 86.041 140.313 47.337 1.00 13.19 483 ASN A O 1
ATOM 2302 N N . SER A 1 297 ? 87.827 139.597 46.173 1.00 13.42 484 SER A N 1
ATOM 2303 C CA . SER A 1 297 ? 88.622 140.777 46.546 1.00 12.20 484 SER A CA 1
ATOM 2304 C C . SER A 1 297 ? 88.019 142.051 45.953 1.00 11.36 484 SER A C 1
ATOM 2305 O O . SER A 1 297 ? 88.031 143.112 46.585 1.00 12.17 484 SER A O 1
ATOM 2308 N N . THR A 1 298 ? 87.458 141.958 44.753 1.00 12.32 485 THR A N 1
ATOM 2309 C CA . THR A 1 298 ? 86.893 143.107 44.082 1.00 12.08 485 THR A CA 1
ATOM 2310 C C . THR A 1 298 ? 85.610 143.546 44.803 1.00 14.50 485 THR A C 1
ATOM 2311 O O . THR A 1 298 ? 85.370 144.749 44.963 1.00 13.97 485 THR A O 1
ATOM 2315 N N . LEU A 1 299 ? 84.827 142.592 45.307 1.00 12.24 486 LEU A N 1
ATOM 2316 C CA . LEU A 1 299 ? 83.649 142.961 46.115 1.00 14.87 486 LEU A CA 1
ATOM 2317 C C . LEU A 1 299 ? 84.073 143.698 47.396 1.00 13.44 486 LEU A C 1
ATOM 2318 O O . LEU A 1 299 ? 83.484 144.749 47.739 1.00 13.01 486 LEU A O 1
ATOM 2323 N N . LEU A 1 300 ? 85.093 143.158 48.074 1.00 12.18 487 LEU A N 1
ATOM 2324 C CA . LEU A 1 300 ? 85.602 143.802 49.287 1.00 12.21 487 LEU A CA 1
ATOM 2325 C C . LEU A 1 300 ? 86.066 145.199 48.965 1.00 10.80 487 LEU A C 1
ATOM 2326 O O . LEU A 1 300 ? 85.751 146.123 49.708 1.00 12.24 487 LEU A O 1
ATOM 2331 N N . ARG A 1 301 ? 86.806 145.374 47.864 1.00 10.87 488 ARG A N 1
ATOM 2332 C CA A ARG A 1 301 ? 87.348 146.699 47.547 0.67 11.06 488 ARG A CA 1
ATOM 2333 C CA B ARG A 1 301 ? 87.342 146.698 47.490 0.33 12.33 488 ARG A CA 1
ATOM 2334 C C . ARG A 1 301 ? 86.255 147.743 47.376 1.00 11.37 488 ARG A C 1
ATOM 2335 O O . ARG A 1 301 ? 86.359 148.876 47.906 1.00 13.17 488 ARG A O 1
ATOM 2350 N N . LYS A 1 302 ? 85.182 147.386 46.679 1.00 11.53 489 LYS A N 1
ATOM 2351 C CA . LYS A 1 302 ? 84.097 148.325 46.444 1.00 13.41 489 LYS A CA 1
ATOM 2352 C C . LYS A 1 302 ? 83.464 148.771 47.765 1.00 13.08 489 LYS A C 1
ATOM 2353 O O . LYS A 1 302 ? 83.274 149.973 48.003 1.00 14.02 489 LYS A O 1
ATOM 2359 N N . TYR A 1 303 ? 83.185 147.819 48.648 1.00 11.78 490 TYR A N 1
ATOM 2360 C CA . TYR A 1 303 ? 82.681 148.184 49.966 1.00 12.08 490 TYR A CA 1
ATOM 2361 C C . TYR A 1 303 ? 83.672 149.004 50.799 1.00 12.69 490 TYR A C 1
ATOM 2362 O O . TYR A 1 303 ? 83.304 150.034 51.386 1.00 14.39 490 TYR A O 1
ATOM 2371 N N . LEU A 1 304 ? 84.917 148.557 50.867 1.00 11.26 491 LEU A N 1
ATOM 2372 C CA . LEU A 1 304 ? 85.831 149.165 51.839 1.00 11.40 491 LEU A CA 1
ATOM 2373 C C . LEU A 1 304 ? 86.323 150.543 51.412 1.00 11.50 491 LEU A C 1
ATOM 2374 O O . LEU A 1 304 ? 86.747 151.343 52.252 1.00 13.48 491 LEU A O 1
ATOM 2379 N N . LEU A 1 305 ? 86.236 150.856 50.130 1.00 12.83 492 LEU A N 1
ATOM 2380 C CA . LEU A 1 305 ? 86.565 152.213 49.690 1.00 13.02 492 LEU A CA 1
ATOM 2381 C C . LEU A 1 305 ? 85.425 153.215 49.890 1.00 14.56 492 LEU A C 1
ATOM 2382 O O . LEU A 1 305 ? 85.591 154.423 49.669 1.00 18.10 492 LEU A O 1
ATOM 2387 N N . SER A 1 306 ? 84.254 152.732 50.298 1.00 13.68 493 SER A N 1
ATOM 2388 C CA . SER A 1 306 ? 83.082 153.591 50.310 1.00 13.24 493 SER A CA 1
ATOM 2389 C C . SER A 1 306 ? 82.837 154.377 51.607 1.00 14.35 493 SER A C 1
ATOM 2390 O O . SER A 1 306 ? 81.864 155.129 51.696 1.00 15.31 493 SER A O 1
ATOM 2393 N N . HIS A 1 307 ? 83.723 154.220 52.592 1.00 13.77 494 HIS A N 1
ATOM 2394 C CA . HIS A 1 307 ? 83.758 155.095 53.767 1.00 12.80 494 HIS A CA 1
ATOM 2395 C C . HIS A 1 307 ? 85.240 155.222 54.143 1.00 12.69 494 HIS A C 1
ATOM 2396 O O . HIS A 1 307 ? 85.957 154.223 54.113 1.00 13.46 494 HIS A O 1
ATOM 2403 N N . PRO A 1 308 ? 85.695 156.427 54.531 1.00 13.32 495 PRO A N 1
ATOM 2404 C CA . PRO A 1 308 ? 87.119 156.628 54.834 1.00 13.03 495 PRO A CA 1
ATOM 2405 C C . PRO A 1 308 ? 87.600 155.844 56.059 1.00 15.31 495 PRO A C 1
ATOM 2406 O O . PRO A 1 308 ? 88.819 155.660 56.202 1.00 17.87 495 PRO A O 1
ATOM 2410 N N . CYS A 1 309 ? 86.690 155.393 56.922 1.00 13.09 496 CYS A N 1
ATOM 2411 C CA . CYS A 1 309 ? 87.104 154.592 58.068 1.00 15.42 496 CYS A CA 1
ATOM 2412 C C . CYS A 1 309 ? 86.925 153.095 57.842 1.00 13.04 496 CYS A C 1
ATOM 2413 O O . CYS A 1 309 ? 87.238 152.256 58.730 1.00 12.43 496 CYS A O 1
ATOM 2416 N N . ALA A 1 310 ? 86.473 152.697 56.652 1.00 11.88 497 ALA A N 1
ATOM 2417 C CA . ALA A 1 310 ? 86.177 151.282 56.463 1.00 11.54 497 ALA A CA 1
ATOM 2418 C C . ALA A 1 310 ? 87.419 150.400 56.344 1.00 11.29 497 ALA A C 1
ATOM 2419 O O . ALA A 1 310 ? 87.490 149.320 56.952 1.00 11.74 497 ALA A O 1
ATOM 2421 N N . ARG A 1 311 ? 88.437 150.841 55.602 1.00 11.35 498 ARG A N 1
ATOM 2422 C CA . ARG A 1 311 ? 89.655 150.017 55.588 1.00 14.18 498 ARG A CA 1
ATOM 2423 C C . ARG A 1 311 ? 90.386 149.990 56.939 1.00 12.51 498 ARG A C 1
ATOM 2424 O O . ARG A 1 311 ? 90.799 148.912 57.381 1.00 12.91 498 ARG A O 1
ATOM 2432 N N . PRO A 1 312 ? 90.559 151.152 57.600 1.00 11.51 499 PRO A N 1
ATOM 2433 C CA . PRO A 1 312 ? 91.240 151.088 58.901 1.00 13.60 499 PRO A CA 1
ATOM 2434 C C . PRO A 1 312 ? 90.536 150.152 59.883 1.00 12.91 499 PRO A C 1
ATOM 2435 O O . PRO A 1 312 ? 91.183 149.347 60.583 1.00 12.62 499 PRO A O 1
ATOM 2439 N N . GLY A 1 313 ? 89.207 150.178 59.917 1.00 11.46 500 GLY A N 1
ATOM 2440 C CA . GLY A 1 313 ? 88.521 149.266 60.813 1.00 11.37 500 GLY A CA 1
ATOM 2441 C C . GLY A 1 313 ? 88.709 147.810 60.423 1.00 13.81 500 GLY A C 1
ATOM 2442 O O . GLY A 1 313 ? 88.824 146.962 61.294 1.00 13.21 500 GLY A O 1
ATOM 2443 N N . ALA A 1 314 ? 88.708 147.528 59.120 1.00 10.91 501 ALA A N 1
ATOM 2444 C CA . ALA A 1 314 ? 88.869 146.167 58.648 1.00 12.68 501 ALA A CA 1
ATOM 2445 C C . ALA A 1 314 ? 90.244 145.645 59.032 1.00 12.36 501 ALA A C 1
ATOM 2446 O O . ALA A 1 314 ? 90.383 144.473 59.422 1.00 12.20 501 ALA A O 1
ATOM 2448 N N . ILE A 1 315 ? 91.254 146.500 58.943 1.00 11.49 502 ILE A N 1
ATOM 2449 C CA . ILE A 1 315 ? 92.625 146.095 59.317 1.00 12.06 502 ILE A CA 1
ATOM 2450 C C . ILE A 1 315 ? 92.746 145.772 60.796 1.00 12.62 502 ILE A C 1
ATOM 2451 O O . ILE A 1 315 ? 93.287 144.712 61.192 1.00 14.35 502 ILE A O 1
ATOM 2456 N N . VAL A 1 316 ? 92.180 146.636 61.632 1.00 11.21 503 VAL A N 1
ATOM 2457 C CA . VAL A 1 316 ? 92.232 146.408 63.074 1.00 13.35 503 VAL A CA 1
ATOM 2458 C C . VAL A 1 316 ? 91.434 145.174 63.460 1.00 15.15 503 VAL A C 1
ATOM 2459 O O . VAL A 1 316 ? 91.866 144.394 64.313 1.00 13.87 503 VAL A O 1
ATOM 2463 N N . LEU A 1 317 ? 90.287 144.956 62.818 1.00 12.11 504 LEU A N 1
ATOM 2464 C CA . LEU A 1 317 ? 89.509 143.748 63.101 1.00 12.97 504 LEU A CA 1
ATOM 2465 C C . LEU A 1 317 ? 90.203 142.471 62.642 1.00 11.42 504 LEU A C 1
ATOM 2466 O O . LEU A 1 317 ? 90.062 141.436 63.279 1.00 13.38 504 LEU A O 1
ATOM 2471 N N . LYS A 1 318 ? 90.938 142.514 61.535 1.00 13.44 505 LYS A N 1
ATOM 2472 C CA . LYS A 1 318 ? 91.668 141.305 61.133 1.00 11.06 505 LYS A CA 1
ATOM 2473 C C . LYS A 1 318 ? 92.670 140.951 62.215 1.00 13.26 505 LYS A C 1
ATOM 2474 O O . LYS A 1 318 ? 92.748 139.783 62.622 1.00 14.68 505 LYS A O 1
ATOM 2480 N N . ASP A 1 319 ? 93.437 141.942 62.685 1.00 14.72 506 ASP A N 1
ATOM 2481 C CA . ASP A 1 319 ? 94.448 141.673 63.692 1.00 16.24 506 ASP A CA 1
ATOM 2482 C C . ASP A 1 319 ? 93.792 141.218 65.001 1.00 16.25 506 ASP A C 1
ATOM 2483 O O . ASP A 1 319 ? 94.247 140.262 65.619 1.00 17.09 506 ASP A O 1
ATOM 2488 N N . TRP A 1 320 ? 92.734 141.908 65.430 1.00 16.73 507 TRP A N 1
ATOM 2489 C CA . TRP A 1 320 ? 91.995 141.518 66.626 1.00 15.05 507 TRP A CA 1
ATOM 2490 C C . TRP A 1 320 ? 91.474 140.083 66.521 1.00 13.88 507 TRP A C 1
ATOM 2491 O O . TRP A 1 320 ? 91.525 139.288 67.482 1.00 14.15 507 TRP A O 1
ATOM 2502 N N . SER A 1 321 ? 90.939 139.752 65.360 1.00 14.19 508 SER A N 1
ATOM 2503 C CA . SER A 1 321 ? 90.314 138.444 65.221 1.00 13.42 508 SER A CA 1
ATOM 2504 C C . SER A 1 321 ? 91.352 137.330 65.329 1.00 15.64 508 SER A C 1
ATOM 2505 O O . SER A 1 321 ? 91.084 136.291 65.928 1.00 14.76 508 SER A O 1
ATOM 2508 N N . LYS A 1 322 ? 92.552 137.576 64.813 1.00 16.05 509 LYS A N 1
ATOM 2509 C CA . LYS A 1 322 ? 93.615 136.571 64.916 1.00 16.87 509 LYS A CA 1
ATOM 2510 C C . LYS A 1 322 ? 94.151 136.479 66.342 1.00 16.98 509 LYS A C 1
ATOM 2511 O O . LYS A 1 322 ? 94.313 135.378 66.888 1.00 19.34 509 LYS A O 1
ATOM 2517 N N . THR A 1 323 ? 94.393 137.615 66.987 1.00 15.35 510 THR A N 1
ATOM 2518 C CA A THR A 1 323 ? 94.934 137.589 68.339 0.62 17.94 510 THR A CA 1
ATOM 2519 C CA B THR A 1 323 ? 94.935 137.608 68.344 0.38 18.89 510 THR A CA 1
ATOM 2520 C C . THR A 1 323 ? 93.958 136.990 69.343 1.00 19.38 510 THR A C 1
ATOM 2521 O O . THR A 1 323 ? 94.370 136.305 70.277 1.00 21.18 510 THR A O 1
ATOM 2528 N N . SER A 1 324 ? 92.657 137.210 69.133 1.00 17.03 511 SER A N 1
ATOM 2529 C CA . SER A 1 324 ? 91.643 136.730 70.081 1.00 17.46 511 SER A CA 1
ATOM 2530 C C . SER A 1 324 ? 91.246 135.283 69.795 1.00 18.58 511 SER A C 1
ATOM 2531 O O . SER A 1 324 ? 90.555 134.661 70.596 1.00 19.66 511 SER A O 1
ATOM 2534 N N . GLY A 1 325 ? 91.678 134.758 68.653 1.00 17.25 512 GLY A N 1
ATOM 2535 C CA . GLY A 1 325 ? 91.357 133.389 68.264 1.00 19.88 512 GLY A CA 1
ATOM 2536 C C . GLY A 1 325 ? 90.064 133.154 67.503 1.00 19.79 512 GLY A C 1
ATOM 2537 O O . GLY A 1 325 ? 89.739 132.012 67.161 1.00 20.49 512 GLY A O 1
ATOM 2538 N N . VAL A 1 326 ? 89.319 134.209 67.202 1.00 16.39 513 VAL A N 1
ATOM 2539 C CA . VAL A 1 326 ? 88.051 134.014 66.493 1.00 16.63 513 VAL A CA 1
ATOM 2540 C C . VAL A 1 326 ? 88.271 133.832 64.991 1.00 14.95 513 VAL A C 1
ATOM 2541 O O . VAL A 1 326 ? 87.405 133.356 64.265 1.00 16.10 513 VAL A O 1
ATOM 2545 N N . ASN A 1 327 ? 89.459 134.244 64.525 1.00 16.34 514 ASN A N 1
ATOM 2546 C CA . ASN A 1 327 ? 89.883 134.055 63.137 1.00 18.59 514 ASN A CA 1
ATOM 2547 C C . ASN A 1 327 ? 90.988 132.999 63.207 1.00 18.06 514 ASN A C 1
ATOM 2548 O O . ASN A 1 327 ? 92.099 133.283 63.640 1.00 21.32 514 ASN A O 1
ATOM 2553 N N . ASN A 1 328 ? 90.646 131.765 62.830 1.00 19.16 515 ASN A N 1
ATOM 2554 C CA . ASN A 1 328 ? 91.547 130.620 62.981 1.00 16.61 515 ASN A CA 1
ATOM 2555 C C . ASN A 1 328 ? 90.894 129.461 62.236 1.00 17.17 515 ASN A C 1
ATOM 2556 O O . ASN A 1 328 ? 90.427 128.509 62.839 1.00 20.92 515 ASN A O 1
ATOM 2561 N N . SER A 1 329 ? 90.814 129.572 60.915 1.00 20.51 516 SER A N 1
ATOM 2562 C CA . SER A 1 329 ? 90.052 128.593 60.134 1.00 18.90 516 SER A CA 1
ATOM 2563 C C . SER A 1 329 ? 90.575 127.152 60.251 1.00 22.88 516 SER A C 1
ATOM 2564 O O . SER A 1 329 ? 89.785 126.209 60.154 1.00 24.93 516 SER A O 1
ATOM 2567 N N . VAL A 1 330 ? 91.882 126.976 60.461 1.00 26.23 517 VAL A N 1
ATOM 2568 C CA . VAL A 1 330 ? 92.410 125.604 60.578 1.00 28.34 517 VAL A CA 1
ATOM 2569 C C . VAL A 1 330 ? 91.777 124.841 61.728 1.00 29.72 517 VAL A C 1
ATOM 2570 O O . VAL A 1 330 ? 91.715 123.613 61.700 1.00 27.61 517 VAL A O 1
ATOM 2574 N N . ASN A 1 331 ? 91.295 125.561 62.737 1.00 22.36 518 ASN A N 1
ATOM 2575 C CA . ASN A 1 331 ? 90.625 124.898 63.844 1.00 21.48 518 ASN A CA 1
ATOM 2576 C C . ASN A 1 331 ? 89.136 125.146 63.849 1.00 23.05 518 ASN A C 1
ATOM 2577 O O . ASN A 1 331 ? 88.494 124.976 64.874 1.00 25.69 518 ASN A O 1
ATOM 2582 N N . GLY A 1 332 ? 88.608 125.571 62.706 1.00 22.40 519 GLY A N 1
ATOM 2583 C CA . GLY A 1 332 ? 87.164 125.622 62.506 1.00 21.47 519 GLY A CA 1
ATOM 2584 C C . GLY A 1 332 ? 86.524 126.964 62.831 1.00 22.65 519 GLY A C 1
ATOM 2585 O O . GLY A 1 332 ? 85.288 127.118 62.765 1.00 21.97 519 GLY A O 1
ATOM 2586 N N . TYR A 1 333 ? 87.342 127.944 63.205 1.00 17.88 520 TYR A N 1
ATOM 2587 C CA . TYR A 1 333 ? 86.767 129.258 63.474 1.00 16.58 520 TYR A CA 1
ATOM 2588 C C . TYR A 1 333 ? 86.665 130.012 62.153 1.00 20.32 520 TYR A C 1
ATOM 2589 O O . TYR A 1 333 ? 86.729 129.395 61.065 1.00 22.95 520 TYR A O 1
ATOM 2598 N N . PHE A 1 334 ? 86.514 131.333 62.212 1.00 14.48 521 PHE A N 1
ATOM 2599 C CA . PHE A 1 334 ? 86.290 132.094 60.980 1.00 11.91 521 PHE A CA 1
ATOM 2600 C C . PHE A 1 334 ? 87.580 132.357 60.208 1.00 15.46 521 PHE A C 1
ATOM 2601 O O . PHE A 1 334 ? 88.687 132.297 60.739 1.00 17.95 521 PHE A O 1
ATOM 2609 N N . THR A 1 335 ? 87.415 132.655 58.930 1.00 15.09 522 THR A N 1
ATOM 2610 C CA . THR A 1 335 ? 88.507 133.127 58.104 1.00 15.76 522 THR A CA 1
ATOM 2611 C C . THR A 1 335 ? 88.570 134.651 58.135 1.00 16.96 522 THR A C 1
ATOM 2612 O O . THR A 1 335 ? 87.634 135.338 58.591 1.00 14.35 522 THR A O 1
ATOM 2616 N N . SER A 1 336 ? 89.639 135.210 57.592 1.00 13.46 523 SER A N 1
ATOM 2617 C CA . SER A 1 336 ? 89.715 136.662 57.484 1.00 13.41 523 SER A CA 1
ATOM 2618 C C . SER A 1 336 ? 88.602 137.213 56.605 1.00 13.89 523 SER A C 1
ATOM 2619 O O . SER A 1 336 ? 88.050 138.298 56.874 1.00 13.61 523 SER A O 1
ATOM 2622 N N . TYR A 1 337 ? 88.233 136.481 55.565 1.00 14.94 524 TYR A N 1
ATOM 2623 C CA . TYR A 1 337 ? 87.128 136.901 54.718 1.00 14.69 524 TYR A CA 1
ATOM 2624 C C . TYR A 1 337 ? 85.842 137.001 55.542 1.00 13.79 524 TYR A C 1
ATOM 2625 O O . TYR A 1 337 ? 85.109 137.983 55.399 1.00 12.54 524 TYR A O 1
ATOM 2634 N N . ALA A 1 338 ? 85.577 136.018 56.395 1.00 12.22 525 ALA A N 1
ATOM 2635 C CA . ALA A 1 338 ? 84.358 136.048 57.224 1.00 12.11 525 ALA A CA 1
ATOM 2636 C C . ALA A 1 338 ? 84.328 137.290 58.131 1.00 11.23 525 ALA A C 1
ATOM 2637 O O . ALA A 1 338 ? 83.257 137.918 58.336 1.00 10.86 525 ALA A O 1
ATOM 2639 N N . ILE A 1 339 ? 85.483 137.642 58.696 1.00 10.91 526 ILE A N 1
ATOM 2640 C CA . ILE A 1 339 ? 85.552 138.821 59.570 1.00 10.55 526 ILE A CA 1
ATOM 2641 C C . ILE A 1 339 ? 85.260 140.085 58.757 1.00 10.67 526 ILE A C 1
ATOM 2642 O O . ILE A 1 339 ? 84.536 140.961 59.218 1.00 12.07 526 ILE A O 1
ATOM 2647 N N . ASN A 1 340 ? 85.802 140.189 57.537 1.00 11.49 527 ASN A N 1
ATOM 2648 C CA . ASN A 1 340 ? 85.484 141.354 56.707 1.00 11.66 527 ASN A CA 1
ATOM 2649 C C . ASN A 1 340 ? 83.987 141.418 56.393 1.00 10.46 527 ASN A C 1
ATOM 2650 O O . ASN A 1 340 ? 83.389 142.507 56.360 1.00 10.57 527 ASN A O 1
ATOM 2655 N N . ILE A 1 341 ? 83.353 140.253 56.182 1.00 10.51 528 ILE A N 1
ATOM 2656 C CA A ILE A 1 341 ? 81.913 140.203 55.958 0.23 10.70 528 ILE A CA 1
ATOM 2657 C CA B ILE A 1 341 ? 81.920 140.254 55.933 0.77 10.70 528 ILE A CA 1
ATOM 2658 C C . ILE A 1 341 ? 81.158 140.723 57.181 1.00 10.85 528 ILE A C 1
ATOM 2659 O O . ILE A 1 341 ? 80.187 141.485 57.059 1.00 11.32 528 ILE A O 1
ATOM 2668 N N . MET A 1 342 ? 81.581 140.289 58.368 1.00 11.13 529 MET A N 1
ATOM 2669 C CA . MET A 1 342 ? 80.962 140.792 59.583 1.00 11.01 529 MET A CA 1
ATOM 2670 C C . MET A 1 342 ? 81.046 142.319 59.641 1.00 11.03 529 MET A C 1
ATOM 2671 O O . MET A 1 342 ? 80.074 142.979 59.974 1.00 11.22 529 MET A O 1
ATOM 2676 N N . TRP A 1 343 ? 82.211 142.880 59.352 1.00 10.88 530 TRP A N 1
ATOM 2677 C CA . TRP A 1 343 ? 82.385 144.321 59.439 1.00 10.95 530 TRP A CA 1
ATOM 2678 C C . TRP A 1 343 ? 81.533 145.020 58.401 1.00 11.79 530 TRP A C 1
ATOM 2679 O O . TRP A 1 343 ? 80.824 145.982 58.705 1.00 11.25 530 TRP A O 1
ATOM 2690 N N . ILE A 1 344 ? 81.565 144.540 57.170 1.00 10.95 531 ILE A N 1
ATOM 2691 C CA A ILE A 1 344 ? 80.801 145.215 56.111 1.00 11.11 531 ILE A CA 1
ATOM 2692 C CA B ILE A 1 344 ? 80.809 145.223 56.150 0.00 12.32 531 ILE A CA 1
ATOM 2693 C C . ILE A 1 344 ? 79.290 145.106 56.352 1.00 11.36 531 ILE A C 1
ATOM 2694 O O . ILE A 1 344 ? 78.554 146.072 56.127 1.00 11.59 531 ILE A O 1
ATOM 2699 N N . TYR A 1 345 ? 78.829 143.940 56.813 1.00 11.35 532 TYR A N 1
ATOM 2700 C CA . TYR A 1 345 ? 77.392 143.779 57.087 1.00 11.63 532 TYR A CA 1
ATOM 2701 C C . TYR A 1 345 ? 76.950 144.791 58.130 1.00 12.61 532 TYR A C 1
ATOM 2702 O O . TYR A 1 345 ? 75.901 145.428 57.983 1.00 12.09 532 TYR A O 1
ATOM 2711 N N . TYR A 1 346 ? 77.754 144.948 59.174 1.00 11.69 533 TYR A N 1
ATOM 2712 C CA . TYR A 1 346 ? 77.490 145.989 60.178 1.00 11.88 533 TYR A CA 1
ATOM 2713 C C . TYR A 1 346 ? 77.446 147.386 59.540 1.00 12.01 533 TYR A C 1
ATOM 2714 O O . TYR A 1 346 ? 76.524 148.180 59.809 1.00 13.56 533 TYR A O 1
ATOM 2723 N N . LEU A 1 347 ? 78.431 147.718 58.708 1.00 11.84 534 LEU A N 1
ATOM 2724 C CA . LEU A 1 347 ? 78.438 149.020 58.056 1.00 12.02 534 LEU A CA 1
ATOM 2725 C C . LEU A 1 347 ? 77.190 149.238 57.223 1.00 12.29 534 LEU A C 1
ATOM 2726 O O . LEU A 1 347 ? 76.656 150.357 57.202 1.00 14.36 534 LEU A O 1
ATOM 2731 N N . VAL A 1 348 ? 76.728 148.207 56.511 1.00 12.24 535 VAL A N 1
ATOM 2732 C CA . VAL A 1 348 ? 75.555 148.372 55.671 1.00 12.56 535 VAL A CA 1
ATOM 2733 C C . VAL A 1 348 ? 74.331 148.543 56.542 1.00 15.04 535 VAL A C 1
ATOM 2734 O O . VAL A 1 348 ? 73.517 149.444 56.312 1.00 16.36 535 VAL A O 1
ATOM 2738 N N . GLN A 1 349 ? 74.193 147.701 57.571 1.00 16.44 536 GLN A N 1
ATOM 2739 C CA . GLN A 1 349 ? 72.951 147.697 58.365 1.00 18.59 536 GLN A CA 1
ATOM 2740 C C . GLN A 1 349 ? 72.801 148.989 59.133 1.00 20.07 536 GLN A C 1
ATOM 2741 O O . GLN A 1 349 ? 71.677 149.457 59.369 1.00 20.77 536 GLN A O 1
ATOM 2747 N N . LYS A 1 350 ? 73.929 149.587 59.491 1.00 15.76 537 LYS A N 1
ATOM 2748 C CA . LYS A 1 350 ? 73.941 150.845 60.239 1.00 17.79 537 LYS A CA 1
ATOM 2749 C C . LYS A 1 350 ? 74.000 152.085 59.353 1.00 20.02 537 LYS A C 1
ATOM 2750 O O . LYS A 1 350 ? 73.977 153.210 59.854 1.00 27.17 537 LYS A O 1
ATOM 2756 N N . GLY A 1 351 ? 74.109 151.886 58.045 1.00 16.67 538 GLY A N 1
ATOM 2757 C CA . GLY A 1 351 ? 74.040 152.981 57.079 1.00 20.01 538 GLY A CA 1
ATOM 2758 C C . GLY A 1 351 ? 75.326 153.739 56.848 1.00 22.37 538 GLY A C 1
ATOM 2759 O O . GLY A 1 351 ? 75.309 154.807 56.260 1.00 27.37 538 GLY A O 1
ATOM 2760 N N . TYR A 1 352 ? 76.447 153.205 57.314 1.00 16.20 539 TYR A N 1
ATOM 2761 C CA . TYR A 1 352 ? 77.754 153.805 57.037 1.00 15.31 539 TYR A CA 1
ATOM 2762 C C . TYR A 1 352 ? 78.228 153.675 55.589 1.00 17.92 539 TYR A C 1
ATOM 2763 O O . TYR A 1 352 ? 79.006 154.520 55.109 1.00 20.21 539 TYR A O 1
ATOM 2772 N N . VAL A 1 353 ? 77.841 152.594 54.904 1.00 16.51 540 VAL A N 1
ATOM 2773 C CA . VAL A 1 353 ? 78.197 152.426 53.487 1.00 15.72 540 VAL A CA 1
ATOM 2774 C C . VAL A 1 353 ? 76.936 151.989 52.737 1.00 16.99 540 VAL A C 1
ATOM 2775 O O . VAL A 1 353 ? 76.071 151.324 53.311 1.00 16.80 540 VAL A O 1
ATOM 2779 N N . PRO A 1 354 ? 76.857 152.317 51.441 1.00 18.37 541 PRO A N 1
ATOM 2780 C CA . PRO A 1 354 ? 75.741 151.845 50.615 1.00 18.16 541 PRO A CA 1
ATOM 2781 C C . PRO A 1 354 ? 75.796 150.334 50.406 1.00 17.70 541 PRO A C 1
ATOM 2782 O O . PRO A 1 354 ? 76.854 149.706 50.387 1.00 15.95 541 PRO A O 1
ATOM 2786 N N . TYR A 1 355 ? 74.622 149.730 50.240 1.00 14.96 542 TYR A N 1
ATOM 2787 C CA . TYR A 1 355 ? 74.579 148.312 49.887 1.00 16.72 542 TYR A CA 1
ATOM 2788 C C . TYR A 1 355 ? 75.150 148.047 48.489 1.00 17.64 542 TYR A C 1
ATOM 2789 O O . TYR A 1 355 ? 74.913 148.828 47.553 1.00 18.91 542 TYR A O 1
ATOM 2798 N N . VAL A 1 356 ? 75.906 146.959 48.347 1.00 17.26 543 VAL A N 1
ATOM 2799 C CA . VAL A 1 356 ? 76.351 146.488 47.033 1.00 16.50 543 VAL A CA 1
ATOM 2800 C C . VAL A 1 356 ? 75.939 145.025 46.871 1.00 16.79 543 VAL A C 1
ATOM 2801 O O . VAL A 1 356 ? 76.321 144.172 47.693 1.00 17.58 543 VAL A O 1
ATOM 2805 N N . ASP A 1 357 ? 75.161 144.721 45.835 1.00 20.08 544 ASP A N 1
ATOM 2806 C CA . ASP A 1 357 ? 74.820 143.321 45.580 1.00 21.53 544 ASP A CA 1
ATOM 2807 C C . ASP A 1 357 ? 76.059 142.590 45.062 1.00 18.80 544 ASP A C 1
ATOM 2808 O O . ASP A 1 357 ? 76.699 143.063 44.108 1.00 20.28 544 ASP A O 1
ATOM 2813 N N . PRO A 1 358 ? 76.434 141.457 45.682 1.00 18.90 545 PRO A N 1
ATOM 2814 C CA . PRO A 1 358 ? 77.584 140.731 45.124 1.00 18.21 545 PRO A CA 1
ATOM 2815 C C . PRO A 1 358 ? 77.461 140.475 43.608 1.00 19.49 545 PRO A C 1
ATOM 2816 O O . PRO A 1 358 ? 78.483 140.476 42.918 1.00 20.11 545 PRO A O 1
ATOM 2820 N N . LEU A 1 359 ? 76.252 140.341 43.095 1.00 17.23 546 LEU A N 1
ATOM 2821 C CA . LEU A 1 359 ? 76.043 140.118 41.648 1.00 19.64 546 LEU A CA 1
ATOM 2822 C C . LEU A 1 359 ? 76.466 141.279 40.743 1.00 21.64 546 LEU A C 1
ATOM 2823 O O . LEU A 1 359 ? 76.602 141.105 39.524 1.00 23.85 546 LEU A O 1
ATOM 2828 N N . GLU A 1 360 ? 76.685 142.456 41.337 1.00 20.82 547 GLU A N 1
ATOM 2829 C CA . GLU A 1 360 ? 77.194 143.628 40.621 1.00 18.51 547 GLU A CA 1
ATOM 2830 C C . GLU A 1 360 ? 78.641 143.509 40.155 1.00 20.74 547 GLU A C 1
ATOM 2831 O O . GLU A 1 360 ? 79.064 144.247 39.245 1.00 23.00 547 GLU A O 1
ATOM 2837 N N . ILE A 1 361 ? 79.402 142.634 40.798 1.00 16.04 548 ILE A N 1
ATOM 2838 C CA . ILE A 1 361 ? 80.775 142.333 40.394 1.00 14.09 548 ILE A CA 1
ATOM 2839 C C . ILE A 1 361 ? 80.699 141.147 39.429 1.00 15.93 548 ILE A C 1
ATOM 2840 O O . ILE A 1 361 ? 80.238 140.077 39.803 1.00 19.41 548 ILE A O 1
ATOM 2845 N N . PRO A 1 362 ? 81.078 141.350 38.158 1.00 18.18 549 PRO A N 1
ATOM 2846 C CA . PRO A 1 362 ? 80.917 140.262 37.187 1.00 17.73 549 PRO A CA 1
ATOM 2847 C C . PRO A 1 362 ? 81.809 139.074 37.513 1.00 19.67 549 PRO A C 1
ATOM 2848 O O . PRO A 1 362 ? 82.926 139.223 38.044 1.00 20.93 549 PRO A O 1
ATOM 2852 N N . GLU A 1 363 ? 81.290 137.882 37.224 1.00 18.61 550 GLU A N 1
ATOM 2853 C CA . GLU A 1 363 ? 82.068 136.666 37.314 1.00 17.91 550 GLU A CA 1
ATOM 2854 C C . GLU A 1 363 ? 83.064 136.634 36.137 1.00 20.19 550 GLU A C 1
ATOM 2855 O O . GLU A 1 363 ? 84.223 136.203 36.286 1.00 21.38 550 GLU A O 1
ATOM 2861 N N . SER A 1 364 ? 82.611 137.126 34.990 1.00 20.43 551 SER A N 1
ATOM 2862 C CA . SER A 1 364 ? 83.435 137.111 33.785 1.00 19.50 551 SER A CA 1
ATOM 2863 C C . SER A 1 364 ? 84.585 138.102 33.909 1.00 19.68 551 SER A C 1
ATOM 2864 O O . SER A 1 364 ? 84.413 139.211 34.438 1.00 19.89 551 SER A O 1
ATOM 2867 N N . LEU A 1 365 ? 85.746 137.714 33.390 1.00 15.07 552 LEU A N 1
ATOM 2868 C CA . LEU A 1 365 ? 86.939 138.558 33.442 1.00 15.59 552 LEU A CA 1
ATOM 2869 C C . LEU A 1 365 ? 87.191 139.209 32.094 1.00 17.37 552 LEU A C 1
ATOM 2870 O O . LEU A 1 365 ? 88.243 139.810 31.864 1.00 17.12 552 LEU A O 1
ATOM 2875 N N . VAL A 1 366 ? 86.238 139.090 31.179 1.00 17.38 553 VAL A N 1
ATOM 2876 C CA . VAL A 1 366 ? 86.389 139.687 29.850 1.00 17.41 553 VAL A CA 1
ATOM 2877 C C . VAL A 1 366 ? 86.686 141.196 29.883 1.00 18.55 553 VAL A C 1
ATOM 2878 O O . VAL A 1 366 ? 87.555 141.696 29.149 1.00 22.00 553 VAL A O 1
ATOM 2882 N N . ASN A 1 367 ? 86.022 141.932 30.757 1.00 19.59 554 ASN A N 1
ATOM 2883 C CA . ASN A 1 367 ? 86.264 143.387 30.758 1.00 24.53 554 ASN A CA 1
ATOM 2884 C C . ASN A 1 367 ? 87.266 143.848 31.809 1.00 24.89 554 ASN A C 1
ATOM 2885 O O . ASN A 1 367 ? 87.329 145.035 32.155 1.00 27.79 554 ASN A O 1
ATOM 2890 N N . TYR A 1 368 ? 88.042 142.909 32.340 1.00 21.74 555 TYR A N 1
ATOM 2891 C CA . TYR A 1 368 ? 88.900 143.203 33.484 1.00 20.34 555 TYR A CA 1
ATOM 2892 C C . TYR A 1 368 ? 90.108 144.031 33.062 1.00 17.14 555 TYR A C 1
ATOM 2893 O O . TYR A 1 368 ? 90.713 143.783 32.024 1.00 21.56 555 TYR A O 1
ATOM 2902 N N . THR A 1 369 ? 90.443 145.030 33.868 1.00 15.68 556 THR A N 1
ATOM 2903 C CA . THR A 1 369 ? 91.572 145.894 33.550 1.00 13.99 556 THR A CA 1
ATOM 2904 C C . THR A 1 369 ? 92.591 145.931 34.680 1.00 13.52 556 THR A C 1
ATOM 2905 O O . THR A 1 369 ? 93.748 146.277 34.452 1.00 16.45 556 THR A O 1
ATOM 2909 N N . ASP A 1 370 ? 92.170 145.643 35.905 1.00 13.96 557 ASP A N 1
ATOM 2910 C CA . ASP A 1 370 ? 93.005 145.941 37.061 1.00 14.74 557 ASP A CA 1
ATOM 2911 C C . ASP A 1 370 ? 93.880 144.773 37.510 1.00 12.67 557 ASP A C 1
ATOM 2912 O O . ASP A 1 370 ? 93.956 144.451 38.702 1.00 13.70 557 ASP A O 1
ATOM 2917 N N . PHE A 1 371 ? 94.573 144.150 36.553 1.00 12.81 558 PHE A N 1
ATOM 2918 C CA . PHE A 1 371 ? 95.558 143.119 36.860 1.00 13.46 558 PHE A CA 1
ATOM 2919 C C . PHE A 1 371 ? 96.522 143.592 37.944 1.00 12.05 558 PHE A C 1
ATOM 2920 O O . PHE A 1 371 ? 96.841 142.828 38.880 1.00 13.45 558 PHE A O 1
ATOM 2928 N N . ASP A 1 372 ? 96.958 144.848 37.784 1.00 13.90 559 ASP A N 1
ATOM 2929 C CA . ASP A 1 372 ? 97.794 145.553 38.764 1.00 13.16 559 ASP A CA 1
ATOM 2930 C C . ASP A 1 372 ? 96.834 146.352 39.647 1.00 14.31 559 ASP A C 1
ATOM 2931 O O . ASP A 1 372 ? 96.178 147.279 39.160 1.00 17.09 559 ASP A O 1
ATOM 2936 N N . PRO A 1 373 ? 96.751 146.013 40.939 1.00 13.01 560 PRO A N 1
ATOM 2937 C CA . PRO A 1 373 ? 95.780 146.659 41.842 1.00 15.32 560 PRO A CA 1
ATOM 2938 C C . PRO A 1 373 ? 96.030 148.148 41.937 1.00 16.57 560 PRO A C 1
ATOM 2939 O O . PRO A 1 373 ? 97.183 148.605 42.025 1.00 15.56 560 PRO A O 1
ATOM 2943 N N . ARG A 1 374 ? 94.951 148.922 41.889 1.00 14.31 561 ARG A N 1
ATOM 2944 C CA . ARG A 1 374 ? 95.062 150.374 41.982 1.00 14.22 561 ARG A CA 1
ATOM 2945 C C . ARG A 1 374 ? 95.348 150.822 43.415 1.00 12.38 561 ARG A C 1
ATOM 2946 O O . ARG A 1 374 ? 94.740 150.311 44.383 1.00 15.20 561 ARG A O 1
ATOM 2954 N N . TYR A 1 375 ? 96.273 151.759 43.532 1.00 14.02 562 TYR A N 1
ATOM 2955 C CA . TYR A 1 375 ? 96.683 152.272 44.827 1.00 15.42 562 TYR A CA 1
ATOM 2956 C C . TYR A 1 375 ? 95.775 153.426 45.271 1.00 14.36 562 TYR A C 1
ATOM 2957 O O . TYR A 1 375 ? 95.552 154.378 44.513 1.00 16.18 562 TYR A O 1
ATOM 2966 N N . THR A 1 376 ? 95.264 153.331 46.500 1.00 12.65 563 THR A N 1
ATOM 2967 C CA . THR A 1 376 ? 94.526 154.422 47.132 1.00 13.29 563 THR A CA 1
ATOM 2968 C C . THR A 1 376 ? 95.102 154.613 48.537 1.00 12.84 563 THR A C 1
ATOM 2969 O O . THR A 1 376 ? 95.071 153.666 49.341 1.00 13.16 563 THR A O 1
ATOM 2973 N N . PRO A 1 377 ? 95.617 155.812 48.847 1.00 13.36 564 PRO A N 1
ATOM 2974 C CA . PRO A 1 377 ? 96.193 156.056 50.180 1.00 15.53 564 PRO A CA 1
ATOM 2975 C C . PRO A 1 377 ? 95.173 155.785 51.279 1.00 14.84 564 PRO A C 1
ATOM 2976 O O . PRO A 1 377 ? 93.992 156.054 51.079 1.00 14.37 564 PRO A O 1
ATOM 2980 N N . MET A 1 378 ? 95.645 155.257 52.407 1.00 13.74 565 MET A N 1
ATOM 2981 C CA . MET A 1 378 ? 94.795 155.000 53.566 1.00 14.18 565 MET A CA 1
ATOM 2982 C C . MET A 1 378 ? 94.091 156.246 54.098 1.00 16.14 565 MET A C 1
ATOM 2983 O O . MET A 1 378 ? 92.943 156.156 54.573 1.00 17.41 565 MET A O 1
ATOM 2988 N N . ILE A 1 379 ? 94.770 157.399 54.031 1.00 14.08 566 ILE A N 1
ATOM 2989 C CA . ILE A 1 379 ? 94.169 158.652 54.459 1.00 16.86 566 ILE A CA 1
ATOM 2990 C C . ILE A 1 379 ? 94.524 159.726 53.432 1.00 17.91 566 ILE A C 1
ATOM 2991 O O . ILE A 1 379 ? 95.622 159.727 52.860 1.00 17.77 566 ILE A O 1
ATOM 2996 N N . ASP A 1 380 ? 93.561 160.608 53.160 1.00 20.87 567 ASP A N 1
ATOM 2997 C CA . ASP A 1 380 ? 93.764 161.690 52.199 1.00 21.31 567 ASP A CA 1
ATOM 2998 C C . ASP A 1 380 ? 94.867 162.606 52.734 1.00 25.73 567 ASP A C 1
ATOM 2999 O O . ASP A 1 380 ? 94.731 163.195 53.798 1.00 26.25 567 ASP A O 1
ATOM 3004 N N . PRO A 1 381 ? 95.970 162.728 51.986 1.00 32.04 568 PRO A N 1
ATOM 3005 C CA . PRO A 1 381 ? 97.139 163.513 52.394 1.00 32.80 568 PRO A CA 1
ATOM 3006 C C . PRO A 1 381 ? 96.844 165.004 52.488 1.00 35.24 568 PRO A C 1
ATOM 3007 O O . PRO A 1 381 ? 97.648 165.747 53.049 1.00 38.29 568 PRO A O 1
ATOM 3011 N N . GLU A 1 382 ? 95.704 165.438 51.965 1.00 34.95 569 GLU A N 1
ATOM 3012 C CA . GLU A 1 382 ? 95.376 166.860 51.988 1.00 37.34 569 GLU A CA 1
ATOM 3013 C C . GLU A 1 382 ? 94.369 167.276 53.057 1.00 35.10 569 GLU A C 1
ATOM 3014 O O . GLU A 1 382 ? 94.039 168.445 53.152 1.00 39.04 569 GLU A O 1
ATOM 3020 N N . ILE A 1 383 ? 93.861 166.355 53.865 1.00 37.07 570 ILE A N 1
ATOM 3021 C CA . ILE A 1 383 ? 92.860 166.813 54.821 1.00 39.48 570 ILE A CA 1
ATOM 3022 C C . ILE A 1 383 ? 93.453 167.653 55.944 1.00 34.98 570 ILE A C 1
ATOM 3023 O O . ILE A 1 383 ? 94.666 167.653 56.182 1.00 36.71 570 ILE A O 1
ATOM 3028 N N . THR A 1 384 ? 92.576 168.375 56.621 1.00 27.44 571 THR A N 1
ATOM 3029 C CA . THR A 1 384 ? 92.984 169.346 57.637 1.00 31.40 571 THR A CA 1
ATOM 3030 C C . THR A 1 384 ? 93.091 168.661 58.988 1.00 29.22 571 THR A C 1
ATOM 3031 O O . THR A 1 384 ? 92.645 167.512 59.151 1.00 26.13 571 THR A O 1
ATOM 3035 N N . ASN A 1 385 ? 93.668 169.356 59.963 1.00 29.45 572 ASN A N 1
ATOM 3036 C CA . ASN A 1 385 ? 93.744 168.764 61.292 1.00 28.85 572 ASN A CA 1
ATOM 3037 C C . ASN A 1 385 ? 92.334 168.495 61.812 1.00 29.62 572 ASN A C 1
ATOM 3038 O O . ASN A 1 385 ? 92.090 167.472 62.427 1.00 25.71 572 ASN A O 1
ATOM 3043 N N . THR A 1 386 ? 91.402 169.398 61.527 1.00 30.37 573 THR A N 1
ATOM 3044 C CA . THR A 1 386 ? 90.036 169.252 62.018 1.00 28.69 573 THR A CA 1
ATOM 3045 C C . THR A 1 386 ? 89.376 168.035 61.396 1.00 24.15 573 THR A C 1
ATOM 3046 O O . THR A 1 386 ? 88.738 167.244 62.090 1.00 25.38 573 THR A O 1
ATOM 3050 N N . GLU A 1 387 ? 89.527 167.881 60.086 1.00 25.12 574 GLU A N 1
ATOM 3051 C CA . GLU A 1 387 ? 88.931 166.750 59.389 1.00 24.73 574 GLU A CA 1
ATOM 3052 C C . GLU A 1 387 ? 89.505 165.439 59.883 1.00 21.63 574 GLU A C 1
ATOM 3053 O O . GLU A 1 387 ? 88.794 164.426 59.971 1.00 20.49 574 GLU A O 1
ATOM 3059 N N . ARG A 1 388 ? 90.813 165.451 60.144 1.00 18.51 575 ARG A N 1
ATOM 3060 C CA . ARG A 1 388 ? 91.488 164.259 60.608 1.00 20.29 575 ARG A CA 1
ATOM 3061 C C . ARG A 1 388 ? 90.943 163.865 61.970 1.00 17.68 575 ARG A C 1
ATOM 3062 O O . ARG A 1 388 ? 90.712 162.668 62.221 1.00 18.35 575 ARG A O 1
ATOM 3070 N N . GLU A 1 389 ? 90.750 164.850 62.842 1.00 19.48 576 GLU A N 1
ATOM 3071 C CA . GLU A 1 389 ? 90.182 164.598 64.165 1.00 21.39 576 GLU A CA 1
ATOM 3072 C C . GLU A 1 389 ? 88.797 163.980 64.046 1.00 20.52 576 GLU A C 1
ATOM 3073 O O . GLU A 1 389 ? 88.432 163.106 64.835 1.00 23.16 576 GLU A O 1
ATOM 3079 N N . GLU A 1 390 ? 88.028 164.442 63.059 1.00 18.74 577 GLU A N 1
ATOM 3080 C CA . GLU A 1 390 ? 86.681 163.932 62.836 1.00 22.37 577 GLU A CA 1
ATOM 3081 C C . GLU A 1 390 ? 86.744 162.491 62.365 1.00 18.88 577 GLU A C 1
ATOM 3082 O O . GLU A 1 390 ? 85.916 161.680 62.769 1.00 18.54 577 GLU A O 1
ATOM 3088 N N . LEU A 1 391 ? 87.742 162.142 61.556 1.00 16.16 578 LEU A N 1
ATOM 3089 C CA . LEU A 1 391 ? 87.906 1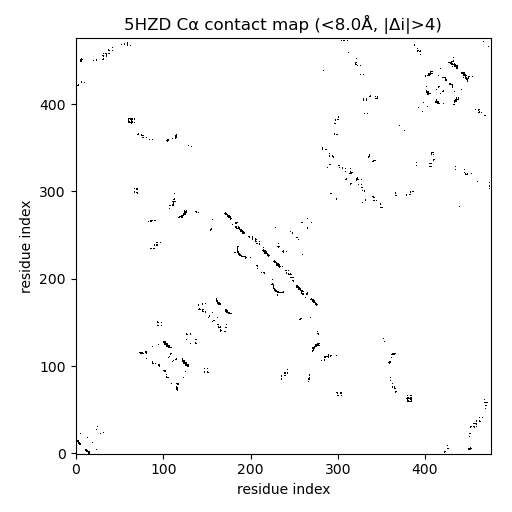60.734 61.183 1.00 15.33 578 LEU A CA 1
ATOM 3090 C C . LEU A 1 391 ? 88.253 159.859 62.376 1.00 16.92 578 LEU A C 1
ATOM 3091 O O . LEU A 1 391 ? 87.789 158.724 62.449 1.00 15.52 578 LEU A O 1
ATOM 3096 N N . TYR A 1 392 ? 89.113 160.352 63.279 1.00 15.48 579 TYR A N 1
ATOM 3097 C CA . TYR A 1 392 ? 89.453 159.559 64.468 1.00 15.49 579 TYR A CA 1
ATOM 3098 C C . TYR A 1 392 ? 88.220 159.294 65.306 1.00 17.06 579 TYR A C 1
ATOM 3099 O O . TYR A 1 392 ? 87.983 158.169 65.738 1.00 16.30 579 TYR A O 1
ATOM 3108 N N . LYS A 1 393 ? 87.416 160.327 65.513 1.00 15.20 580 LYS A N 1
ATOM 3109 C CA . LYS A 1 393 ? 86.184 160.203 66.266 1.00 15.21 580 LYS A CA 1
ATOM 3110 C C . LYS A 1 393 ? 85.249 159.161 65.623 1.00 16.49 580 LYS A C 1
ATOM 3111 O O . LYS A 1 393 ? 84.660 158.324 66.317 1.00 17.46 580 LYS A O 1
ATOM 3117 N N . ALA A 1 394 ? 85.103 159.228 64.301 1.00 14.54 581 ALA A N 1
ATOM 3118 C CA . ALA A 1 394 ? 84.222 158.324 63.573 1.00 14.74 581 ALA A CA 1
ATOM 3119 C C . ALA A 1 394 ? 84.736 156.898 63.648 1.00 14.84 581 ALA A C 1
ATOM 3120 O O . ALA A 1 394 ? 83.969 155.969 63.882 1.00 14.76 581 ALA A O 1
ATOM 3122 N N . ALA A 1 395 ? 86.039 156.710 63.424 1.00 14.07 582 ALA A N 1
ATOM 3123 C CA . ALA A 1 395 ? 86.620 155.360 63.471 1.00 15.48 582 ALA A CA 1
ATOM 3124 C C . ALA A 1 395 ? 86.401 154.704 64.838 1.00 13.17 582 ALA A C 1
ATOM 3125 O O . ALA A 1 395 ? 86.034 153.509 64.931 1.00 13.86 582 ALA A O 1
ATOM 3127 N N . GLY A 1 396 ? 86.657 155.449 65.903 1.00 13.57 583 GLY A N 1
ATOM 3128 C CA . GLY A 1 396 ? 86.414 154.911 67.226 1.00 13.71 583 GLY A CA 1
ATOM 3129 C C . GLY A 1 396 ? 84.948 154.574 67.440 1.00 13.62 583 GLY A C 1
ATOM 3130 O O . GLY A 1 396 ? 84.614 153.494 67.953 1.00 13.70 583 GLY A O 1
ATOM 3131 N N . ASP A 1 397 ? 84.060 155.480 67.052 1.00 14.85 584 ASP A N 1
ATOM 3132 C CA . ASP A 1 397 ? 82.620 155.242 67.198 1.00 16.01 584 ASP A CA 1
ATOM 3133 C C . ASP A 1 397 ? 82.202 153.977 66.437 1.00 15.93 584 ASP A C 1
ATOM 3134 O O . ASP A 1 397 ? 81.382 153.169 66.910 1.00 14.91 584 ASP A O 1
ATOM 3139 N N . MET A 1 398 ? 82.723 153.834 65.226 1.00 13.11 585 MET A N 1
ATOM 3140 C CA . MET A 1 398 ? 82.343 152.708 64.381 1.00 12.74 585 MET A CA 1
ATOM 3141 C C . MET A 1 398 ? 82.837 151.380 64.914 1.00 13.12 585 MET A C 1
ATOM 3142 O O . MET A 1 398 ? 82.126 150.376 64.864 1.00 13.23 585 MET A O 1
ATOM 3147 N N . LEU A 1 399 ? 84.062 151.370 65.428 1.00 12.52 586 LEU A N 1
ATOM 3148 C CA . LEU A 1 399 ? 84.606 150.128 65.977 1.00 12.62 586 LEU A CA 1
ATOM 3149 C C . LEU A 1 399 ? 83.909 149.714 67.269 1.00 15.79 586 LEU A C 1
ATOM 3150 O O . LEU A 1 399 ? 83.545 148.544 67.443 1.00 14.71 586 LEU A O 1
ATOM 3155 N N . VAL A 1 400 ? 83.685 150.657 68.178 1.00 14.32 587 VAL A N 1
ATOM 3156 C CA . VAL A 1 400 ? 82.919 150.341 69.383 1.00 16.13 587 VAL A CA 1
ATOM 3157 C C . VAL A 1 400 ? 81.529 149.842 68.987 1.00 15.99 587 VAL A C 1
ATOM 3158 O O . VAL A 1 400 ? 81.004 148.867 69.539 1.00 16.15 587 VAL A O 1
ATOM 3162 N N . GLY A 1 401 ? 80.962 150.480 67.972 1.00 13.66 588 GLY A N 1
ATOM 3163 C CA . GLY A 1 401 ? 79.642 150.133 67.504 1.00 14.55 588 GLY A CA 1
ATOM 3164 C C . GLY A 1 401 ? 79.578 148.727 66.922 1.00 13.28 588 GLY A C 1
ATOM 3165 O O . GLY A 1 401 ? 78.545 148.065 67.045 1.00 14.34 588 GLY A O 1
ATOM 3166 N N . PHE A 1 402 ? 80.673 148.269 66.307 1.00 13.14 589 PHE A N 1
ATOM 3167 C CA . PHE A 1 402 ? 80.735 146.913 65.751 1.00 12.13 589 PHE A CA 1
ATOM 3168 C C . PHE A 1 402 ? 80.623 145.894 66.896 1.00 12.26 589 PHE A C 1
ATOM 3169 O O . PHE A 1 402 ? 79.847 144.930 66.834 1.00 12.66 589 PHE A O 1
ATOM 3177 N N . PHE A 1 403 ? 81.400 146.107 67.946 1.00 12.43 590 PHE A N 1
ATOM 3178 C CA . PHE A 1 403 ? 81.386 145.170 69.075 1.00 12.63 590 PHE A CA 1
ATOM 3179 C C . PHE A 1 403 ? 80.055 145.253 69.805 1.00 14.58 590 PHE A C 1
ATOM 3180 O O . PHE A 1 403 ? 79.521 144.233 70.238 1.00 15.20 590 PHE A O 1
ATOM 3188 N N . TYR A 1 404 ? 79.489 146.456 69.938 1.00 14.50 591 TYR A N 1
ATOM 3189 C CA . TYR A 1 404 ? 78.152 146.542 70.516 1.00 15.69 591 TYR A CA 1
ATOM 3190 C C . TYR A 1 404 ? 77.078 145.828 69.672 1.00 14.93 591 TYR A C 1
ATOM 3191 O O . TYR A 1 404 ? 76.236 145.088 70.227 1.00 15.42 591 TYR A O 1
ATOM 3200 N N . PHE A 1 405 ? 77.105 146.045 68.354 1.00 13.02 592 PHE A N 1
ATOM 3201 C CA . PHE A 1 405 ? 76.138 145.431 67.439 1.00 12.96 592 PHE A CA 1
ATOM 3202 C C . PHE A 1 405 ? 76.154 143.916 67.583 1.00 12.92 592 PHE A C 1
ATOM 3203 O O . PHE A 1 405 ? 75.093 143.282 67.726 1.00 13.88 592 PHE A O 1
ATOM 3211 N N . TYR A 1 406 ? 77.346 143.327 67.593 1.00 14.77 593 TYR A N 1
ATOM 3212 C CA . TYR A 1 406 ? 77.389 141.871 67.630 1.00 13.52 593 TYR A CA 1
ATOM 3213 C C . TYR A 1 406 ? 77.229 141.299 69.017 1.00 16.18 593 TYR A C 1
ATOM 3214 O O . TYR A 1 406 ? 76.951 140.106 69.169 1.00 17.09 593 TYR A O 1
ATOM 3223 N N . SER A 1 407 ? 77.397 142.132 70.038 1.00 13.83 594 SER A N 1
ATOM 3224 C CA . SER A 1 407 ? 77.176 141.644 71.389 1.00 14.78 594 SER A CA 1
ATOM 3225 C C . SER A 1 407 ? 75.704 141.756 71.828 1.00 18.84 594 SER A C 1
ATOM 3226 O O . SER A 1 407 ? 75.228 140.917 72.592 1.00 20.43 594 SER A O 1
ATOM 3229 N N . PHE A 1 408 ? 74.971 142.755 71.327 1.00 14.22 595 PHE A N 1
ATOM 3230 C CA . PHE A 1 408 ? 73.615 143.048 71.842 1.00 17.61 595 PHE A CA 1
ATOM 3231 C C . PHE A 1 408 ? 72.507 143.225 70.825 1.00 22.34 595 PHE A C 1
ATOM 3232 O O . PHE A 1 408 ? 71.332 143.069 71.163 1.00 29.26 595 PHE A O 1
ATOM 3240 N N . GLU A 1 409 ? 72.838 143.581 69.593 1.00 17.50 596 GLU A N 1
ATOM 3241 C CA . GLU A 1 409 ? 71.804 143.922 68.622 1.00 18.66 596 GLU A CA 1
ATOM 3242 C C . GLU A 1 409 ? 71.548 142.806 67.618 1.00 18.96 596 GLU A C 1
ATOM 3243 O O . GLU A 1 409 ? 70.392 142.407 67.383 1.00 22.04 596 GLU A O 1
ATOM 3249 N N . PHE A 1 410 ? 72.622 142.288 67.025 1.00 17.02 597 PHE A N 1
ATOM 3250 C CA . PHE A 1 410 ? 72.453 141.242 66.009 1.00 15.30 597 PHE A CA 1
ATOM 3251 C C . PHE A 1 410 ? 71.854 139.968 66.606 1.00 14.89 597 PHE A C 1
ATOM 3252 O O . PHE A 1 410 ? 72.294 139.496 67.661 1.00 17.90 597 PHE A O 1
ATOM 3260 N N . ASP A 1 411 ? 70.871 139.396 65.906 1.00 14.13 598 ASP A N 1
ATOM 3261 C CA . ASP A 1 411 ? 70.187 138.204 66.412 1.00 14.89 598 ASP A CA 1
ATOM 3262 C C . ASP A 1 411 ? 70.907 136.961 65.903 1.00 14.61 598 ASP A C 1
ATOM 3263 O O . ASP A 1 411 ? 70.539 136.394 64.867 1.00 15.06 598 ASP A O 1
ATOM 3268 N N . TRP A 1 412 ? 71.908 136.531 66.651 1.00 14.20 599 TRP A N 1
ATOM 3269 C CA . TRP A 1 412 ? 72.695 135.355 66.245 1.00 14.95 599 TRP A CA 1
ATOM 3270 C C . TRP A 1 412 ? 71.855 134.092 66.220 1.00 15.60 599 TRP A C 1
ATOM 3271 O O . TRP A 1 412 ? 72.185 133.128 65.514 1.00 15.39 599 TRP A O 1
ATOM 3282 N N . GLY A 1 413 ? 70.768 134.080 66.989 1.00 15.20 600 GLY A N 1
ATOM 3283 C CA . GLY A 1 413 ? 69.966 132.875 67.121 1.00 17.98 600 GLY A CA 1
ATOM 3284 C C . GLY A 1 413 ? 69.103 132.627 65.906 1.00 19.19 600 GLY A C 1
ATOM 3285 O O . GLY A 1 413 ? 68.858 131.465 65.543 1.00 19.43 600 GLY A O 1
ATOM 3286 N N . HIS A 1 414 ? 68.654 133.707 65.260 1.00 17.00 601 HIS A N 1
ATOM 3287 C CA . HIS A 1 414 ? 67.674 133.575 64.187 1.00 17.30 601 HIS A CA 1
ATOM 3288 C C . HIS A 1 414 ? 68.074 134.141 62.833 1.00 15.11 601 HIS A C 1
ATOM 3289 O O . HIS A 1 414 ? 67.443 133.801 61.819 1.00 16.86 601 HIS A O 1
ATOM 3296 N N . ASN A 1 415 ? 69.101 134.992 62.801 1.00 14.75 602 ASN A N 1
ATOM 3297 C CA . ASN A 1 415 ? 69.464 135.677 61.569 1.00 14.29 602 ASN A CA 1
ATOM 3298 C C . ASN A 1 415 ? 70.851 135.309 61.063 1.00 13.85 602 ASN A C 1
ATOM 3299 O O . ASN A 1 415 ? 71.620 134.656 61.751 1.00 13.76 602 ASN A O 1
ATOM 3304 N N . VAL A 1 416 ? 71.149 135.748 59.853 1.00 15.35 603 VAL A N 1
ATOM 3305 C CA . VAL A 1 416 ? 72.392 135.389 59.190 1.00 13.26 603 VAL A CA 1
ATOM 3306 C C . VAL A 1 416 ? 73.074 136.667 58.750 1.00 13.93 603 VAL A C 1
ATOM 3307 O O . VAL A 1 416 ? 72.432 137.556 58.191 1.00 13.09 603 VAL A O 1
ATOM 3311 N N . ILE A 1 417 ? 74.378 136.758 58.983 1.00 12.53 604 ILE A N 1
ATOM 3312 C CA . ILE A 1 417 ? 75.185 137.876 58.457 1.00 12.21 604 ILE A CA 1
ATOM 3313 C C . ILE A 1 417 ? 75.333 137.647 56.963 1.00 12.15 604 ILE A C 1
ATOM 3314 O O . ILE A 1 417 ? 75.964 136.676 56.538 1.00 13.20 604 ILE A O 1
ATOM 3319 N N . SER A 1 418 ? 74.714 138.492 56.144 1.00 12.41 605 SER A N 1
ATOM 3320 C CA . SER A 1 418 ? 74.683 138.216 54.717 1.00 12.33 605 SER A CA 1
ATOM 3321 C C . SER A 1 418 ? 74.661 139.494 53.911 1.00 12.80 605 SER A C 1
ATOM 3322 O O . SER A 1 418 ? 73.915 140.435 54.230 1.00 12.51 605 SER A O 1
ATOM 3325 N N . LEU A 1 419 ? 75.511 139.534 52.883 1.00 12.15 606 LEU A N 1
ATOM 3326 C CA . LEU A 1 419 ? 75.526 140.657 51.938 1.00 12.22 606 LEU A CA 1
ATOM 3327 C C . LEU A 1 419 ? 74.748 140.307 50.683 1.00 12.57 606 LEU A C 1
ATOM 3328 O O . LEU A 1 419 ? 74.720 141.081 49.728 1.00 14.19 606 LEU A O 1
ATOM 3333 N N . ASN A 1 420 ? 74.047 139.171 50.657 1.00 12.80 607 ASN A N 1
ATOM 3334 C CA . ASN A 1 420 ? 73.395 138.774 49.418 1.00 13.28 607 ASN A CA 1
ATOM 3335 C C . ASN A 1 420 ? 72.061 139.448 49.192 1.00 13.98 607 ASN A C 1
ATOM 3336 O O . ASN A 1 420 ? 71.466 139.307 48.110 1.00 18.44 607 ASN A O 1
ATOM 3341 N N . ARG A 1 421 ? 71.581 140.148 50.210 1.00 15.37 608 ARG A N 1
ATOM 3342 C CA . ARG A 1 421 ? 70.363 140.962 50.096 1.00 16.13 608 ARG A CA 1
ATOM 3343 C C . ARG A 1 421 ? 70.514 142.092 51.089 1.00 16.05 608 ARG A C 1
ATOM 3344 O O . ARG A 1 421 ? 71.244 141.954 52.064 1.00 16.72 608 ARG A O 1
ATOM 3352 N N . PRO A 1 422 ? 69.836 143.231 50.858 1.00 16.62 609 PRO A N 1
ATOM 3353 C CA . PRO A 1 422 ? 70.028 144.411 51.711 1.00 17.46 609 PRO A CA 1
ATOM 3354 C C . PRO A 1 422 ? 69.312 144.367 53.051 1.00 19.58 609 PRO A C 1
ATOM 3355 O O . PRO A 1 422 ? 69.744 145.022 53.996 1.00 22.22 609 PRO A O 1
ATOM 3359 N N . GLY A 1 423 ? 68.230 143.617 53.123 1.00 22.35 610 GLY A N 1
ATOM 3360 C CA . GLY A 1 423 ? 67.475 143.531 54.356 1.00 25.11 610 GLY A CA 1
ATOM 3361 C C . GLY A 1 423 ? 67.952 142.400 55.237 1.00 24.23 610 GLY A C 1
ATOM 3362 O O . GLY A 1 423 ? 69.056 141.903 55.073 1.00 23.34 610 GLY A O 1
ATOM 3363 N N . ILE A 1 424 ? 67.120 142.002 56.185 1.00 21.64 611 ILE A N 1
ATOM 3364 C CA . ILE A 1 424 ? 67.470 140.917 57.110 1.00 20.84 611 ILE A CA 1
ATOM 3365 C C . ILE A 1 424 ? 67.363 139.569 56.403 1.00 17.03 611 ILE A C 1
ATOM 3366 O O . ILE A 1 424 ? 66.374 139.298 55.708 1.00 21.03 611 ILE A O 1
ATOM 3371 N N . THR A 1 425 ? 68.378 138.717 56.598 1.00 16.17 612 THR A N 1
ATOM 3372 C CA . THR A 1 425 ? 68.319 137.324 5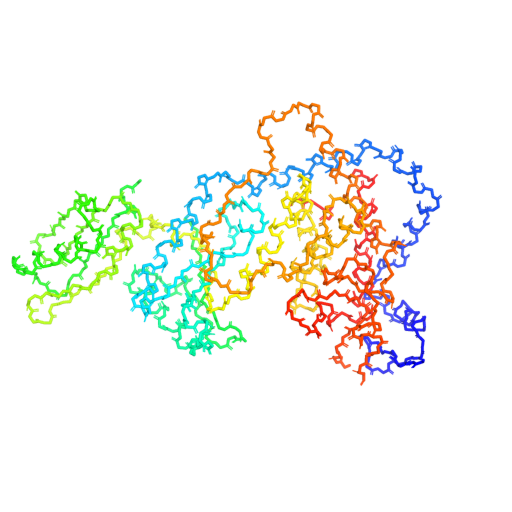6.143 1.00 15.67 612 THR A CA 1
ATOM 3373 C C . THR A 1 425 ? 68.097 136.438 57.369 1.00 14.59 612 THR A C 1
ATOM 3374 O O . THR A 1 425 ? 68.905 136.441 58.301 1.00 16.60 612 THR A O 1
ATOM 3378 N N . THR A 1 426 ? 67.006 135.687 57.407 1.00 16.42 613 THR A N 1
ATOM 3379 C CA . THR A 1 426 ? 66.803 134.781 58.532 1.00 18.08 613 THR A CA 1
ATOM 3380 C C . THR A 1 426 ? 67.439 133.429 58.213 1.00 15.27 613 THR A C 1
ATOM 3381 O O . THR A 1 426 ? 67.667 133.109 57.052 1.00 15.30 613 THR A O 1
ATOM 3385 N N . LYS A 1 427 ? 67.763 132.652 59.242 1.00 15.29 614 LYS A N 1
ATOM 3386 C CA . LYS A 1 427 ? 68.253 131.293 59.015 1.00 15.38 614 LYS A CA 1
ATOM 3387 C C . LYS A 1 427 ? 67.276 130.481 58.182 1.00 16.27 614 LYS A C 1
ATOM 3388 O O . LYS A 1 427 ? 67.695 129.779 57.243 1.00 15.93 614 LYS A O 1
ATOM 3394 N N . ARG A 1 428 ? 65.981 130.634 58.472 1.00 16.44 615 ARG A N 1
ATOM 3395 C CA . ARG A 1 428 ? 64.940 129.900 57.764 1.00 17.89 615 ARG A CA 1
ATOM 3396 C C . ARG A 1 428 ? 64.973 130.221 56.262 1.00 18.37 615 ARG A C 1
ATOM 3397 O O . ARG A 1 428 ? 64.774 129.329 55.442 1.00 18.29 615 ARG A O 1
ATOM 3405 N N . MET A 1 429 ? 65.324 131.459 55.893 1.00 18.66 616 MET A N 1
ATOM 3406 C CA . MET A 1 429 ? 65.383 131.804 54.461 1.00 17.32 616 MET A CA 1
ATOM 3407 C C . MET A 1 429 ? 66.388 130.933 53.726 1.00 16.90 616 MET A C 1
ATOM 3408 O O . MET A 1 429 ? 66.151 130.538 52.588 1.00 17.67 616 MET A O 1
ATOM 3413 N N . LEU A 1 430 ? 67.510 130.587 54.378 1.00 15.91 617 LEU A N 1
ATOM 3414 C CA . LEU A 1 430 ? 68.550 129.787 53.724 1.00 15.70 617 LEU A CA 1
ATOM 3415 C C . LEU A 1 430 ? 68.436 128.286 53.982 1.00 16.10 617 LEU A C 1
ATOM 3416 O O . LEU A 1 430 ? 69.230 127.507 53.452 1.00 18.43 617 LEU A O 1
ATOM 3421 N N . GLY A 1 431 ? 67.486 127.906 54.828 1.00 16.56 618 GLY A N 1
ATOM 3422 C CA . GLY A 1 431 ? 67.313 126.523 55.242 1.00 17.02 618 GLY A CA 1
ATOM 3423 C C . GLY A 1 431 ? 68.333 126.178 56.324 1.00 19.16 618 GLY A C 1
ATOM 3424 O O . GLY A 1 431 ? 68.653 125.002 56.519 1.00 23.68 618 GLY A O 1
ATOM 3425 N N . TRP A 1 432 ? 68.810 127.191 57.031 1.00 16.34 619 TRP A N 1
ATOM 3426 C CA . TRP A 1 432 ? 69.824 127.010 58.072 1.00 15.98 619 TRP A CA 1
ATOM 3427 C C . TRP A 1 432 ? 69.200 127.050 59.479 1.00 16.14 619 TRP A C 1
ATOM 3428 O O . TRP A 1 432 ? 69.901 127.197 60.486 1.00 15.90 619 TRP A O 1
ATOM 3439 N N . HIS A 1 433 ? 67.878 126.903 59.551 1.00 16.70 620 HIS A N 1
ATOM 3440 C CA . HIS A 1 433 ? 67.173 126.939 60.834 1.00 19.74 620 HIS A CA 1
ATOM 3441 C C . HIS A 1 433 ? 67.136 125.571 61.524 1.00 18.96 620 HIS A C 1
ATOM 3442 O O . HIS A 1 433 ? 66.674 125.457 62.666 1.00 22.63 620 HIS A O 1
ATOM 3449 N N . VAL A 1 434 ? 67.598 124.540 60.821 1.00 18.99 621 VAL A N 1
ATOM 3450 C CA A VAL A 1 434 ? 67.675 123.176 61.354 0.53 20.92 621 VAL A CA 1
ATOM 3451 C CA B VAL A 1 434 ? 67.706 123.205 61.400 0.47 20.89 621 VAL A CA 1
ATOM 3452 C C . VAL A 1 434 ? 69.047 122.602 61.007 1.00 23.67 621 VAL A C 1
ATOM 3453 O O . VAL A 1 434 ? 69.506 122.769 59.878 1.00 22.81 621 VAL A O 1
ATOM 3460 N N . GLU A 1 435 ? 69.710 121.920 61.954 1.00 20.71 622 GLU A N 1
ATOM 3461 C CA . GLU A 1 435 ? 70.949 121.234 61.625 1.00 19.03 622 GLU A CA 1
ATOM 3462 C C . GLU A 1 435 ? 70.649 119.752 61.456 1.00 21.66 622 GLU A C 1
ATOM 3463 O O . GLU A 1 435 ? 69.729 119.222 62.075 1.00 28.80 622 GLU A O 1
ATOM 3469 N N . ASP A 1 436 ? 71.445 119.101 60.614 1.00 21.90 623 ASP A N 1
ATOM 3470 C CA . ASP A 1 436 ? 71.425 117.649 60.452 1.00 27.59 623 ASP A CA 1
ATOM 3471 C C . ASP A 1 436 ? 72.434 117.065 61.446 1.00 33.66 623 ASP A C 1
ATOM 3472 O O . ASP A 1 436 ? 73.643 117.072 61.181 1.00 34.66 623 ASP A O 1
ATOM 3477 N N . VAL A 1 437 ? 71.945 116.593 62.591 1.00 32.09 624 VAL A N 1
ATOM 3478 C CA . VAL A 1 437 ? 72.812 116.092 63.668 1.00 38.15 624 VAL A CA 1
ATOM 3479 C C . VAL A 1 437 ? 72.772 114.567 63.820 1.00 42.74 624 VAL A C 1
ATOM 3480 O O . VAL A 1 437 ? 72.607 113.837 62.841 1.00 50.64 624 VAL A O 1
ATOM 3484 N N . ARG A 1 456 ? 79.705 114.604 67.116 1.00 59.94 643 ARG A N 1
ATOM 3485 C CA . ARG A 1 456 ? 79.762 114.488 65.665 1.00 55.33 643 ARG A CA 1
ATOM 3486 C C . ARG A 1 456 ? 80.481 115.699 65.089 1.00 52.68 643 ARG A C 1
ATOM 3487 O O . ARG A 1 456 ? 81.008 116.524 65.836 1.00 54.01 643 ARG A O 1
ATOM 3495 N N . HIS A 1 457 ? 80.509 115.807 63.764 1.00 47.94 644 HIS A N 1
ATOM 3496 C CA . HIS A 1 457 ? 80.943 117.046 63.121 1.00 41.39 644 HIS A CA 1
ATOM 3497 C C . HIS A 1 457 ? 79.907 117.523 62.123 1.00 35.23 644 HIS A C 1
ATOM 3498 O O . HIS A 1 457 ? 80.142 117.501 60.919 1.00 37.25 644 HIS A O 1
ATOM 3505 N N . PRO A 1 458 ? 78.740 117.948 62.623 1.00 30.84 645 PRO A N 1
ATOM 3506 C CA . PRO A 1 458 ? 77.701 118.391 61.698 1.00 29.15 645 PRO A CA 1
ATOM 3507 C C . PRO A 1 458 ? 78.074 119.736 61.069 1.00 26.39 645 PRO A C 1
ATOM 3508 O O . PRO A 1 458 ? 78.985 120.443 61.525 1.00 27.53 645 PRO A O 1
ATOM 3512 N N . THR A 1 459 ? 77.374 120.090 60.001 1.00 21.65 646 THR A N 1
ATOM 3513 C CA . THR A 1 459 ? 77.435 121.464 59.538 1.00 20.21 646 THR A CA 1
ATOM 3514 C C . THR A 1 459 ? 76.649 122.249 60.571 1.00 18.89 646 THR A C 1
ATOM 3515 O O . THR A 1 459 ? 75.486 121.958 60.814 1.00 21.64 646 THR A O 1
ATOM 3519 N N . ARG A 1 460 ? 77.291 123.240 61.190 1.00 17.66 647 ARG A N 1
ATOM 3520 C CA . ARG A 1 460 ? 76.679 123.963 62.308 1.00 15.16 647 ARG A CA 1
ATOM 3521 C C . ARG A 1 460 ? 76.085 125.264 61.782 1.00 14.78 647 ARG A C 1
ATOM 3522 O O . ARG A 1 460 ? 76.606 125.856 60.819 1.00 15.63 647 ARG A O 1
ATOM 3530 N N . TYR A 1 461 ? 74.972 125.666 62.401 1.00 15.26 648 TYR A N 1
ATOM 3531 C CA . TYR A 1 461 ? 74.285 126.907 62.048 1.00 14.77 648 TYR A CA 1
ATOM 3532 C C . TYR A 1 461 ? 74.042 127.720 63.309 1.00 16.26 648 TYR A C 1
ATOM 3533 O O . TYR A 1 461 ? 73.006 128.372 63.464 1.00 18.90 648 TYR A O 1
ATOM 3542 N N . GLU A 1 462 ? 75.003 127.672 64.231 1.00 14.68 649 GLU A N 1
ATOM 3543 C CA . GLU A 1 462 ? 74.940 128.468 65.442 1.00 14.68 649 GLU A CA 1
ATOM 3544 C C . GLU A 1 462 ? 75.240 129.919 65.146 1.00 14.17 649 GLU A C 1
ATOM 3545 O O . GLU A 1 462 ? 74.450 130.820 65.492 1.00 15.19 649 GLU A O 1
ATOM 3551 N N . LEU A 1 463 ? 76.400 130.148 64.543 1.00 13.99 650 LEU A N 1
ATOM 3552 C CA . LEU A 1 463 ? 76.752 131.476 64.061 1.00 13.29 650 LEU A CA 1
ATOM 3553 C C . LEU A 1 463 ? 76.770 131.410 62.553 1.00 16.05 650 LEU A C 1
ATOM 3554 O O . LEU A 1 463 ? 77.536 130.614 61.976 1.00 14.91 650 LEU A O 1
ATOM 3559 N N . CYS A 1 464 ? 75.941 132.214 61.892 1.00 13.02 651 CYS A N 1
ATOM 3560 C CA . CYS A 1 464 ? 75.798 132.079 60.446 1.00 12.93 651 CYS A CA 1
ATOM 3561 C C . CYS A 1 464 ? 76.266 133.295 59.674 1.00 12.54 651 CYS A C 1
ATOM 3562 O O . CYS A 1 464 ? 75.806 134.418 59.932 1.00 13.53 651 CYS A O 1
ATOM 3565 N N . ILE A 1 465 ? 77.158 133.068 58.707 1.00 12.30 652 ILE A N 1
ATOM 3566 C CA . ILE A 1 465 ? 77.625 134.120 57.806 1.00 11.99 652 ILE A CA 1
ATOM 3567 C C . ILE A 1 465 ? 77.523 133.509 56.409 1.00 12.79 652 ILE A C 1
ATOM 356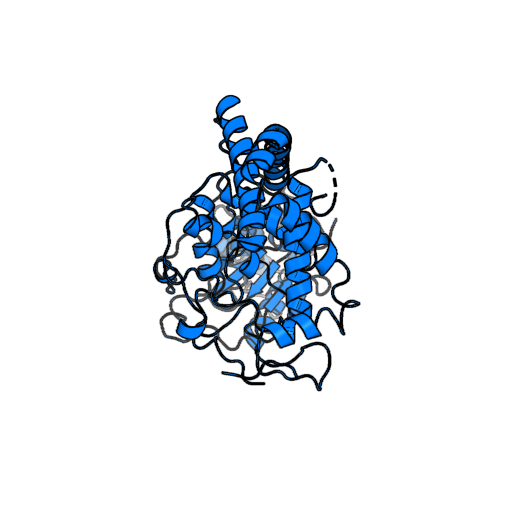8 O O . ILE A 1 465 ? 78.136 132.460 56.134 1.00 15.41 652 ILE A O 1
ATOM 3573 N N . GLU A 1 466 ? 76.714 134.118 55.554 1.00 12.90 653 GLU A N 1
ATOM 3574 C CA . GLU A 1 466 ? 76.502 133.588 54.209 1.00 12.30 653 GLU A CA 1
ATOM 3575 C C . GLU A 1 466 ? 77.677 133.980 53.306 1.00 15.07 653 GLU A C 1
ATOM 3576 O O . GLU A 1 466 ? 78.052 135.165 53.224 1.00 13.53 653 GLU A O 1
ATOM 3582 N N . ASP A 1 467 ? 78.283 133.001 52.624 1.00 14.88 654 ASP A N 1
ATOM 3583 C CA . ASP A 1 467 ? 79.311 133.324 51.630 1.00 14.48 654 ASP A CA 1
ATOM 3584 C C . ASP A 1 467 ? 78.654 134.019 50.429 1.00 13.14 654 ASP A C 1
ATOM 3585 O O . ASP A 1 467 ? 77.636 133.549 49.893 1.00 15.24 654 ASP A O 1
ATOM 3590 N N . PRO A 1 468 ? 79.210 135.170 50.005 1.00 15.11 655 PRO A N 1
ATOM 3591 C CA . PRO A 1 468 ? 78.567 135.938 48.938 1.00 15.04 655 PRO A CA 1
ATOM 3592 C C . PRO A 1 468 ? 78.379 135.186 47.617 1.00 16.80 655 PRO A C 1
ATOM 3593 O O . PRO A 1 468 ? 77.349 135.376 46.968 1.00 18.87 655 PRO A O 1
ATOM 3597 N N . TYR A 1 469 ? 79.334 134.337 47.239 1.00 16.90 656 TYR A N 1
ATOM 3598 C CA . TYR A 1 469 ? 79.262 133.704 45.903 1.00 16.00 656 TYR A CA 1
ATOM 3599 C C . TYR A 1 469 ? 79.074 132.192 45.901 1.00 23.00 656 TYR A C 1
ATOM 3600 O O . TYR A 1 469 ? 78.721 131.604 44.870 1.00 26.94 656 TYR A O 1
ATOM 3609 N N . GLU A 1 470 ? 79.279 131.552 47.040 1.00 22.32 657 GLU A N 1
ATOM 3610 C CA . GLU A 1 470 ? 78.945 130.131 47.138 1.00 24.70 657 GLU A CA 1
ATOM 3611 C C . GLU A 1 470 ? 77.620 129.918 47.883 1.00 23.74 657 GLU A C 1
ATOM 3612 O O . GLU A 1 470 ? 77.561 130.054 49.115 1.00 31.57 657 GLU A O 1
ATOM 3618 N N . GLU A 1 471 ? 76.561 129.541 47.177 1.00 31.20 658 GLU A N 1
ATOM 3619 C CA . GLU A 1 471 ? 75.308 129.293 47.888 1.00 30.51 658 GLU A CA 1
ATOM 3620 C C . GLU A 1 471 ? 75.400 128.072 48.807 1.00 24.03 658 GLU A C 1
ATOM 3621 O O . GLU A 1 471 ? 76.158 127.121 48.572 1.00 25.89 658 GLU A O 1
ATOM 3627 N N . ASN A 1 472 ? 74.657 128.175 49.895 1.00 24.36 659 ASN A N 1
ATOM 3628 C CA . ASN A 1 472 ? 74.578 127.158 50.908 1.00 21.38 659 ASN A CA 1
ATOM 3629 C C . ASN A 1 472 ? 75.869 126.849 51.617 1.00 17.79 659 ASN A C 1
ATOM 3630 O O . ASN A 1 472 ? 76.026 125.746 52.122 1.00 25.29 659 ASN A O 1
ATOM 3635 N N . LEU A 1 473 ? 76.761 127.846 51.711 1.00 18.15 660 LEU A N 1
ATOM 3636 C CA . LEU A 1 473 ? 77.987 127.701 52.483 1.00 15.44 660 LEU A CA 1
ATOM 3637 C C . LEU A 1 473 ? 77.965 128.664 53.655 1.00 15.31 660 LEU A C 1
ATOM 3638 O O . LEU A 1 473 ? 77.949 129.879 53.465 1.00 16.39 660 LEU A O 1
ATOM 3643 N N . ASN A 1 474 ? 77.943 128.106 54.857 1.00 13.51 661 ASN A N 1
ATOM 3644 C CA . ASN A 1 474 ? 78.068 128.888 56.075 1.00 12.80 661 ASN A CA 1
ATOM 3645 C C . ASN A 1 474 ? 79.518 129.035 56.465 1.00 15.39 661 ASN A C 1
ATOM 3646 O O . ASN A 1 474 ? 80.195 128.036 56.739 1.00 15.22 661 ASN A O 1
ATOM 3651 N N . LEU A 1 475 ? 80.002 130.270 56.526 1.00 13.12 662 LEU A N 1
ATOM 3652 C CA . LEU A 1 475 ? 81.385 130.485 56.954 1.00 13.13 662 LEU A CA 1
ATOM 3653 C C . LEU A 1 475 ? 81.579 130.101 58.424 1.00 15.55 662 LEU A C 1
ATOM 3654 O O . LEU A 1 475 ? 82.705 129.880 58.872 1.00 18.46 662 LEU A O 1
ATOM 3659 N N . GLY A 1 476 ? 80.486 129.983 59.176 1.00 14.75 663 GLY A N 1
ATOM 3660 C CA . GLY A 1 476 ? 80.578 129.463 60.525 1.00 14.24 663 GLY A CA 1
ATOM 3661 C C . GLY A 1 476 ? 80.231 127.985 60.707 1.00 13.33 663 GLY A C 1
ATOM 3662 O O . GLY A 1 476 ? 79.886 127.557 61.820 1.00 14.54 663 GLY A O 1
ATOM 3663 N N . ARG A 1 477 ? 80.304 127.205 59.626 1.00 14.61 664 ARG A N 1
ATOM 3664 C CA . ARG A 1 477 ? 79.869 125.820 59.639 1.00 15.05 664 ARG A CA 1
ATOM 3665 C C . ARG A 1 477 ? 80.583 124.887 60.599 1.00 14.69 664 ARG A C 1
ATOM 3666 O O . ARG A 1 477 ? 80.064 123.810 60.903 1.00 18.19 664 ARG A O 1
ATOM 3674 N N . HIS A 1 478 ? 81.768 125.261 61.071 1.00 14.42 665 HIS A N 1
ATOM 3675 C CA . HIS A 1 478 ? 82.447 124.393 62.038 1.00 16.64 665 HIS A CA 1
ATOM 3676 C C . HIS A 1 478 ? 82.311 124.882 63.470 1.00 17.85 665 HIS A C 1
ATOM 3677 O O . HIS A 1 478 ? 82.901 124.285 64.382 1.00 19.34 665 HIS A O 1
ATOM 3684 N N . ILE A 1 479 ? 81.523 125.941 63.678 1.00 15.25 666 ILE A N 1
ATOM 3685 C CA . ILE A 1 479 ? 81.377 126.526 65.000 1.00 13.93 666 ILE A CA 1
ATOM 3686 C C . ILE A 1 479 ? 80.158 126.001 65.735 1.00 17.45 666 ILE A C 1
ATOM 3687 O O . ILE A 1 479 ? 79.035 126.476 65.518 1.00 14.90 666 ILE A O 1
ATOM 3692 N N . GLY A 1 480 ? 80.368 125.004 66.591 1.00 15.70 667 GLY A N 1
ATOM 3693 C CA . GLY A 1 480 ? 79.308 124.493 67.435 1.00 15.49 667 GLY A CA 1
ATOM 3694 C C . GLY A 1 480 ? 79.098 125.360 68.670 1.00 15.56 667 GLY A C 1
ATOM 3695 O O . GLY A 1 480 ? 79.721 126.412 68.800 1.00 16.68 667 GLY A O 1
ATOM 3696 N N . VAL A 1 481 ? 78.248 124.927 69.586 1.00 16.11 668 VAL A N 1
ATOM 3697 C CA . VAL A 1 481 ? 77.809 125.813 70.666 1.00 16.21 668 VAL A CA 1
ATOM 3698 C C . VAL A 1 481 ? 78.939 126.305 71.582 1.00 16.80 668 VAL A C 1
ATOM 3699 O O . VAL A 1 481 ? 79.013 127.514 71.858 1.00 17.09 668 VAL A O 1
ATOM 3703 N N . THR A 1 482 ? 79.805 125.415 72.056 1.00 16.50 669 THR A N 1
ATOM 3704 C CA . THR A 1 482 ? 80.885 125.887 72.930 1.00 18.94 669 THR A CA 1
ATOM 3705 C C . THR A 1 482 ? 81.839 126.783 72.160 1.00 19.48 669 THR A C 1
ATOM 3706 O O . THR A 1 482 ? 82.266 127.828 72.675 1.00 17.94 669 THR A O 1
ATOM 3710 N N . LYS A 1 483 ? 82.151 126.440 70.912 1.00 15.50 670 LYS A N 1
ATOM 3711 C CA . LYS A 1 483 ? 83.017 127.320 70.145 1.00 14.90 670 LYS A CA 1
ATOM 3712 C C . LYS A 1 483 ? 82.335 128.686 69.976 1.00 17.20 670 LYS A C 1
ATOM 3713 O O . LYS A 1 483 ? 82.999 129.729 70.000 1.00 17.10 670 LYS A O 1
ATOM 3719 N N . SER A 1 484 ? 81.013 128.691 69.810 1.00 14.82 671 SER A N 1
ATOM 3720 C CA . SER A 1 484 ? 80.303 129.956 69.536 1.00 17.13 671 SER A CA 1
ATOM 3721 C C . SER A 1 484 ? 80.379 130.856 70.764 1.00 19.13 671 SER A C 1
ATOM 3722 O O . SER A 1 484 ? 80.455 132.081 70.639 1.00 14.61 671 SER A O 1
ATOM 3725 N N . LEU A 1 485 ? 80.401 130.250 71.945 1.00 15.48 672 LEU A N 1
ATOM 3726 C CA . LEU A 1 485 ? 80.427 131.051 73.164 1.00 15.17 672 LEU A CA 1
ATOM 3727 C C . LEU A 1 485 ? 81.845 131.586 73.393 1.00 15.00 672 LEU A C 1
ATOM 3728 O O . LEU A 1 485 ? 82.009 132.649 74.006 1.00 16.77 672 LEU A O 1
ATOM 3733 N N . ARG A 1 486 ? 82.857 130.866 72.904 1.00 14.91 673 ARG A N 1
ATOM 3734 C CA . ARG A 1 486 ? 84.215 131.426 72.851 1.00 15.60 673 ARG A CA 1
ATOM 3735 C C . ARG A 1 486 ? 84.255 132.675 71.973 1.00 16.60 673 ARG A C 1
ATOM 3736 O O . ARG A 1 486 ? 84.898 133.669 72.322 1.00 15.18 673 ARG A O 1
ATOM 3744 N N . VAL A 1 487 ? 83.562 132.647 70.842 1.00 13.79 674 VAL A N 1
ATOM 3745 C CA . VAL A 1 487 ? 83.480 133.810 69.972 1.00 13.31 674 VAL A CA 1
ATOM 3746 C C . VAL A 1 487 ? 82.742 134.955 70.666 1.00 15.31 674 VAL A C 1
ATOM 3747 O O . VAL A 1 487 ? 83.220 136.088 70.692 1.00 14.88 674 VAL A O 1
ATOM 3751 N N . ARG A 1 488 ? 81.570 134.663 71.226 1.00 13.71 675 ARG A N 1
ATOM 3752 C CA . ARG A 1 488 ? 80.824 135.691 71.945 1.00 15.14 675 ARG A CA 1
ATOM 3753 C C . ARG A 1 488 ? 81.661 136.302 73.060 1.00 15.69 675 ARG A C 1
ATOM 3754 O O . ARG A 1 488 ? 81.568 137.505 73.307 1.00 15.41 675 ARG A O 1
ATOM 3762 N N . THR A 1 489 ? 82.440 135.482 73.765 1.00 14.38 676 THR A N 1
ATOM 3763 C CA . THR A 1 489 ? 83.330 135.988 74.825 1.00 14.67 676 THR A CA 1
ATOM 3764 C C . THR A 1 489 ? 84.234 137.085 74.296 1.00 14.30 676 THR A C 1
ATOM 3765 O O . THR A 1 489 ? 84.353 138.163 74.918 1.00 14.98 676 THR A O 1
ATOM 3769 N N . GLU A 1 490 ? 84.863 136.811 73.153 1.00 13.90 677 GLU A N 1
ATOM 3770 C CA . GLU A 1 490 ? 85.789 137.783 72.569 1.00 13.59 677 GLU A CA 1
ATOM 3771 C C . GLU A 1 490 ? 85.089 139.052 72.081 1.00 15.55 677 GLU A C 1
ATOM 3772 O O . GLU A 1 490 ? 85.680 140.149 72.147 1.00 15.95 677 GLU A O 1
ATOM 3778 N N . LEU A 1 491 ? 83.846 138.941 71.620 1.00 14.20 678 LEU A N 1
ATOM 3779 C CA . LEU A 1 491 ? 83.131 140.158 71.208 1.00 13.29 678 LEU A CA 1
ATOM 3780 C C . LEU A 1 491 ? 82.838 141.020 72.443 1.00 15.41 678 LEU A C 1
ATOM 3781 O O . LEU A 1 491 ? 82.985 142.253 72.386 1.00 15.95 678 LEU A O 1
ATOM 3786 N N . TYR A 1 492 ? 82.461 140.403 73.568 1.00 15.74 679 TYR A N 1
ATOM 3787 C CA . TYR A 1 492 ? 82.253 141.193 74.786 1.00 16.82 679 TYR A CA 1
ATOM 3788 C C . TYR A 1 492 ? 83.562 141.819 75.215 1.00 15.48 679 TYR A C 1
ATOM 3789 O O . TYR A 1 492 ? 83.574 142.970 75.655 1.00 17.38 679 TYR A O 1
ATOM 3798 N N . ARG A 1 493 ? 84.672 141.068 75.125 1.00 15.01 680 ARG A N 1
ATOM 3799 C CA . ARG A 1 493 ? 85.963 141.555 75.568 1.00 18.34 680 ARG A CA 1
ATOM 3800 C C . ARG A 1 493 ? 86.374 142.754 74.706 1.00 17.72 680 ARG A C 1
ATOM 3801 O O . ARG A 1 493 ? 86.884 143.756 75.239 1.00 19.08 680 ARG A O 1
ATOM 3809 N N . GLY A 1 494 ? 86.119 142.680 73.404 1.00 15.30 681 GLY A N 1
ATOM 3810 C CA . GLY A 1 494 ? 86.457 143.799 72.533 1.00 16.53 681 GLY A CA 1
ATOM 3811 C C . GLY A 1 494 ? 85.676 145.055 72.886 1.00 17.70 681 GLY A C 1
ATOM 3812 O O . GLY A 1 494 ? 86.242 146.154 72.918 1.00 19.42 681 GLY A O 1
ATOM 3813 N N . LEU A 1 495 ? 84.379 144.892 73.152 1.00 15.68 682 LEU A N 1
ATOM 3814 C CA . LEU A 1 495 ? 83.496 145.997 73.514 1.00 14.96 682 LEU A CA 1
ATOM 3815 C C . LEU A 1 495 ? 84.037 146.692 74.753 1.00 19.39 682 LEU A C 1
ATOM 3816 O O . LEU A 1 495 ? 84.198 147.915 74.778 1.00 20.64 682 LEU A O 1
ATOM 3821 N N . LEU A 1 496 ? 84.327 145.905 75.780 1.00 15.92 683 LEU A N 1
ATOM 3822 C CA . LEU A 1 496 ? 84.760 146.459 77.055 1.00 16.48 683 LEU A CA 1
ATOM 3823 C C . LEU A 1 496 ? 86.113 147.136 76.931 1.00 20.08 683 LEU A C 1
ATOM 3824 O O . LEU A 1 496 ? 86.371 148.136 77.620 1.00 22.76 683 LEU A O 1
ATOM 3829 N N . SER A 1 497 ? 86.984 146.605 76.082 1.00 18.98 684 SER A N 1
ATOM 3830 C CA . SER A 1 497 ? 88.354 147.125 75.981 1.00 19.89 684 SER A CA 1
ATOM 3831 C C . SER A 1 497 ? 88.394 148.508 75.330 1.00 22.84 684 SER A C 1
ATOM 3832 O O . SER A 1 497 ? 89.295 149.306 75.607 1.00 20.85 684 SER A O 1
ATOM 3835 N N . LEU A 1 498 ? 87.440 148.789 74.456 1.00 21.46 685 LEU A N 1
ATOM 3836 C CA . LEU A 1 498 ? 87.471 150.056 73.709 1.00 18.16 685 LEU A CA 1
ATOM 3837 C C . LEU A 1 498 ? 86.922 151.207 74.564 1.00 20.54 685 LEU A C 1
ATOM 3838 O O . LEU A 1 498 ? 86.996 152.386 74.180 1.00 21.35 685 LEU A O 1
ATOM 3843 N N . LEU A 1 499 ? 86.345 150.871 75.713 1.00 17.26 686 LEU A N 1
ATOM 3844 C CA . LEU A 1 499 ? 85.861 151.915 76.625 1.00 21.40 686 LEU A CA 1
ATOM 3845 C C . LEU A 1 499 ? 86.916 152.314 77.625 1.00 21.05 686 LEU A C 1
ATOM 3846 O O . LEU A 1 499 ? 86.674 153.172 78.480 1.00 24.44 686 LEU A O 1
ATOM 3851 N N . LYS A 1 500 ? 88.070 151.667 77.570 1.00 24.06 687 LYS A N 1
ATOM 3852 C CA . LYS A 1 500 ? 89.084 151.874 78.587 1.00 28.02 687 LYS A CA 1
ATOM 3853 C C . LYS A 1 500 ? 90.439 152.204 77.987 1.00 23.31 687 LYS A C 1
ATOM 3854 O O . LYS A 1 500 ? 90.659 152.051 76.787 1.00 23.58 687 LYS A O 1
ATOM 3860 N N . GLU A 1 501 ? 91.355 152.679 78.824 1.00 26.49 688 GLU A N 1
ATOM 3861 C CA . GLU A 1 501 ? 92.761 152.739 78.431 1.00 41.37 688 GLU A CA 1
ATOM 3862 C C . GLU A 1 501 ? 93.355 151.338 78.227 1.00 45.79 688 GLU A C 1
ATOM 3863 O O . GLU A 1 501 ? 93.955 151.046 77.186 1.00 46.16 688 GLU A O 1
ATOM 3869 N N . CYS A 1 507 ? 96.519 143.641 76.225 1.00 42.31 694 CYS A N 1
ATOM 3870 C CA . CYS A 1 507 ? 95.573 144.296 75.310 1.00 41.65 694 CYS A CA 1
ATOM 3871 C C . CYS A 1 507 ? 95.379 143.468 74.039 1.00 41.25 694 CYS A C 1
ATOM 3872 O O . CYS A 1 507 ? 96.355 143.109 73.372 1.00 41.82 694 CYS A O 1
ATOM 3875 N N . VAL A 1 508 ? 94.121 143.168 73.703 1.00 37.22 695 VAL A N 1
ATOM 3876 C CA . VAL A 1 508 ? 93.822 142.391 72.498 1.00 35.01 695 VAL A CA 1
ATOM 3877 C C . VAL A 1 508 ? 94.141 143.165 71.226 1.00 35.93 695 VAL A C 1
ATOM 3878 O O . VAL A 1 508 ? 94.287 142.576 70.158 1.00 38.44 695 VAL A O 1
ATOM 3882 N N . PHE A 1 509 ? 94.253 144.486 71.334 1.00 35.86 696 PHE A N 1
ATOM 3883 C CA . PHE A 1 509 ? 94.512 145.308 70.150 1.00 31.72 696 PHE A CA 1
ATOM 3884 C C . PHE A 1 509 ? 96.002 145.718 70.013 1.00 32.59 696 PHE A C 1
ATOM 3885 O O . PHE A 1 509 ? 96.387 146.356 69.035 1.00 32.89 696 PHE A O 1
ATOM 3893 N N . ALA A 1 510 ? 96.828 145.345 70.991 1.00 32.11 697 ALA A N 1
ATOM 3894 C CA . ALA A 1 510 ? 98.262 145.660 70.960 1.00 38.13 697 ALA A CA 1
ATOM 3895 C C . ALA A 1 510 ? 98.965 145.077 69.732 1.00 43.40 697 ALA A C 1
ATOM 3896 O O . ALA A 1 510 ? 98.688 143.946 69.331 1.00 44.58 697 ALA A O 1
ATOM 3898 N N . ALA A 1 511 ? 99.873 145.856 69.147 1.00 50.31 698 ALA A N 1
ATOM 3899 C CA . ALA A 1 511 ? 100.659 145.416 67.992 1.00 51.43 698 ALA A CA 1
ATOM 3900 C C . ALA A 1 511 ? 101.503 144.189 68.323 1.00 49.94 698 ALA A C 1
ATOM 3901 O O . ALA A 1 511 ? 101.974 144.045 69.450 1.00 50.50 698 ALA A O 1
#

B-factor: mean 24.15, std 10.79, range [10.25, 71.28]